Protein AF-0000000075748331 (afdb_homodimer)

Organism: Penicillium rubens (strain ATCC 28089 / DSM 1075 / NRRL 1951 / Wisconsin 54-1255) (NCBI:txid500485)

Secondary structure (DSSP, 8-state):
-EEE---GGGGGGGTT-EEEEES-SSHHHHHHHHHHHHTT-EEEEEES-HHHHHHHHHHH-SSEEEEE--TTSHHHHHHHHHHHHHHHS---EEEE--------TT---B-TTSPBPPPP-HHHIIIIIHHHHHHHHHHHHHTT-TTS-EEEEEE--GGGTS--TT-HHHHHHHHHHHHHHHHHHHHHGGGTEEEEEEEE-SB-STTS-HHHHHHHTTS--B-HHHHHHHHHHHHHSTT--S-EEEEETTEEEE-HHHHHHTHHHHH-HHHHHHHHHHHHHHH-/-EEE---GGGGGGGTT-EEEEES-SSHHHHHHHHHHHHTT-EEEEEES-HHHHHHHHHHH-SSEEEEE--TTSHHHHHHHHHHHHHHHS---EEEE--------TT---B-TTSPBPPPP-HHHIIIIIHHHHHHHHHHHHHTT-TTS-EEEEEE--GGGTS--TT-HHHHHHHHHHHHHHHHHHHHHGGGTEEEEEEEE-SB-STTS-HHHHHHHTTS--B-HHHHHHHHHHHHHSTT--S-EEEEETTEEEE-HHHHHHTHHHHH-HHHHHHHHHHHHHHH-

InterPro domains:
  IPR002347 Short-chain dehydrogenase/reductase SDR [PF00106] (18-209)
  IPR002347 Short-chain dehydrogenase/reductase SDR [PR00081] (18-35)
  IPR002347 Short-chain dehydrogenase/reductase SDR [PR00081] (89-100)
  IPR002347 Short-chain dehydrogenase/reductase SDR [PR00081] (170-189)
  IPR002347 Short-chain dehydrogenase/reductase SDR [PR00081] (191-208)
  IPR020904 Short-chain dehydrogenase/reductase, conserved site [PS00061] (157-185)
  IPR036291 NAD(P)-binding domain superfamily [SSF51735] (12-253)

Solvent-accessible surface area (backbone atoms only — not comparable to full-atom values): 28236 Å² total; per-residue (Å²): 101,53,71,57,81,84,61,73,78,43,44,60,68,34,45,73,34,26,38,34,29,30,31,24,47,47,56,40,28,29,36,32,49,52,56,40,44,75,32,45,22,32,39,30,36,24,19,71,52,53,70,47,37,51,52,49,52,67,68,64,62,71,66,62,45,77,44,76,22,50,51,62,34,62,67,38,44,48,48,50,53,52,52,37,35,72,73,68,44,69,66,38,30,37,37,44,48,41,68,60,74,69,63,50,65,86,58,88,48,56,46,99,84,67,44,78,54,80,63,76,57,60,18,38,35,32,33,26,49,14,45,52,48,48,51,43,46,48,54,57,57,47,62,76,42,59,86,49,72,27,39,39,31,37,51,40,29,36,35,43,82,40,72,43,70,81,30,31,52,34,11,12,14,20,13,12,41,52,21,33,40,54,24,39,30,79,58,36,48,79,57,37,26,31,29,32,34,34,18,47,39,60,50,68,38,93,84,52,55,70,69,56,54,62,54,51,59,87,54,68,50,18,48,29,55,38,51,17,50,58,62,46,42,45,72,60,40,68,81,56,58,51,42,33,31,37,27,51,45,50,40,35,31,34,41,44,65,41,45,60,71,44,32,42,67,32,60,24,57,65,55,39,51,51,49,54,52,49,50,51,44,72,73,99,100,54,69,56,82,85,60,73,78,44,45,62,68,33,45,75,36,24,37,35,30,30,30,25,46,47,52,40,30,28,36,34,51,52,56,40,43,75,32,46,22,31,38,30,34,24,20,70,50,53,69,48,36,50,52,49,53,65,69,66,63,70,66,62,45,77,43,76,22,50,52,60,35,62,68,36,45,47,48,50,53,51,52,36,34,71,72,67,44,70,67,36,30,37,37,44,47,43,66,60,74,70,64,48,64,86,58,88,50,58,46,100,84,68,44,78,55,78,62,76,56,60,18,36,37,33,32,26,48,14,45,51,48,49,49,44,48,47,53,58,57,47,62,75,43,59,87,49,72,29,40,39,31,38,52,39,28,38,37,44,81,39,73,44,70,81,32,31,54,33,13,13,13,20,13,13,40,52,21,33,39,55,23,38,31,80,58,37,48,78,57,36,26,29,30,34,34,36,17,46,39,60,50,68,39,94,86,53,54,69,70,56,53,63,55,51,60,86,56,67,50,18,48,30,55,36,49,17,50,58,63,47,42,44,73,60,40,68,82,54,55,51,42,34,30,37,26,52,45,50,39,34,32,34,41,42,64,42,43,59,71,46,32,41,66,30,60,24,57,67,56,38,51,50,49,53,51,50,49,52,44,71,72,98

pLDDT: mean 95.67, std 4.57, range [58.28, 98.94]

Structure (mmCIF, N/CA/C/O backbone):
data_AF-0000000075748331-model_v1
#
loop_
_entity.id
_entity.type
_entity.pdbx_description
1 polymer 'Pc21g22450 protein'
#
loop_
_atom_site.group_PDB
_atom_site.id
_atom_site.type_symbol
_atom_site.label_atom_id
_atom_site.label_alt_id
_atom_site.label_comp_id
_atom_site.label_asym_id
_atom_site.label_entity_id
_atom_site.label_seq_id
_atom_site.pdbx_PDB_ins_code
_atom_site.Cartn_x
_atom_site.Cartn_y
_atom_site.Cartn_z
_atom_site.occupancy
_atom_site.B_iso_or_equiv
_atom_site.auth_seq_id
_atom_site.auth_comp_id
_atom_site.auth_asym_id
_atom_site.auth_atom_id
_atom_site.pdbx_PDB_model_num
ATOM 1 N N . MET A 1 1 ? -2.916 18.531 -16.047 1 59.69 1 MET A N 1
ATOM 2 C CA . MET A 1 1 ? -2.203 18.609 -14.766 1 59.69 1 MET A CA 1
ATOM 3 C C . MET A 1 1 ? -2.701 19.797 -13.945 1 59.69 1 MET A C 1
ATOM 5 O O . MET A 1 1 ? -3.021 20.844 -14.5 1 59.69 1 MET A O 1
ATOM 9 N N . SER A 1 2 ? -3.234 19.375 -12.68 1 80.62 2 SER A N 1
ATOM 10 C CA . SER A 1 2 ? -3.715 20.484 -11.875 1 80.62 2 SER A CA 1
ATOM 11 C C . SER A 1 2 ? -2.67 20.922 -10.844 1 80.62 2 SER A C 1
ATOM 13 O O . SER A 1 2 ? -2.381 20.188 -9.898 1 80.62 2 SER A O 1
ATOM 15 N N . ALA A 1 3 ? -1.824 21.906 -11.203 1 89.5 3 ALA A N 1
ATOM 16 C CA . ALA A 1 3 ? -0.851 22.516 -10.305 1 89.5 3 ALA A CA 1
ATOM 17 C C . ALA A 1 3 ? -1.54 23.406 -9.281 1 89.5 3 ALA A C 1
ATOM 19 O O . ALA A 1 3 ? -2.537 24.062 -9.594 1 89.5 3 ALA A O 1
ATOM 20 N N . TYR A 1 4 ? -1.044 23.266 -8.086 1 92.5 4 TYR A N 1
ATOM 21 C CA . TYR A 1 4 ? -1.53 24.125 -7.02 1 92.5 4 TYR A CA 1
ATOM 22 C C . TYR A 1 4 ? -0.492 25.188 -6.66 1 92.5 4 TYR A C 1
ATOM 24 O O . TYR A 1 4 ? 0.708 24.906 -6.633 1 92.5 4 TYR A O 1
ATOM 32 N N . SER A 1 5 ? -0.969 26.375 -6.395 1 90 5 SER A N 1
ATOM 33 C CA . SER A 1 5 ? -0.094 27.453 -5.938 1 90 5 SER A CA 1
ATOM 34 C C . SER A 1 5 ? -0.188 27.625 -4.426 1 90 5 SER A C 1
ATOM 36 O O . SER A 1 5 ? -1.261 27.469 -3.842 1 90 5 SER A O 1
ATOM 38 N N . PHE A 1 6 ? 0.911 27.859 -3.885 1 91.5 6 PHE A N 1
ATOM 39 C CA . PHE A 1 6 ? 0.962 28.156 -2.459 1 91.5 6 PHE A CA 1
ATOM 40 C C . PHE A 1 6 ? 0.964 29.672 -2.227 1 91.5 6 PHE A C 1
ATOM 42 O O . PHE A 1 6 ? 1.976 30.328 -2.455 1 91.5 6 PHE A O 1
ATOM 49 N N . ASP A 1 7 ? -0.177 30.188 -1.879 1 90.25 7 ASP A N 1
ATOM 50 C CA . ASP A 1 7 ? -0.327 31.609 -1.613 1 90.25 7 ASP A CA 1
ATOM 51 C C . ASP A 1 7 ? 0.073 31.953 -0.178 1 90.25 7 ASP A C 1
ATOM 53 O O . ASP A 1 7 ? -0.691 31.703 0.758 1 90.25 7 ASP A O 1
ATOM 57 N N . LYS A 1 8 ? 1.118 32.656 -0.007 1 90.31 8 LYS A N 1
ATOM 58 C CA . LYS A 1 8 ? 1.675 32.969 1.308 1 90.31 8 LYS A CA 1
ATOM 59 C C . LYS A 1 8 ? 0.731 33.844 2.109 1 90.31 8 LYS A C 1
ATOM 61 O O . LYS A 1 8 ? 0.759 33.844 3.342 1 90.31 8 LYS A O 1
ATOM 66 N N . GLU A 1 9 ? -0.103 34.5 1.433 1 91.31 9 GLU A N 1
ATOM 67 C CA . GLU A 1 9 ? -1.05 35.375 2.121 1 91.31 9 GLU A CA 1
ATOM 68 C C . GLU A 1 9 ? -2.074 34.562 2.91 1 91.31 9 GLU A C 1
ATOM 70 O O . GLU A 1 9 ? -2.594 35.031 3.926 1 91.31 9 GLU A O 1
ATOM 75 N N . GLN A 1 10 ? -2.252 33.375 2.484 1 92.94 10 GLN A N 1
ATOM 76 C CA . GLN A 1 10 ? -3.248 32.531 3.125 1 92.94 10 GLN A CA 1
ATOM 77 C C . GLN A 1 10 ? -2.707 31.922 4.414 1 92.94 10 GLN A C 1
ATOM 79 O O . GLN A 1 10 ? -3.463 31.359 5.207 1 92.94 10 GLN A O 1
ATOM 84 N N . LEU A 1 11 ? -1.448 32.094 4.664 1 94.94 11 LEU A N 1
ATOM 85 C CA . LEU A 1 11 ? -0.828 31.531 5.863 1 94.94 11 LEU A CA 1
ATOM 86 C C . LEU A 1 11 ? -1.388 32.188 7.117 1 94.94 11 LEU A C 1
ATOM 88 O O . LEU A 1 11 ? -1.313 31.625 8.211 1 94.94 11 LEU A O 1
ATOM 92 N N . ARG A 1 12 ? -1.954 33.375 6.938 1 93.12 12 ARG A N 1
ATOM 93 C CA . ARG A 1 12 ? -2.568 34.094 8.062 1 93.12 12 ARG A CA 1
ATOM 94 C C . ARG A 1 12 ? -3.73 33.281 8.641 1 93.12 12 ARG A C 1
ATOM 96 O O . ARG A 1 12 ? -4.074 33.438 9.812 1 93.12 12 ARG A O 1
ATOM 103 N N . ASN A 1 13 ? -4.293 32.406 7.801 1 92.56 13 ASN A N 1
ATOM 104 C CA . ASN A 1 13 ? -5.43 31.578 8.211 1 92.56 13 ASN A CA 1
ATOM 105 C C . ASN A 1 13 ? -5.012 30.5 9.211 1 92.56 13 ASN A C 1
ATOM 107 O O . ASN A 1 13 ? -5.859 29.875 9.844 1 92.56 13 ASN A O 1
ATOM 111 N N . LEU A 1 14 ? -3.74 30.375 9.484 1 96.38 14 LEU A N 1
ATOM 112 C CA . LEU A 1 14 ? -3.236 29.375 10.414 1 96.38 14 LEU A CA 1
ATOM 113 C C . LEU A 1 14 ? -3.293 29.891 11.852 1 96.38 14 LEU A C 1
ATOM 115 O O . LEU A 1 14 ? -3.143 29.125 12.797 1 96.38 14 LEU A O 1
ATOM 119 N N . ARG A 1 15 ? -3.537 31.203 11.953 1 96.25 15 ARG A N 1
ATOM 120 C CA . ARG A 1 15 ? -3.525 31.812 13.281 1 96.25 15 ARG A CA 1
ATOM 121 C C . ARG A 1 15 ? -4.574 31.156 14.18 1 96.25 15 ARG A C 1
ATOM 123 O O . ARG A 1 15 ? -5.75 31.078 13.82 1 96.25 15 ARG A O 1
ATOM 130 N N . GLY A 1 16 ? -4.094 30.641 15.266 1 96.81 16 GLY A N 1
ATOM 131 C CA . GLY A 1 16 ? -4.98 30.078 16.266 1 96.81 16 GLY A CA 1
ATOM 132 C C . GLY A 1 16 ? -5.379 28.641 15.977 1 96.81 16 GLY A C 1
ATOM 133 O O . GLY A 1 16 ? -6.023 28 16.797 1 96.81 16 GLY A O 1
ATOM 134 N N . ARG A 1 17 ? -5.008 28.188 14.836 1 97.69 17 ARG A N 1
ATOM 135 C CA . ARG A 1 17 ? -5.309 26.797 14.508 1 97.69 17 ARG A CA 1
ATOM 136 C C . ARG A 1 17 ? -4.305 25.844 15.164 1 97.69 17 ARG A C 1
ATOM 138 O O . ARG A 1 17 ? -3.133 26.188 15.328 1 97.69 17 ARG A O 1
ATOM 145 N N . THR A 1 18 ? -4.789 24.703 15.57 1 98.69 18 THR A N 1
ATOM 146 C CA . THR A 1 18 ? -3.914 23.688 16.141 1 98.69 18 THR A CA 1
ATOM 147 C C . THR A 1 18 ? -3.584 22.609 15.125 1 98.69 18 THR A C 1
ATOM 149 O O . THR A 1 18 ? -4.488 22 14.531 1 98.69 18 THR A O 1
ATOM 152 N N . ILE A 1 19 ? -2.27 22.391 14.906 1 98.81 19 ILE A N 1
ATOM 153 C CA . ILE A 1 19 ? -1.778 21.422 13.93 1 98.81 19 ILE A CA 1
ATOM 154 C C . ILE A 1 19 ? -0.935 20.359 14.633 1 98.81 19 ILE A C 1
ATOM 156 O O . ILE A 1 19 ? 0.01 20.688 15.352 1 98.81 19 ILE A O 1
ATOM 160 N N . LEU A 1 20 ? -1.331 19.125 14.516 1 98.94 20 LEU A N 1
ATOM 161 C CA . LEU A 1 20 ? -0.531 18.016 15 1 98.94 20 LEU A CA 1
ATOM 162 C C . LEU A 1 20 ? 0.362 17.469 13.891 1 98.94 20 LEU A C 1
ATOM 164 O O . LEU A 1 20 ? -0.114 17.172 12.789 1 98.94 20 LEU A O 1
ATOM 168 N N . ILE A 1 21 ? 1.669 17.375 14.117 1 98.94 21 ILE A N 1
ATOM 169 C CA . ILE A 1 21 ? 2.639 16.922 13.125 1 98.94 21 ILE A CA 1
ATOM 170 C C . ILE A 1 21 ? 3.441 15.75 13.688 1 98.94 21 ILE A C 1
ATOM 172 O O . ILE A 1 21 ? 4.09 15.875 14.727 1 98.94 21 ILE A O 1
ATOM 176 N N . THR A 1 22 ? 3.391 14.633 13.062 1 98.81 22 THR A N 1
ATOM 177 C CA . THR A 1 22 ? 4.305 13.539 13.383 1 98.81 22 THR A CA 1
ATOM 178 C C . THR A 1 22 ? 5.551 13.602 12.5 1 98.81 22 THR A C 1
ATOM 180 O O . THR A 1 22 ? 5.496 14.094 11.375 1 98.81 22 THR A O 1
ATOM 183 N N . GLY A 1 23 ? 6.648 13.039 13.031 1 97.81 23 GLY A N 1
ATOM 184 C CA . GLY A 1 23 ? 7.898 13.25 12.312 1 97.81 23 GLY A CA 1
ATOM 185 C C . GLY A 1 23 ? 8.289 14.711 12.211 1 97.81 23 GLY A C 1
ATOM 186 O O . GLY A 1 23 ? 8.602 15.195 11.125 1 97.81 23 GLY A O 1
ATOM 187 N N . ALA A 1 24 ? 8.227 15.375 13.305 1 98.12 24 ALA A N 1
ATOM 188 C CA . ALA A 1 24 ? 8.258 16.844 13.281 1 98.12 24 ALA A CA 1
ATOM 189 C C . ALA A 1 24 ? 9.672 17.359 13.531 1 98.12 24 ALA A C 1
ATOM 191 O O . ALA A 1 24 ? 9.953 18.531 13.312 1 98.12 24 ALA A O 1
ATOM 192 N N . ALA A 1 25 ? 10.609 16.516 13.906 1 96.25 25 ALA A N 1
ATOM 193 C CA . ALA A 1 25 ? 11.852 17.016 14.492 1 96.25 25 ALA A CA 1
ATOM 194 C C . ALA A 1 25 ? 12.898 17.281 13.406 1 96.25 25 ALA A C 1
ATOM 196 O O . ALA A 1 25 ? 13.938 17.891 13.672 1 96.25 25 ALA A O 1
ATOM 197 N N . SER A 1 26 ? 12.656 16.844 12.211 1 94.12 26 SER A N 1
ATOM 198 C CA . SER A 1 26 ? 13.641 17.047 11.148 1 94.12 26 SER A CA 1
ATOM 199 C C . SER A 1 26 ? 12.961 17.172 9.789 1 94.12 26 SER A C 1
ATOM 201 O O . SER A 1 26 ? 11.75 16.969 9.672 1 94.12 26 SER A O 1
ATOM 203 N N . GLY A 1 27 ? 13.719 17.656 8.859 1 96.19 27 GLY A N 1
ATOM 204 C CA . GLY A 1 27 ? 13.32 17.594 7.461 1 96.19 27 GLY A CA 1
ATOM 205 C C . GLY A 1 27 ? 12.016 18.328 7.184 1 96.19 27 GLY A C 1
ATOM 206 O O . GLY A 1 27 ? 11.852 19.484 7.559 1 96.19 27 GLY A O 1
ATOM 207 N N . ILE A 1 28 ? 11.141 17.641 6.516 1 97.62 28 ILE A N 1
ATOM 208 C CA . ILE A 1 28 ? 9.891 18.188 6.016 1 97.62 28 ILE A CA 1
ATOM 209 C C . ILE A 1 28 ? 8.992 18.578 7.188 1 97.62 28 ILE A C 1
ATOM 211 O O . ILE A 1 28 ? 8.422 19.672 7.199 1 97.62 28 ILE A O 1
ATOM 215 N N . GLY A 1 29 ? 8.93 17.703 8.203 1 98.19 29 GLY A N 1
ATOM 216 C CA . GLY A 1 29 ? 8.102 17.984 9.367 1 98.19 29 GLY A CA 1
ATOM 217 C C . GLY A 1 29 ? 8.562 19.203 10.141 1 98.19 29 GLY A C 1
ATOM 218 O O . GLY A 1 29 ? 7.742 20.016 10.562 1 98.19 29 GLY A O 1
ATOM 219 N N . ARG A 1 30 ? 9.828 19.312 10.289 1 98.19 30 ARG A N 1
ATOM 220 C CA . ARG A 1 30 ? 10.398 20.469 10.977 1 98.19 30 ARG A CA 1
ATOM 221 C C . ARG A 1 30 ? 10.086 21.766 10.227 1 98.19 30 ARG A C 1
ATOM 223 O O . ARG A 1 30 ? 9.688 22.766 10.836 1 98.19 30 ARG A O 1
ATOM 230 N N . ALA A 1 31 ? 10.25 21.703 8.922 1 98.25 31 ALA A N 1
ATOM 231 C CA . ALA A 1 31 ? 9.961 22.875 8.086 1 98.25 31 ALA A CA 1
ATOM 232 C C . ALA A 1 31 ? 8.484 23.266 8.195 1 98.25 31 ALA A C 1
ATOM 234 O O . ALA A 1 31 ? 8.164 24.453 8.305 1 98.25 31 ALA A O 1
ATOM 235 N N . ALA A 1 32 ? 7.586 22.312 8.188 1 98.5 32 ALA A N 1
ATOM 236 C CA . ALA A 1 32 ? 6.156 22.578 8.312 1 98.5 32 ALA A CA 1
ATOM 237 C C . ALA A 1 32 ? 5.836 23.219 9.664 1 98.5 32 ALA A C 1
ATOM 239 O O . ALA A 1 32 ? 5.055 24.156 9.742 1 98.5 32 ALA A O 1
ATOM 240 N N . ALA A 1 33 ? 6.457 22.672 10.672 1 98.62 33 ALA A N 1
ATOM 241 C CA . ALA A 1 33 ? 6.258 23.203 12.016 1 98.62 33 ALA A CA 1
ATOM 242 C C . ALA A 1 33 ? 6.688 24.656 12.102 1 98.62 33 ALA A C 1
ATOM 244 O O . ALA A 1 33 ? 5.953 25.5 12.625 1 98.62 33 ALA A O 1
ATOM 245 N N . GLN A 1 34 ? 7.82 24.938 11.562 1 98.44 34 GLN A N 1
ATOM 246 C CA . GLN A 1 34 ? 8.375 26.297 11.609 1 98.44 34 GLN A CA 1
ATOM 247 C C . GLN A 1 34 ? 7.484 27.266 10.852 1 98.44 34 GLN A C 1
ATOM 249 O O . GLN A 1 34 ? 7.184 28.359 11.352 1 98.44 34 GLN A O 1
ATOM 254 N N . ILE A 1 35 ? 7.031 26.859 9.688 1 98 35 ILE A N 1
ATOM 255 C CA . ILE A 1 35 ? 6.184 27.719 8.875 1 98 35 ILE A CA 1
ATOM 256 C C . ILE A 1 35 ? 4.852 27.953 9.578 1 98 35 ILE A C 1
ATOM 258 O O . ILE A 1 35 ? 4.395 29.094 9.695 1 98 35 ILE A O 1
ATOM 262 N N . ALA A 1 36 ? 4.25 26.953 10.102 1 98.12 36 ALA A N 1
ATOM 263 C CA . ALA A 1 36 ? 2.939 27.062 10.734 1 98.12 36 ALA A CA 1
ATOM 264 C C . ALA A 1 36 ? 3.008 27.922 12 1 98.12 36 ALA A C 1
ATOM 266 O O . ALA A 1 36 ? 2.172 28.797 12.195 1 98.12 36 ALA A O 1
ATOM 267 N N . HIS A 1 37 ? 4 27.656 12.805 1 98 37 HIS A N 1
ATOM 268 C CA . HIS A 1 37 ? 4.156 28.406 14.039 1 98 37 HIS A CA 1
ATOM 269 C C . HIS A 1 37 ? 4.426 29.875 13.75 1 98 37 HIS A C 1
ATOM 271 O O . HIS A 1 37 ? 3.9 30.75 14.445 1 98 37 HIS A O 1
ATOM 277 N N . GLY A 1 38 ? 5.223 30.109 12.789 1 97.06 38 GLY A N 1
ATOM 278 C CA . GLY A 1 38 ? 5.551 31.469 12.398 1 97.06 38 GLY A CA 1
ATOM 279 C C . GLY A 1 38 ? 4.336 32.281 11.992 1 97.06 38 GLY A C 1
ATOM 280 O O . GLY A 1 38 ? 4.387 33.5 11.969 1 97.06 38 GLY A O 1
ATOM 281 N N . HIS A 1 39 ? 3.279 31.594 11.75 1 97.19 39 HIS A N 1
ATOM 282 C CA . HIS A 1 39 ? 2.061 32.281 11.328 1 97.19 39 HIS A CA 1
ATOM 283 C C . HIS A 1 39 ? 0.938 32.062 12.344 1 97.19 39 HIS A C 1
ATOM 285 O O . HIS A 1 39 ? -0.241 32.156 11.992 1 97.19 39 HIS A O 1
ATOM 291 N N . GLY A 1 40 ? 1.271 31.688 13.57 1 97.25 40 GLY A N 1
ATOM 292 C CA . GLY A 1 40 ? 0.373 31.797 14.711 1 97.25 40 GLY A CA 1
ATOM 293 C C . GLY A 1 40 ? -0.326 30.5 15.062 1 97.25 40 GLY A C 1
ATOM 294 O O . GLY A 1 40 ? -1.248 30.484 15.883 1 97.25 40 GLY A O 1
ATOM 295 N N . ALA A 1 41 ? 0.12 29.422 14.508 1 98.12 41 ALA A N 1
ATOM 296 C CA . ALA A 1 41 ? -0.514 28.141 14.812 1 98.12 41 ALA A CA 1
ATOM 297 C C . ALA A 1 41 ? -0.02 27.578 16.141 1 98.12 41 ALA A C 1
ATOM 299 O O . ALA A 1 41 ? 1.119 27.828 16.547 1 98.12 41 ALA A O 1
ATOM 300 N N . ASN A 1 42 ? -0.927 26.875 16.844 1 98.56 42 ASN A N 1
ATOM 301 C CA . ASN A 1 42 ? -0.516 25.969 17.906 1 98.56 42 ASN A CA 1
ATOM 302 C C . ASN A 1 42 ? -0.016 24.625 17.344 1 98.56 42 ASN A C 1
ATOM 304 O O . ASN A 1 42 ? -0.575 24.109 16.375 1 98.56 42 ASN A O 1
ATOM 308 N N . LEU A 1 43 ? 1.07 24.125 18 1 98.81 43 LEU A N 1
ATOM 309 C CA . LEU A 1 43 ? 1.652 22.906 17.422 1 98.81 43 LEU A CA 1
ATOM 310 C C . LEU A 1 43 ? 1.666 21.781 18.438 1 98.81 43 LEU A C 1
ATOM 312 O O . LEU A 1 43 ? 1.983 22 19.609 1 98.81 43 LEU A O 1
ATOM 316 N N . VAL A 1 44 ? 1.234 20.609 18.047 1 98.88 44 VAL A N 1
ATOM 317 C CA . VAL A 1 44 ? 1.46 19.344 18.719 1 98.88 44 VAL A CA 1
ATOM 318 C C . VAL A 1 44 ? 2.438 18.5 17.922 1 98.88 44 VAL A C 1
ATOM 320 O O . VAL A 1 44 ? 2.094 18 16.844 1 98.88 44 VAL A O 1
ATOM 323 N N . LEU A 1 45 ? 3.668 18.328 18.469 1 98.81 45 LEU A N 1
ATOM 324 C CA . LEU A 1 45 ? 4.75 17.719 17.703 1 98.81 45 LEU A CA 1
ATOM 325 C C . LEU A 1 45 ? 5.094 16.328 18.266 1 98.81 45 LEU A C 1
ATOM 327 O O . LEU A 1 45 ? 5.27 16.172 19.469 1 98.81 45 LEU A O 1
ATOM 331 N N . GLY A 1 46 ? 5.129 15.352 17.438 1 98.81 46 GLY A N 1
ATOM 332 C CA . GLY A 1 46 ? 5.578 14.016 17.766 1 98.81 46 GLY A CA 1
ATOM 333 C C . GLY A 1 46 ? 6.773 13.562 16.953 1 98.81 46 GLY A C 1
ATOM 334 O O . GLY A 1 46 ? 6.809 13.758 15.742 1 98.81 46 GLY A O 1
ATOM 335 N N . ASP A 1 47 ? 7.73 12.969 17.594 1 98.56 47 ASP A N 1
ATOM 336 C CA . ASP A 1 47 ? 8.906 12.406 16.938 1 98.56 47 ASP A CA 1
ATOM 337 C C . ASP A 1 47 ? 9.656 11.461 17.875 1 98.56 47 ASP A C 1
ATOM 339 O O . ASP A 1 47 ? 9.484 11.508 19.094 1 98.56 47 ASP A O 1
ATOM 343 N N . LEU A 1 48 ? 10.461 10.641 17.25 1 97.62 48 LEU A N 1
ATOM 344 C CA . LEU A 1 48 ? 11.305 9.742 18.047 1 97.62 48 LEU A CA 1
ATOM 345 C C . LEU A 1 48 ? 12.508 10.484 18.609 1 97.62 48 LEU A C 1
ATOM 347 O O . LEU A 1 48 ? 13.016 10.125 19.672 1 97.62 48 LEU A O 1
ATOM 351 N N . ASP A 1 49 ? 12.945 11.461 17.906 1 97.5 49 ASP A N 1
ATOM 352 C CA . ASP A 1 49 ? 14.172 12.172 18.266 1 97.5 49 ASP A CA 1
ATOM 353 C C . ASP A 1 49 ? 13.891 13.25 19.297 1 97.5 49 ASP A C 1
ATOM 355 O O . ASP A 1 49 ? 13.562 14.383 18.953 1 97.5 49 ASP A O 1
ATOM 359 N N . VAL A 1 50 ? 14.172 12.93 20.516 1 98.19 50 VAL A N 1
ATOM 360 C CA . VAL A 1 50 ? 13.852 13.812 21.641 1 98.19 50 VAL A CA 1
ATOM 361 C C . VAL A 1 50 ? 14.75 15.047 21.609 1 98.19 50 VAL A C 1
ATOM 363 O O . VAL A 1 50 ? 14.281 16.172 21.812 1 98.19 50 VAL A O 1
ATOM 366 N N . ASP A 1 51 ? 16 14.844 21.312 1 98.19 51 ASP A N 1
ATOM 367 C CA . ASP A 1 51 ? 16.938 15.961 21.312 1 98.19 51 ASP A CA 1
ATOM 368 C C . ASP A 1 51 ? 16.562 17 20.25 1 98.19 51 ASP A C 1
ATOM 370 O O . ASP A 1 51 ? 16.453 18.188 20.562 1 98.19 51 ASP A O 1
ATOM 374 N N . GLU A 1 52 ? 16.297 16.594 19.047 1 97.62 52 GLU A N 1
ATOM 375 C CA . GLU A 1 52 ? 15.93 17.5 17.969 1 97.62 52 GLU A CA 1
ATOM 376 C C . GLU A 1 52 ? 14.539 18.094 18.203 1 97.62 52 GLU A C 1
ATOM 378 O O . GLU A 1 52 ? 14.281 19.25 17.844 1 97.62 52 GLU A O 1
ATOM 383 N N . GLY A 1 53 ? 13.664 17.297 18.781 1 97.94 53 GLY A N 1
ATOM 384 C CA . GLY A 1 53 ? 12.352 17.797 19.141 1 97.94 53 GLY A CA 1
ATOM 385 C C . GLY A 1 53 ? 12.414 18.938 20.156 1 97.94 53 GLY A C 1
ATOM 386 O O . GLY A 1 53 ? 11.773 19.969 19.969 1 97.94 53 GLY A O 1
ATOM 387 N N . ASN A 1 54 ? 13.211 18.75 21.172 1 97.44 54 ASN A N 1
ATOM 388 C CA . ASN A 1 54 ? 13.367 19.781 22.188 1 97.44 54 ASN A CA 1
ATOM 389 C C . ASN A 1 54 ? 14.023 21.031 21.625 1 97.44 54 ASN A C 1
ATOM 391 O O . ASN A 1 54 ? 13.656 22.156 22 1 97.44 54 ASN A O 1
ATOM 395 N N . LYS A 1 55 ? 14.977 20.844 20.812 1 97.81 55 LYS A N 1
ATOM 396 C CA . LYS A 1 55 ? 15.602 21.984 20.141 1 97.81 55 LYS A CA 1
ATOM 397 C C . LYS A 1 55 ? 14.57 22.797 19.359 1 97.81 55 LYS A C 1
ATOM 399 O O . LYS A 1 55 ? 14.594 24.031 19.391 1 97.81 55 LYS A O 1
ATOM 404 N N . LEU A 1 56 ? 13.703 22.062 18.672 1 97.88 56 LEU A N 1
ATOM 405 C CA . LEU A 1 56 ? 12.664 22.734 17.891 1 97.88 56 LEU A CA 1
ATOM 406 C C . LEU A 1 56 ? 11.719 23.516 18.797 1 97.88 56 LEU A C 1
ATOM 408 O O . LEU A 1 56 ? 11.359 24.656 18.484 1 97.88 56 LEU A O 1
ATOM 412 N N . VAL A 1 57 ? 11.312 22.953 19.906 1 97.38 57 VAL A N 1
ATOM 413 C CA . VAL A 1 57 ? 10.43 23.625 20.844 1 97.38 57 VAL A CA 1
ATOM 414 C C . VAL A 1 57 ? 11.086 24.891 21.375 1 97.38 57 VAL A C 1
ATOM 416 O O . VAL A 1 57 ? 10.438 25.938 21.469 1 97.38 57 VAL A O 1
ATOM 419 N N . ASN A 1 58 ? 12.344 24.812 21.656 1 96.88 58 ASN A N 1
ATOM 420 C CA . ASN A 1 58 ? 13.086 25.953 22.172 1 96.88 58 ASN A CA 1
ATOM 421 C C . ASN A 1 58 ? 13.203 27.062 21.125 1 96.88 58 ASN A C 1
ATOM 423 O O . ASN A 1 58 ? 13.188 28.25 21.469 1 96.88 58 ASN A O 1
ATOM 427 N N . GLU A 1 59 ? 13.289 26.625 19.906 1 96.94 59 GLU A N 1
ATOM 428 C CA . GLU A 1 59 ? 13.391 27.578 18.797 1 96.94 59 GLU A CA 1
ATOM 429 C C . GLU A 1 59 ? 12.078 28.312 18.578 1 96.94 59 GLU A C 1
ATOM 431 O O . GLU A 1 59 ? 12.078 29.5 18.25 1 96.94 59 GLU A O 1
ATOM 436 N N . LEU A 1 60 ? 10.898 27.719 18.531 1 95.81 60 LEU A N 1
ATOM 437 C CA . LEU A 1 60 ? 9.594 28.25 18.156 1 95.81 60 LEU A CA 1
ATOM 438 C C . LEU A 1 60 ? 8.992 29.094 19.266 1 95.81 60 LEU A C 1
ATOM 440 O O . LEU A 1 60 ? 8.156 29.969 19.016 1 95.81 60 LEU A O 1
ATOM 444 N N . GLN A 1 61 ? 9.5 29.172 20.453 1 87 61 GLN A N 1
ATOM 445 C CA . GLN A 1 61 ? 9 29.875 21.625 1 87 61 GLN A CA 1
ATOM 446 C C . GLN A 1 61 ? 7.496 30.125 21.5 1 87 61 GLN A C 1
ATOM 448 O O . GLN A 1 61 ? 7.043 30.844 20.609 1 87 61 GLN A O 1
ATOM 453 N N . GLY A 1 62 ? 6.523 29.547 22 1 91.19 62 GLY A N 1
ATOM 454 C CA . GLY A 1 62 ? 5.082 29.703 21.906 1 91.19 62 GLY A CA 1
ATOM 455 C C . GLY A 1 62 ? 4.32 28.422 22.234 1 91.19 62 GLY A C 1
ATOM 456 O O . GLY A 1 62 ? 4.789 27.609 23.016 1 91.19 62 GLY A O 1
ATOM 457 N N . PRO A 1 63 ? 3.062 28.422 21.734 1 96.69 63 PRO A N 1
ATOM 458 C CA . PRO A 1 63 ? 2.191 27.281 22.031 1 96.69 63 PRO A CA 1
ATOM 459 C C . PRO A 1 63 ? 2.566 26.016 21.25 1 96.69 63 PRO A C 1
ATOM 461 O O . PRO A 1 63 ? 1.935 25.719 20.234 1 96.69 63 PRO A O 1
ATOM 464 N N . VAL A 1 64 ? 3.633 25.406 21.75 1 98.25 64 VAL A N 1
ATOM 465 C CA . VAL A 1 64 ? 4.152 24.188 21.141 1 98.25 64 VAL A CA 1
ATOM 466 C C . VAL A 1 64 ? 4.27 23.078 22.188 1 98.25 64 VAL A C 1
ATOM 468 O O . VAL A 1 64 ? 4.82 23.297 23.266 1 98.25 64 VAL A O 1
ATOM 471 N N . LEU A 1 65 ? 3.711 21.953 21.906 1 98.12 65 LEU A N 1
ATOM 472 C CA . LEU A 1 65 ? 3.832 20.75 22.719 1 98.12 65 LEU A CA 1
ATOM 473 C C . LEU A 1 65 ? 4.602 19.672 21.969 1 98.12 65 LEU A C 1
ATOM 475 O O . LEU A 1 65 ? 4.293 19.375 20.797 1 98.12 65 LEU A O 1
ATOM 479 N N . PHE A 1 66 ? 5.668 19.172 22.594 1 98.5 66 PHE A N 1
ATOM 480 C CA . PHE A 1 66 ? 6.406 18.062 22 1 98.5 66 PHE A CA 1
ATOM 481 C C . PHE A 1 66 ? 6.277 16.812 22.859 1 98.5 66 PHE A C 1
ATOM 483 O O . PHE A 1 66 ? 6.312 16.891 24.094 1 98.5 66 PHE A O 1
ATOM 490 N N . ARG A 1 67 ? 6.082 15.695 22.234 1 98.5 67 ARG A N 1
ATOM 491 C CA . ARG A 1 67 ? 6.09 14.398 22.891 1 98.5 67 ARG A CA 1
ATOM 492 C C . ARG A 1 67 ? 6.879 13.375 22.078 1 98.5 67 ARG A C 1
ATOM 494 O O . ARG A 1 67 ? 6.73 13.297 20.859 1 98.5 67 ARG A O 1
ATOM 501 N N . LYS A 1 68 ? 7.781 12.648 22.812 1 98.69 68 LYS A N 1
ATOM 502 C CA . LYS A 1 68 ? 8.383 11.492 22.156 1 98.69 68 LYS A CA 1
ATOM 503 C C . LYS A 1 68 ? 7.316 10.523 21.656 1 98.69 68 LYS A C 1
ATOM 505 O O . LYS A 1 68 ? 6.492 10.047 22.438 1 98.69 68 LYS A O 1
ATOM 510 N N . THR A 1 69 ? 7.367 10.266 20.406 1 98.69 69 THR A N 1
ATOM 511 C CA . THR A 1 69 ? 6.324 9.438 19.812 1 98.69 69 THR A CA 1
ATOM 512 C C . THR A 1 69 ? 6.918 8.453 18.812 1 98.69 69 THR A C 1
ATOM 514 O O . THR A 1 69 ? 7.523 8.867 17.812 1 98.69 69 THR A O 1
ATOM 517 N N . ASP A 1 70 ? 6.816 7.207 19.094 1 98.69 70 ASP A N 1
ATOM 518 C CA . ASP A 1 70 ? 7.023 6.16 18.094 1 98.69 70 ASP A CA 1
ATOM 519 C C . ASP A 1 70 ? 5.723 5.844 17.359 1 98.69 70 ASP A C 1
ATOM 521 O O . ASP A 1 70 ? 4.84 5.18 17.906 1 98.69 70 ASP A O 1
ATOM 525 N N . ILE A 1 71 ? 5.656 6.277 16.125 1 98.31 71 ILE A N 1
ATOM 526 C CA . ILE A 1 71 ? 4.391 6.242 15.406 1 98.31 71 ILE A CA 1
ATOM 527 C C . ILE A 1 71 ? 3.988 4.797 15.133 1 98.31 71 ILE A C 1
ATOM 529 O O . ILE A 1 71 ? 2.846 4.52 14.758 1 98.31 71 ILE A O 1
ATOM 533 N N . SER A 1 72 ? 4.957 3.842 15.258 1 98.06 72 SER A N 1
ATOM 534 C CA . SER A 1 72 ? 4.637 2.432 15.062 1 98.06 72 SER A CA 1
ATOM 535 C C . SER A 1 72 ? 3.971 1.843 16.297 1 98.06 72 SER A C 1
ATOM 537 O O . SER A 1 72 ? 3.58 0.673 16.312 1 98.06 72 SER A O 1
ATOM 539 N N . LYS A 1 73 ? 3.859 2.6 17.359 1 98.62 73 LYS A N 1
ATOM 540 C CA . LYS A 1 73 ? 3.236 2.152 18.609 1 98.62 73 LYS A CA 1
ATOM 541 C C . LYS A 1 73 ? 1.914 2.877 18.844 1 98.62 73 LYS A C 1
ATOM 543 O O . LYS A 1 73 ? 1.896 4.09 19.078 1 98.62 73 LYS A O 1
ATOM 548 N N . TRP A 1 74 ? 0.875 2.143 18.953 1 98.44 74 TRP A N 1
ATOM 549 C CA . TRP A 1 74 ? -0.481 2.67 19.062 1 98.44 74 TRP A CA 1
ATOM 550 C C . TRP A 1 74 ? -0.599 3.637 20.234 1 98.44 74 TRP A C 1
ATOM 552 O O . TRP A 1 74 ? -1.072 4.766 20.062 1 98.44 74 TRP A O 1
ATOM 562 N N . ASN A 1 75 ? -0.113 3.197 21.328 1 98.56 75 ASN A N 1
ATOM 563 C CA . ASN A 1 75 ? -0.296 3.992 22.547 1 98.56 75 ASN A CA 1
ATOM 564 C C . ASN A 1 75 ? 0.461 5.316 22.453 1 98.56 75 ASN A C 1
ATOM 566 O O . ASN A 1 75 ? 0.009 6.328 23 1 98.56 75 ASN A O 1
ATOM 570 N N . ASP A 1 76 ? 1.621 5.324 21.812 1 98.81 76 ASP A N 1
ATOM 571 C CA . ASP A 1 76 ? 2.354 6.57 21.625 1 98.81 76 ASP A CA 1
ATOM 572 C C . ASP A 1 76 ? 1.557 7.555 20.766 1 98.81 76 ASP A C 1
ATOM 574 O O . ASP A 1 76 ? 1.477 8.742 21.078 1 98.81 76 ASP A O 1
ATOM 578 N N . VAL A 1 77 ? 0.958 7.043 19.734 1 98.81 77 VAL A N 1
ATOM 579 C CA . VAL A 1 77 ? 0.195 7.879 18.812 1 98.81 77 VAL A CA 1
ATOM 580 C C . VAL A 1 77 ? -1.031 8.445 19.516 1 98.81 77 VAL A C 1
ATOM 582 O O . VAL A 1 77 ? -1.275 9.656 19.484 1 98.81 77 VAL A O 1
ATOM 585 N N . LEU A 1 78 ? -1.755 7.559 20.141 1 98.75 78 LEU A N 1
ATOM 586 C CA . LEU A 1 78 ? -2.975 7.992 20.812 1 98.75 78 LEU A CA 1
ATOM 587 C C . LEU A 1 78 ? -2.66 9.016 21.891 1 98.75 78 LEU A C 1
ATOM 589 O O . LEU A 1 78 ? -3.377 10.008 22.047 1 98.75 78 LEU A O 1
ATOM 593 N N . SER A 1 79 ? -1.607 8.797 22.625 1 98.75 79 SER A N 1
ATOM 594 C CA . SER A 1 79 ? -1.223 9.695 23.703 1 98.75 79 SER A CA 1
ATOM 595 C C . SER A 1 79 ? -0.849 11.078 23.172 1 98.75 79 SER A C 1
ATOM 597 O O . SER A 1 79 ? -1.089 12.086 23.828 1 98.75 79 SER A O 1
ATOM 599 N N . LEU A 1 80 ? -0.268 11.117 21.984 1 98.88 80 LEU A N 1
ATOM 600 C CA . LEU A 1 80 ? 0.054 12.398 21.359 1 98.88 80 LEU A CA 1
ATOM 601 C C . LEU A 1 80 ? -1.208 13.219 21.125 1 98.88 80 LEU A C 1
ATOM 603 O O . LEU A 1 80 ? -1.236 14.414 21.406 1 98.88 80 LEU A O 1
ATOM 607 N N . PHE A 1 81 ? -2.246 12.586 20.594 1 98.88 81 PHE A N 1
ATOM 608 C CA . PHE A 1 81 ? -3.523 13.25 20.359 1 98.88 81 PHE A CA 1
ATOM 609 C C . PHE A 1 81 ? -4.145 13.711 21.688 1 98.88 81 PHE A C 1
ATOM 611 O O . PHE A 1 81 ? -4.621 14.844 21.781 1 98.88 81 PHE A O 1
ATOM 618 N N . GLU A 1 82 ? -4.121 12.812 22.641 1 98.75 82 GLU A N 1
ATOM 619 C CA . GLU A 1 82 ? -4.688 13.133 23.953 1 98.75 82 GLU A CA 1
ATOM 620 C C . GLU A 1 82 ? -4.008 14.352 24.562 1 98.75 82 GLU A C 1
ATOM 622 O O . GLU A 1 82 ? -4.68 15.234 25.094 1 98.75 82 GLU A O 1
ATOM 627 N N . ALA A 1 83 ? -2.717 14.391 24.484 1 98.75 83 ALA A N 1
ATOM 628 C CA . ALA A 1 83 ? -1.959 15.516 25.031 1 98.75 83 ALA A CA 1
ATOM 629 C C . ALA A 1 83 ? -2.299 16.812 24.297 1 98.75 83 ALA A C 1
ATOM 631 O O . ALA A 1 83 ? -2.416 17.875 24.922 1 98.75 83 ALA A O 1
ATOM 632 N N . GLY A 1 84 ? -2.422 16.75 22.984 1 98.75 84 GLY A N 1
ATOM 633 C CA . GLY A 1 84 ? -2.779 17.922 22.188 1 98.75 84 GLY A CA 1
ATOM 634 C C . GLY A 1 84 ? -4.141 18.484 22.547 1 98.75 84 GLY A C 1
ATOM 635 O O . GLY A 1 84 ? -4.289 19.703 22.719 1 98.75 84 GLY A O 1
ATOM 636 N N . VAL A 1 85 ? -5.098 17.594 22.656 1 98.56 85 VAL A N 1
ATOM 637 C CA . VAL A 1 85 ? -6.461 18 22.984 1 98.56 85 VAL A CA 1
ATOM 638 C C . VAL A 1 85 ? -6.5 18.609 24.391 1 98.56 85 VAL A C 1
ATOM 640 O O . VAL A 1 85 ? -7.176 19.625 24.609 1 98.56 85 VAL A O 1
ATOM 643 N N . LYS A 1 86 ? -5.805 17.953 25.266 1 98.44 86 LYS A N 1
ATOM 644 C CA . LYS A 1 86 ? -5.75 18.469 26.641 1 98.44 86 LYS A CA 1
ATOM 645 C C . LYS A 1 86 ? -5.145 19.875 26.672 1 98.44 86 LYS A C 1
ATOM 647 O O . LYS A 1 86 ? -5.637 20.75 27.375 1 98.44 86 LYS A O 1
ATOM 652 N N . GLU A 1 87 ? -4.145 20.109 25.906 1 98.31 87 GLU A N 1
ATOM 653 C CA . GLU A 1 87 ? -3.383 21.344 25.938 1 98.31 87 GLU A CA 1
ATOM 654 C C . GLU A 1 87 ? -4.094 22.453 25.172 1 98.31 87 GLU A C 1
ATOM 656 O O . GLU A 1 87 ? -4.145 23.594 25.625 1 98.31 87 GLU A O 1
ATOM 661 N N . PHE A 1 88 ? -4.617 22.141 23.984 1 98.31 88 PHE A N 1
ATOM 662 C CA . PHE A 1 88 ? -5.027 23.219 23.078 1 98.31 88 PHE A CA 1
ATOM 663 C C . PHE A 1 88 ? -6.504 23.078 22.719 1 98.31 88 PHE A C 1
ATOM 665 O O . PHE A 1 88 ? -7.07 23.969 22.062 1 98.31 88 PHE A O 1
ATOM 672 N N . GLY A 1 89 ? -7.16 21.984 23.172 1 97.75 89 GLY A N 1
ATOM 673 C CA . GLY A 1 89 ? -8.531 21.734 22.781 1 97.75 89 GLY A CA 1
ATOM 674 C C . GLY A 1 89 ? -8.656 21.125 21.391 1 97.75 89 GLY A C 1
ATOM 675 O O . GLY A 1 89 ? -8.031 20.109 21.094 1 97.75 89 GLY A O 1
ATOM 676 N N . ILE A 1 90 ? -9.219 21.875 20.438 1 98 90 ILE A N 1
ATOM 677 C CA . ILE A 1 90 ? -9.523 21.375 19.109 1 98 90 ILE A CA 1
ATOM 678 C C . ILE A 1 90 ? -8.242 21.266 18.297 1 98 90 ILE A C 1
ATOM 680 O O . ILE A 1 90 ? -7.418 22.172 18.281 1 98 90 ILE A O 1
ATOM 684 N N . ILE A 1 91 ? -8.062 20.062 17.672 1 98.56 91 ILE A N 1
ATOM 685 C CA . ILE A 1 91 ? -7.047 19.875 16.641 1 98.56 91 ILE A CA 1
ATOM 686 C C . ILE A 1 91 ? -7.668 20.062 15.266 1 98.56 91 ILE A C 1
ATOM 688 O O . ILE A 1 91 ? -8.602 19.359 14.891 1 98.56 91 ILE A O 1
ATOM 692 N N . HIS A 1 92 ? -7.094 21 14.523 1 98.38 92 HIS A N 1
ATOM 693 C CA . HIS A 1 92 ? -7.707 21.359 13.25 1 98.38 92 HIS A CA 1
ATOM 694 C C . HIS A 1 92 ? -7.125 20.547 12.109 1 98.38 92 HIS A C 1
ATOM 696 O O . HIS A 1 92 ? -7.805 20.297 11.109 1 98.38 92 HIS A O 1
ATOM 702 N N . SER A 1 93 ? -5.859 20.156 12.258 1 98.56 93 SER A N 1
ATOM 703 C CA . SER A 1 93 ? -5.199 19.422 11.18 1 98.56 93 SER A CA 1
ATOM 704 C C . SER A 1 93 ? -4.156 18.453 11.727 1 98.56 93 SER A C 1
ATOM 706 O O . SER A 1 93 ? -3.535 18.719 12.758 1 98.56 93 SER A O 1
ATOM 708 N N . VAL A 1 94 ? -4.07 17.375 11.055 1 98.88 94 VAL A N 1
ATOM 709 C CA . VAL A 1 94 ? -3.061 16.359 11.367 1 98.88 94 VAL A CA 1
ATOM 710 C C . VAL A 1 94 ? -2.182 16.125 10.141 1 98.88 94 VAL A C 1
ATOM 712 O O . VAL A 1 94 ? -2.684 15.789 9.062 1 98.88 94 VAL A O 1
ATOM 715 N N . LEU A 1 95 ? -0.903 16.391 10.297 1 98.88 95 LEU A N 1
ATOM 716 C CA . LEU A 1 95 ? 0.098 16.062 9.281 1 98.88 95 LEU A CA 1
ATOM 717 C C . LEU A 1 95 ? 0.871 14.805 9.664 1 98.88 95 LEU A C 1
ATOM 719 O O . LEU A 1 95 ? 1.799 14.859 10.469 1 98.88 95 LEU A O 1
ATOM 723 N N . ALA A 1 96 ? 0.487 13.68 9.109 1 98.75 96 ALA A N 1
ATOM 724 C CA . ALA A 1 96 ? 1.176 12.406 9.312 1 98.75 96 ALA A CA 1
ATOM 725 C C . ALA A 1 96 ? 2.412 12.305 8.43 1 98.75 96 ALA A C 1
ATOM 727 O O . ALA A 1 96 ? 2.346 11.766 7.32 1 98.75 96 ALA A O 1
ATOM 728 N N . ASN A 1 97 ? 3.533 12.727 8.961 1 97.69 97 ASN A N 1
ATOM 729 C CA . ASN A 1 97 ? 4.719 12.922 8.141 1 97.69 97 ASN A CA 1
ATOM 730 C C . ASN A 1 97 ? 5.848 11.977 8.539 1 97.69 97 ASN A C 1
ATOM 732 O O . ASN A 1 97 ? 6.82 11.812 7.801 1 97.69 97 ASN A O 1
ATOM 736 N N . ALA A 1 98 ? 5.715 11.328 9.68 1 93.25 98 ALA A N 1
ATOM 737 C CA . ALA A 1 98 ? 6.758 10.414 10.141 1 93.25 98 ALA A CA 1
ATOM 738 C C . ALA A 1 98 ? 7.016 9.312 9.109 1 93.25 98 ALA A C 1
ATOM 740 O O . ALA A 1 98 ? 6.078 8.773 8.523 1 93.25 98 ALA A O 1
ATOM 741 N N . GLY A 1 99 ? 8.281 9.047 8.891 1 91.19 99 GLY A N 1
ATOM 742 C CA . GLY A 1 99 ? 8.648 8.008 7.934 1 91.19 99 GLY A CA 1
ATOM 743 C C . GLY A 1 99 ? 10.102 7.59 8.031 1 91.19 99 GLY A C 1
ATOM 744 O O . GLY A 1 99 ? 10.883 8.211 8.758 1 91.19 99 GLY A O 1
ATOM 745 N N . MET A 1 100 ? 10.375 6.477 7.387 1 89.31 100 MET A N 1
ATOM 746 C CA . MET A 1 100 ? 11.742 5.977 7.285 1 89.31 100 MET A CA 1
ATOM 747 C C . MET A 1 100 ? 11.945 5.211 5.98 1 89.31 100 MET A C 1
ATOM 749 O O . MET A 1 100 ? 10.977 4.742 5.379 1 89.31 100 MET A O 1
ATOM 753 N N . ASN A 1 101 ? 13.219 5.105 5.559 1 87.81 101 ASN A N 1
ATOM 754 C CA . ASN A 1 101 ? 13.484 4.445 4.285 1 87.81 101 ASN A CA 1
ATOM 755 C C . ASN A 1 101 ? 14.477 3.299 4.445 1 87.81 101 ASN A C 1
ATOM 757 O O . ASN A 1 101 ? 15.094 2.865 3.469 1 87.81 101 ASN A O 1
ATOM 761 N N . LYS A 1 102 ? 14.617 2.709 5.586 1 85.12 102 LYS A N 1
ATOM 762 C CA . LYS A 1 102 ? 15.508 1.562 5.754 1 85.12 102 LYS A CA 1
ATOM 763 C C . LYS A 1 102 ? 14.938 0.322 5.074 1 85.12 102 LYS A C 1
ATOM 765 O O . LYS A 1 102 ? 13.742 0.04 5.184 1 85.12 102 LYS A O 1
ATOM 770 N N . GLU A 1 103 ? 15.82 -0.364 4.309 1 87.44 103 GLU A N 1
ATOM 771 C CA . GLU A 1 103 ? 15.391 -1.493 3.49 1 87.44 103 GLU A CA 1
ATOM 772 C C . GLU A 1 103 ? 16.297 -2.701 3.697 1 87.44 103 GLU A C 1
ATOM 774 O O . GLU A 1 103 ? 17.516 -2.555 3.834 1 87.44 103 GLU A O 1
ATOM 779 N N . ASP A 1 104 ? 15.695 -3.922 3.725 1 86.5 104 ASP A N 1
ATOM 780 C CA . ASP A 1 104 ? 16.516 -5.133 3.766 1 86.5 104 ASP A CA 1
ATOM 781 C C . ASP A 1 104 ? 15.734 -6.332 3.225 1 86.5 104 ASP A C 1
ATOM 783 O O . ASP A 1 104 ? 16.062 -7.48 3.527 1 86.5 104 ASP A O 1
ATOM 787 N N . LEU A 1 105 ? 14.766 -6.117 2.375 1 94.12 105 LEU A N 1
ATOM 788 C CA . LEU A 1 105 ? 13.852 -7.184 1.986 1 94.12 105 LEU A CA 1
ATOM 789 C C . LEU A 1 105 ? 14.602 -8.336 1.326 1 94.12 105 LEU A C 1
ATOM 791 O O . LEU A 1 105 ? 14.375 -9.5 1.653 1 94.12 105 LEU A O 1
ATOM 795 N N . LEU A 1 106 ? 15.523 -8.023 0.443 1 94.06 106 LEU A N 1
ATOM 796 C CA . LEU A 1 106 ? 16.156 -9.062 -0.362 1 94.06 106 LEU A CA 1
ATOM 797 C C . LEU A 1 106 ? 17.469 -9.523 0.271 1 94.06 106 LEU A C 1
ATOM 799 O O . LEU A 1 106 ? 18.203 -10.312 -0.321 1 94.06 106 LEU A O 1
ATOM 803 N N . ALA A 1 107 ? 17.734 -8.992 1.531 1 92.62 107 ALA A N 1
ATOM 804 C CA . ALA A 1 107 ? 18.922 -9.438 2.232 1 92.62 107 ALA A CA 1
ATOM 805 C C . ALA A 1 107 ? 18.828 -10.914 2.617 1 92.62 107 ALA A C 1
ATOM 807 O O . ALA A 1 107 ? 17.766 -11.375 3.041 1 92.62 107 ALA A O 1
ATOM 808 N N . GLU A 1 108 ? 19.859 -11.617 2.361 1 92.75 108 GLU A N 1
ATOM 809 C CA . GLU A 1 108 ? 19.922 -13.023 2.734 1 92.75 108 GLU A CA 1
ATOM 810 C C . GLU A 1 108 ? 20.578 -13.211 4.102 1 92.75 108 GLU A C 1
ATOM 812 O O . GLU A 1 108 ? 21.734 -13.617 4.191 1 92.75 108 GLU A O 1
ATOM 817 N N . ASP A 1 109 ? 19.766 -12.953 5.086 1 93.75 109 ASP A N 1
ATOM 818 C CA . ASP A 1 109 ? 20.25 -13.141 6.457 1 93.75 109 ASP A CA 1
ATOM 819 C C . ASP A 1 109 ? 19.781 -14.484 7.02 1 93.75 109 ASP A C 1
ATOM 821 O O . ASP A 1 109 ? 18.594 -14.805 6.984 1 93.75 109 ASP A O 1
ATOM 825 N N . LEU A 1 110 ? 20.703 -15.234 7.477 1 95.94 110 LEU A N 1
ATOM 826 C CA . LEU A 1 110 ? 20.438 -16.562 8.016 1 95.94 110 LEU A CA 1
ATOM 827 C C . LEU A 1 110 ? 20.703 -16.609 9.516 1 95.94 110 LEU A C 1
ATOM 829 O O . LEU A 1 110 ? 21.562 -15.891 10.023 1 95.94 110 LEU A O 1
ATOM 833 N N . ASP A 1 111 ? 19.891 -17.438 10.164 1 96 111 ASP A N 1
ATOM 834 C CA . ASP A 1 111 ? 20.156 -17.625 11.586 1 96 111 ASP A CA 1
ATOM 835 C C . ASP A 1 111 ? 21.297 -18.609 11.812 1 96 111 ASP A C 1
ATOM 837 O O . ASP A 1 111 ? 21.953 -19.047 10.852 1 96 111 ASP A O 1
ATOM 841 N N . GLY A 1 112 ? 21.625 -18.891 13.039 1 95.25 112 GLY A N 1
ATOM 842 C CA . GLY A 1 112 ? 22.734 -19.75 13.391 1 95.25 112 GLY A CA 1
ATOM 843 C C . GLY A 1 112 ? 22.625 -21.141 12.797 1 95.25 112 GLY A C 1
ATOM 844 O O . GLY A 1 112 ? 23.641 -21.828 12.617 1 95.25 112 GLY A O 1
ATOM 845 N N . ASN A 1 113 ? 21.438 -21.562 12.383 1 95.31 113 ASN A N 1
ATOM 846 C CA . ASN A 1 113 ? 21.203 -22.906 11.836 1 95.31 113 ASN A CA 1
ATOM 847 C C . ASN A 1 113 ? 21.078 -22.875 10.32 1 95.31 113 ASN A C 1
ATOM 849 O O . ASN A 1 113 ? 20.703 -23.875 9.703 1 95.31 113 ASN A O 1
ATOM 853 N N . GLY A 1 114 ? 21.234 -21.703 9.734 1 94.88 114 GLY A N 1
ATOM 854 C CA . GLY A 1 114 ? 21.188 -21.594 8.289 1 94.88 114 GLY A CA 1
ATOM 855 C C . GLY A 1 114 ? 19.781 -21.391 7.75 1 94.88 114 GLY A C 1
ATOM 856 O O . GLY A 1 114 ? 19.531 -21.594 6.562 1 94.88 114 GLY A O 1
ATOM 857 N N . ARG A 1 115 ? 18.953 -21.078 8.578 1 96.94 115 ARG A N 1
ATOM 858 C CA . ARG A 1 115 ? 17.562 -20.844 8.18 1 96.94 115 ARG A CA 1
ATOM 859 C C . ARG A 1 115 ? 17.328 -19.359 7.926 1 96.94 115 ARG A C 1
ATOM 861 O O . ARG A 1 115 ? 17.828 -18.5 8.664 1 96.94 115 ARG A O 1
ATOM 868 N N . LEU A 1 116 ? 16.625 -19.062 6.91 1 97.75 116 LEU A N 1
ATOM 869 C CA . LEU A 1 116 ? 16.391 -17.688 6.488 1 97.75 116 LEU A CA 1
ATOM 870 C C . LEU A 1 116 ? 15.672 -16.891 7.578 1 97.75 116 LEU A C 1
ATOM 872 O O . LEU A 1 116 ? 14.711 -17.391 8.18 1 97.75 116 LEU A O 1
ATOM 876 N N . LEU A 1 117 ? 16.141 -15.727 7.91 1 97.88 117 LEU A N 1
ATOM 877 C CA . LEU A 1 117 ? 15.5 -14.844 8.875 1 97.88 117 LEU A CA 1
ATOM 878 C C . LEU A 1 117 ? 14.414 -14 8.211 1 97.88 117 LEU A C 1
ATOM 880 O O . LEU A 1 117 ? 14.484 -13.734 7.008 1 97.88 117 LEU A O 1
ATOM 884 N N . PRO A 1 118 ? 13.398 -13.602 8.961 1 97.38 118 PRO A N 1
ATOM 885 C CA . PRO A 1 118 ? 12.359 -12.742 8.391 1 97.38 118 PRO A CA 1
ATOM 886 C C . PRO A 1 118 ? 12.883 -11.359 8.008 1 97.38 118 PRO A C 1
ATOM 888 O O . PRO A 1 118 ? 13.922 -10.93 8.516 1 97.38 118 PRO A O 1
ATOM 891 N N . PRO A 1 119 ? 12.188 -10.719 7.059 1 96.69 119 PRO A N 1
ATOM 892 C CA . PRO A 1 119 ? 12.555 -9.328 6.785 1 96.69 119 PRO A CA 1
ATOM 893 C C . PRO A 1 119 ? 12.2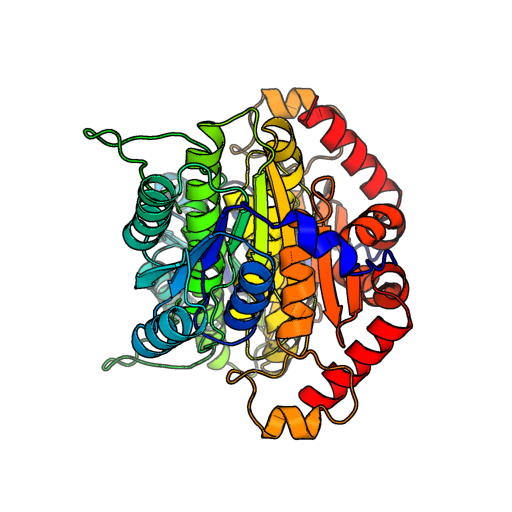27 -8.391 7.949 1 96.69 119 PRO A C 1
ATOM 895 O O . PRO A 1 119 ? 11.344 -8.688 8.758 1 96.69 119 PRO A O 1
ATOM 898 N N . ASN A 1 120 ? 13.031 -7.344 8 1 96.31 120 ASN A N 1
ATOM 899 C CA . ASN A 1 120 ? 12.672 -6.266 8.914 1 96.31 120 ASN A CA 1
ATOM 900 C C . ASN A 1 120 ? 11.469 -5.477 8.398 1 96.31 120 ASN A C 1
ATOM 902 O O . ASN A 1 120 ? 11.531 -4.867 7.328 1 96.31 120 ASN A O 1
ATOM 906 N N . LEU A 1 121 ? 10.367 -5.449 9.164 1 97.06 121 LEU A N 1
ATOM 907 C CA . LEU A 1 121 ? 9.125 -4.82 8.719 1 97.06 121 LEU A CA 1
ATOM 908 C C . LEU A 1 121 ? 9.047 -3.377 9.203 1 97.06 121 LEU A C 1
ATOM 910 O O . LEU A 1 121 ? 7.965 -2.781 9.203 1 97.06 121 LEU A O 1
ATOM 914 N N . GLY A 1 122 ? 10.172 -2.832 9.648 1 96.44 122 GLY A N 1
ATOM 915 C CA . GLY A 1 122 ? 10.203 -1.476 10.164 1 96.44 122 GLY A CA 1
ATOM 916 C C . GLY A 1 122 ? 9.586 -0.461 9.227 1 96.44 122 GLY A C 1
ATOM 917 O O . GLY A 1 122 ? 8.812 0.404 9.648 1 96.44 122 GLY A O 1
ATOM 918 N N . SER A 1 123 ? 9.867 -0.581 7.938 1 96.25 123 SER A N 1
ATOM 919 C CA . SER A 1 123 ? 9.328 0.35 6.949 1 96.25 123 SER A CA 1
ATOM 920 C C . SER A 1 123 ? 7.809 0.277 6.887 1 96.25 123 SER A C 1
ATOM 922 O O . SER A 1 123 ? 7.137 1.305 6.777 1 96.25 123 SER A O 1
ATOM 924 N N . ILE A 1 124 ? 7.242 -0.913 6.922 1 98 124 ILE A N 1
ATOM 925 C CA . ILE A 1 124 ? 5.793 -1.083 6.906 1 98 124 ILE A CA 1
ATOM 926 C C . ILE A 1 124 ? 5.195 -0.543 8.203 1 98 124 ILE A C 1
ATOM 928 O O . ILE A 1 124 ? 4.195 0.179 8.18 1 98 124 ILE A O 1
ATOM 932 N N . SER A 1 125 ? 5.84 -0.864 9.305 1 98.12 125 SER A N 1
ATOM 933 C CA . SER A 1 125 ? 5.348 -0.468 10.617 1 98.12 125 SER A CA 1
ATOM 934 C C . SER A 1 125 ? 5.301 1.05 10.758 1 98.12 125 SER A C 1
ATOM 936 O O . SER A 1 125 ? 4.312 1.604 11.242 1 98.12 125 SER A O 1
ATOM 938 N N . VAL A 1 126 ? 6.293 1.689 10.297 1 97.88 126 VAL A N 1
ATOM 939 C CA . VAL A 1 126 ? 6.406 3.131 10.5 1 97.88 126 VAL A CA 1
ATOM 940 C C . VAL A 1 126 ? 5.645 3.871 9.406 1 97.88 126 VAL A C 1
ATOM 942 O O . VAL A 1 126 ? 4.785 4.707 9.695 1 97.88 126 VAL A O 1
ATOM 945 N N . ASN A 1 127 ? 5.859 3.512 8.172 1 98.25 127 ASN A N 1
ATOM 946 C CA . ASN A 1 127 ? 5.359 4.309 7.055 1 98.25 127 ASN A CA 1
ATOM 947 C C . ASN A 1 127 ? 3.885 4.023 6.781 1 98.25 127 ASN A C 1
ATOM 949 O O . ASN A 1 127 ? 3.164 4.883 6.273 1 98.25 127 ASN A O 1
ATOM 953 N N . LEU A 1 128 ? 3.412 2.859 7.105 1 98.69 128 LEU A N 1
ATOM 954 C CA . LEU A 1 128 ? 2.025 2.533 6.789 1 98.69 128 LEU A CA 1
ATOM 955 C C . LEU A 1 128 ? 1.198 2.389 8.062 1 98.69 128 LEU A C 1
ATOM 957 O O . LEU A 1 128 ? 0.204 3.094 8.242 1 98.69 128 LEU A O 1
ATOM 961 N N . VAL A 1 129 ? 1.621 1.493 8.961 1 98.69 129 VAL A N 1
ATOM 962 C CA . VAL A 1 129 ? 0.851 1.268 10.18 1 98.69 129 VAL A CA 1
ATOM 963 C C . VAL A 1 129 ? 0.796 2.553 11 1 98.69 129 VAL A C 1
ATOM 965 O O . VAL A 1 129 ? -0.242 2.885 11.578 1 98.69 129 VAL A O 1
ATOM 968 N N . GLY A 1 130 ? 1.934 3.268 11.039 1 98.75 130 GLY A N 1
ATOM 969 C CA . GLY A 1 130 ? 1.936 4.559 11.703 1 98.75 130 GLY A CA 1
ATOM 970 C C . GLY A 1 130 ? 0.9 5.52 11.156 1 98.75 130 GLY A C 1
ATOM 971 O O . GLY A 1 130 ? 0.226 6.219 11.914 1 98.75 130 GLY A O 1
ATOM 972 N N . ALA A 1 131 ? 0.769 5.574 9.844 1 98.69 131 ALA A N 1
ATOM 973 C CA . ALA A 1 131 ? -0.246 6.406 9.203 1 98.69 131 ALA A CA 1
ATOM 974 C C . ALA A 1 131 ? -1.651 5.938 9.57 1 98.69 131 ALA A C 1
ATOM 976 O O . ALA A 1 131 ? -2.539 6.754 9.828 1 98.69 131 ALA A O 1
ATOM 977 N N . VAL A 1 132 ? -1.863 4.645 9.609 1 98.69 132 VAL A N 1
ATOM 978 C CA . VAL A 1 132 ? -3.15 4.055 9.961 1 98.69 132 VAL A CA 1
ATOM 979 C C . VAL A 1 132 ? -3.533 4.457 11.383 1 98.69 132 VAL A C 1
ATOM 981 O O . VAL A 1 132 ? -4.66 4.895 11.625 1 98.69 132 VAL A O 1
ATOM 984 N N . TYR A 1 133 ? -2.582 4.316 12.297 1 98.75 133 TYR A N 1
ATOM 985 C CA . TYR A 1 133 ? -2.818 4.707 13.688 1 98.75 133 TYR A CA 1
ATOM 986 C C . TYR A 1 133 ? -3.172 6.188 13.781 1 98.75 133 TYR A C 1
ATOM 988 O O . TYR A 1 133 ? -4.078 6.566 14.531 1 98.75 133 TYR A O 1
ATOM 996 N N . THR A 1 134 ? -2.449 6.965 13.016 1 98.81 134 THR A N 1
ATOM 997 C CA . THR A 1 134 ? -2.662 8.406 13.039 1 98.81 134 THR A CA 1
ATOM 998 C C . THR A 1 134 ? -4.055 8.758 12.523 1 98.81 134 THR A C 1
ATOM 1000 O O . THR A 1 134 ? -4.762 9.562 13.125 1 98.81 134 THR A O 1
ATOM 1003 N N . VAL A 1 135 ? -4.465 8.125 11.453 1 98.69 135 VAL A N 1
ATOM 1004 C CA . VAL A 1 135 ? -5.773 8.383 10.859 1 98.69 135 VAL A CA 1
ATOM 1005 C C . VAL A 1 135 ? -6.871 7.969 11.836 1 98.69 135 VAL A C 1
ATOM 1007 O O . VAL A 1 135 ? -7.832 8.711 12.055 1 98.69 135 VAL A O 1
ATOM 1010 N N . LYS A 1 136 ? -6.738 6.777 12.422 1 98.56 136 LYS A N 1
ATOM 1011 C CA . LYS A 1 136 ? -7.742 6.305 13.367 1 98.56 136 LYS A CA 1
ATOM 1012 C C . LYS A 1 136 ? -7.895 7.273 14.539 1 98.56 136 LYS A C 1
ATOM 1014 O O . LYS A 1 136 ? -9.016 7.629 14.914 1 98.56 136 LYS A O 1
ATOM 1019 N N . SER A 1 137 ? -6.812 7.664 15.078 1 98.69 137 SER A N 1
ATOM 1020 C CA . SER A 1 137 ? -6.836 8.602 16.203 1 98.69 137 SER A CA 1
ATOM 1021 C C . SER A 1 137 ? -7.461 9.93 15.789 1 98.69 137 SER A C 1
ATOM 1023 O O . SER A 1 137 ? -8.305 10.477 16.5 1 98.69 137 SER A O 1
ATOM 1025 N N . ALA A 1 138 ? -7.027 10.445 14.633 1 98.81 138 ALA A N 1
ATOM 1026 C CA . ALA A 1 138 ? -7.543 11.719 14.148 1 98.81 138 ALA A CA 1
ATOM 1027 C C . ALA A 1 138 ? -9.062 11.68 14 1 98.81 138 ALA A C 1
ATOM 1029 O O . ALA A 1 138 ? -9.766 12.57 14.477 1 98.81 138 ALA A O 1
ATOM 1030 N N . VAL A 1 139 ? -9.531 10.633 13.359 1 98.44 139 VAL A N 1
ATOM 1031 C CA . VAL A 1 139 ? -10.969 10.523 13.094 1 98.44 139 VAL A CA 1
ATOM 1032 C C . VAL A 1 139 ? -11.727 10.453 14.414 1 98.44 139 VAL A C 1
ATOM 1034 O O . VAL A 1 139 ? -12.781 11.078 14.57 1 98.44 139 VAL A O 1
ATOM 1037 N N . HIS A 1 140 ? -11.195 9.719 15.391 1 98.12 140 HIS A N 1
ATOM 1038 C CA . HIS A 1 140 ? -11.812 9.602 16.703 1 98.12 140 HIS A CA 1
ATOM 1039 C C . HIS A 1 140 ? -11.961 10.969 17.375 1 98.12 140 HIS A C 1
ATOM 1041 O O . HIS A 1 140 ? -13.055 11.336 17.797 1 98.12 140 HIS A O 1
ATOM 1047 N N . PHE A 1 141 ? -10.969 11.719 17.375 1 98.38 141 PHE A N 1
ATOM 1048 C CA . PHE A 1 141 ? -11.008 12.992 18.078 1 98.38 141 PHE A CA 1
ATOM 1049 C C . PHE A 1 141 ? -11.805 14.023 17.281 1 98.38 141 PHE A C 1
ATOM 1051 O O . PHE A 1 141 ? -12.562 14.805 17.859 1 98.38 141 PHE A O 1
ATOM 1058 N N . PHE A 1 142 ? -11.633 14.023 15.922 1 98.44 142 PHE A N 1
ATOM 1059 C CA . PHE A 1 142 ? -12.375 14.953 15.07 1 98.44 142 PHE A CA 1
ATOM 1060 C C . PHE A 1 142 ? -13.875 14.758 15.242 1 98.44 142 PHE A C 1
ATOM 1062 O O . PHE A 1 142 ? -14.648 15.711 15.133 1 98.44 142 PHE A O 1
ATOM 1069 N N . SER A 1 143 ? -14.266 13.547 15.539 1 96.88 143 SER A N 1
ATOM 1070 C CA . SER A 1 143 ? -15.688 13.234 15.695 1 96.88 143 SER A CA 1
ATOM 1071 C C . SER A 1 143 ? -16.281 13.953 16.906 1 96.88 143 SER A C 1
ATOM 1073 O O . SER A 1 143 ? -17.5 14.078 17.016 1 96.88 143 SER A O 1
ATOM 1075 N N . LYS A 1 144 ? -15.453 14.422 17.781 1 96.25 144 LYS A N 1
ATOM 1076 C CA . LYS A 1 144 ? -15.906 15.117 18.969 1 96.25 144 LYS A CA 1
ATOM 1077 C C . LYS A 1 144 ? -16.281 16.562 18.656 1 96.25 144 LYS A C 1
ATOM 1079 O O . LYS A 1 144 ? -16.938 17.234 19.469 1 96.25 144 LYS A O 1
ATOM 1084 N N . TRP A 1 145 ? -15.867 17.047 17.562 1 96.25 145 TRP A N 1
ATOM 1085 C CA . TRP A 1 145 ? -16.219 18.391 17.094 1 96.25 145 TRP A CA 1
ATOM 1086 C C . TRP A 1 145 ? -16.703 18.359 15.648 1 96.25 145 TRP A C 1
ATOM 1088 O O . TRP A 1 145 ? -16.062 18.953 14.773 1 96.25 145 TRP A O 1
ATOM 1098 N N . PRO A 1 146 ? -17.891 17.828 15.367 1 95.38 146 PRO A N 1
ATOM 1099 C CA . PRO A 1 146 ? -18.391 17.547 14.023 1 95.38 146 PRO A CA 1
ATOM 1100 C C . PRO A 1 146 ? -18.641 18.812 13.211 1 95.38 146 PRO A C 1
ATOM 1102 O O . PRO A 1 146 ? -18.734 18.766 11.984 1 95.38 146 PRO A O 1
ATOM 1105 N N . GLU A 1 147 ? -18.719 19.938 13.914 1 96.44 147 GLU A N 1
ATOM 1106 C CA . GLU A 1 147 ? -18.984 21.188 13.219 1 96.44 147 GLU A CA 1
ATOM 1107 C C . GLU A 1 147 ? -17.703 21.844 12.719 1 96.44 147 GLU A C 1
ATOM 1109 O O . GLU A 1 147 ? -17.75 22.766 11.906 1 96.44 147 GLU A O 1
ATOM 1114 N N . THR A 1 148 ? -16.625 21.391 13.227 1 96.69 148 THR A N 1
ATOM 1115 C CA . THR A 1 148 ? -15.32 21.922 12.836 1 96.69 148 THR A CA 1
ATOM 1116 C C . THR A 1 148 ? -14.766 21.156 11.625 1 96.69 148 THR A C 1
ATOM 1118 O O . THR A 1 148 ? -14.758 19.922 11.617 1 96.69 148 THR A O 1
ATOM 1121 N N . LYS A 1 149 ? -14.359 21.938 10.562 1 97.12 149 LYS A N 1
ATOM 1122 C CA . LYS A 1 149 ? -13.68 21.297 9.438 1 97.12 149 LYS A CA 1
ATOM 1123 C C . LYS A 1 149 ? -12.25 20.906 9.805 1 97.12 149 LYS A C 1
ATOM 1125 O O . LYS A 1 149 ? -11.469 21.766 10.242 1 97.12 149 LYS A O 1
ATOM 1130 N N . CYS A 1 150 ? -11.984 19.641 9.719 1 98.19 150 CYS A N 1
ATOM 1131 C CA . CYS A 1 150 ? -10.664 19.141 10.078 1 98.19 150 CYS A CA 1
ATOM 1132 C C . CYS A 1 150 ? -9.977 18.5 8.883 1 98.19 150 CYS A C 1
ATOM 1134 O O . CYS A 1 150 ? -10.633 18.141 7.902 1 98.19 150 CYS A O 1
ATOM 1136 N N . GLN A 1 151 ? -8.633 18.453 8.93 1 98.19 151 GLN A N 1
ATOM 1137 C CA . GLN A 1 151 ? -7.867 17.984 7.785 1 98.19 151 GLN A CA 1
ATOM 1138 C C . GLN A 1 151 ? -6.848 16.922 8.195 1 98.19 151 GLN A C 1
ATOM 1140 O O . GLN A 1 151 ? -6.223 17.047 9.25 1 98.19 151 GLN A O 1
ATOM 1145 N N . ILE A 1 152 ? -6.734 15.914 7.402 1 98.81 152 ILE A N 1
ATOM 1146 C CA . ILE A 1 152 ? -5.656 14.938 7.508 1 98.81 152 ILE A CA 1
ATOM 1147 C C . ILE A 1 152 ? -4.797 14.977 6.25 1 98.81 152 ILE A C 1
ATOM 1149 O O . ILE A 1 152 ? -5.316 14.938 5.133 1 98.81 152 ILE A O 1
ATOM 1153 N N . VAL A 1 153 ? -3.516 15.164 6.414 1 98.88 153 VAL A N 1
ATOM 1154 C CA . VAL A 1 153 ? -2.576 15.07 5.301 1 98.88 153 VAL A CA 1
ATOM 1155 C C . VAL A 1 153 ? -1.545 13.977 5.59 1 98.88 153 VAL A C 1
ATOM 1157 O O . VAL A 1 153 ? -0.842 14.031 6.602 1 98.88 153 VAL A O 1
ATOM 1160 N N . LEU A 1 154 ? -1.509 12.984 4.746 1 98.81 154 LEU A N 1
ATOM 1161 C CA . LEU A 1 154 ? -0.55 11.898 4.871 1 98.81 154 LEU A CA 1
ATOM 1162 C C . LEU A 1 154 ? 0.647 12.117 3.953 1 98.81 154 LEU A C 1
ATOM 1164 O O . LEU A 1 154 ? 0.507 12.688 2.871 1 98.81 154 LEU A O 1
ATOM 1168 N N . THR A 1 155 ? 1.769 11.656 4.402 1 98.38 155 THR A N 1
ATOM 1169 C CA . THR A 1 155 ? 2.953 11.742 3.555 1 98.38 155 THR A CA 1
ATOM 1170 C C . THR A 1 155 ? 3.254 10.398 2.908 1 98.38 155 THR A C 1
ATOM 1172 O O . THR A 1 155 ? 3.691 9.461 3.582 1 98.38 155 THR A O 1
ATOM 1175 N N . ALA A 1 156 ? 2.965 10.375 1.691 1 97.69 156 ALA A N 1
ATOM 1176 C CA . ALA A 1 156 ? 3.406 9.258 0.862 1 97.69 156 ALA A CA 1
ATOM 1177 C C . ALA A 1 156 ? 4.805 9.508 0.302 1 97.69 156 ALA A C 1
ATOM 1179 O O . ALA A 1 156 ? 5.723 9.867 1.045 1 97.69 156 ALA A O 1
ATOM 1180 N N . SER A 1 157 ? 5.012 9.203 -0.985 1 95.12 157 SER A N 1
ATOM 1181 C CA . SER A 1 157 ? 6.297 9.375 -1.656 1 95.12 157 SER A CA 1
ATOM 1182 C C . SER A 1 157 ? 6.152 9.258 -3.17 1 95.12 157 SER A C 1
ATOM 1184 O O . SER A 1 157 ? 5.141 8.758 -3.662 1 95.12 157 SER A O 1
ATOM 1186 N N . ALA A 1 158 ? 7.133 9.883 -3.861 1 94.25 158 ALA A N 1
ATOM 1187 C CA . ALA A 1 158 ? 7.242 9.562 -5.281 1 94.25 158 ALA A CA 1
ATOM 1188 C C . ALA A 1 158 ? 7.281 8.055 -5.5 1 94.25 158 ALA A C 1
ATOM 1190 O O . ALA A 1 158 ? 6.82 7.559 -6.531 1 94.25 158 ALA A O 1
ATOM 1191 N N . ALA A 1 159 ? 7.691 7.332 -4.539 1 92.94 159 ALA A N 1
ATOM 1192 C CA . ALA A 1 159 ? 7.797 5.875 -4.598 1 92.94 159 ALA A CA 1
ATOM 1193 C C . ALA A 1 159 ? 6.418 5.227 -4.637 1 92.94 159 ALA A C 1
ATOM 1195 O O . ALA A 1 159 ? 6.293 4.035 -4.926 1 92.94 159 ALA A O 1
ATOM 1196 N N . SER A 1 160 ? 5.375 5.953 -4.375 1 95.81 160 SER A N 1
ATOM 1197 C CA . SER A 1 160 ? 4.012 5.449 -4.508 1 95.81 160 SER A CA 1
ATOM 1198 C C . SER A 1 160 ? 3.609 5.332 -5.977 1 95.81 160 SER A C 1
ATOM 1200 O O . SER A 1 160 ? 2.623 4.672 -6.301 1 95.81 160 SER A O 1
ATOM 1202 N N . TYR A 1 161 ? 4.375 6.043 -6.84 1 93.44 161 TYR A N 1
ATOM 1203 C CA . TYR A 1 161 ? 4.016 6.113 -8.25 1 93.44 161 TYR A CA 1
ATOM 1204 C C . TYR A 1 161 ? 5.137 5.57 -9.125 1 93.44 161 TYR A C 1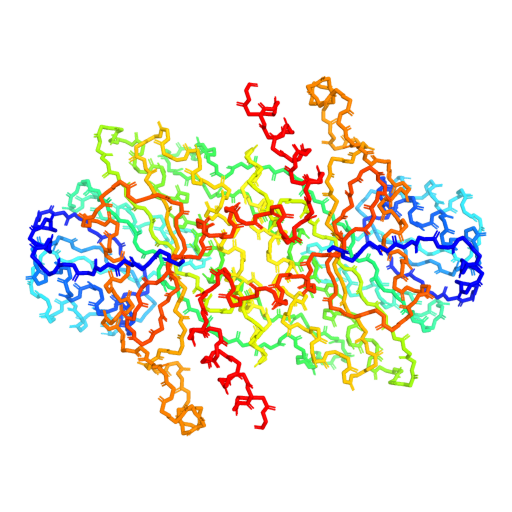
ATOM 1206 O O . TYR A 1 161 ? 4.898 5.152 -10.266 1 93.44 161 TYR A O 1
ATOM 1214 N N . LEU A 1 162 ? 6.359 5.637 -8.555 1 91.56 162 LEU A N 1
ATOM 1215 C CA . LEU A 1 162 ? 7.551 5.316 -9.328 1 91.56 162 LEU A CA 1
ATOM 1216 C C . LEU A 1 162 ? 8.281 4.121 -8.727 1 91.56 162 LEU A C 1
ATOM 1218 O O . LEU A 1 162 ? 8.281 3.932 -7.508 1 91.56 162 LEU A O 1
ATOM 1222 N N . GLU A 1 163 ? 8.93 3.402 -9.609 1 89.62 163 GLU A N 1
ATOM 1223 C CA . GLU A 1 163 ? 9.844 2.363 -9.133 1 89.62 163 GLU A CA 1
ATOM 1224 C C . GLU A 1 163 ? 11.094 2.969 -8.5 1 89.62 163 GLU A C 1
ATOM 1226 O O . GLU A 1 163 ? 11.805 3.74 -9.148 1 89.62 163 GLU A O 1
ATOM 1231 N N . THR A 1 164 ? 11.344 2.605 -7.227 1 88.38 164 THR A N 1
ATOM 1232 C CA . THR A 1 164 ? 12.461 3.207 -6.508 1 88.38 164 THR A CA 1
ATOM 1233 C C . THR A 1 164 ? 13.297 2.137 -5.82 1 88.38 164 THR A C 1
ATOM 1235 O O . THR A 1 164 ? 13.492 2.176 -4.602 1 88.38 164 THR A O 1
ATOM 1238 N N . PRO A 1 165 ? 13.82 1.229 -6.59 1 89 165 PRO A N 1
ATOM 1239 C CA . PRO A 1 165 ? 14.734 0.28 -5.949 1 89 165 PRO A CA 1
ATOM 1240 C C . PRO A 1 165 ? 15.953 0.959 -5.328 1 89 165 PRO A C 1
ATOM 1242 O O . PRO A 1 165 ? 16.438 1.969 -5.852 1 89 165 PRO A O 1
ATOM 1245 N N . PRO A 1 166 ? 16.438 0.438 -4.148 1 90.5 166 PRO A N 1
ATOM 1246 C CA . PRO A 1 166 ? 16.078 -0.835 -3.521 1 90.5 166 PRO A CA 1
ATOM 1247 C C . PRO A 1 166 ? 15.047 -0.671 -2.41 1 90.5 166 PRO A C 1
ATOM 1249 O O . PRO A 1 166 ? 15.031 -1.455 -1.458 1 90.5 166 PRO A O 1
ATOM 1252 N N . LEU A 1 167 ? 14.234 0.385 -2.494 1 91.12 167 LEU A N 1
ATOM 1253 C CA . LEU A 1 167 ? 13.258 0.669 -1.45 1 91.12 167 LEU A CA 1
ATOM 1254 C C . LEU A 1 167 ? 11.953 -0.078 -1.71 1 91.12 167 LEU A C 1
ATOM 1256 O O . LEU A 1 167 ? 10.938 0.535 -2.049 1 91.12 167 LEU A O 1
ATOM 1260 N N . TYR A 1 168 ? 11.969 -1.362 -1.432 1 96 168 TYR A N 1
ATOM 1261 C CA . TYR A 1 168 ? 10.844 -2.219 -1.795 1 96 168 TYR A CA 1
ATOM 1262 C C . TYR A 1 168 ? 9.719 -2.102 -0.776 1 96 168 TYR A C 1
ATOM 1264 O O . TYR A 1 168 ? 8.578 -1.816 -1.138 1 96 168 TYR A O 1
ATOM 1272 N N . LEU A 1 169 ? 10.102 -2.324 0.502 1 97.31 169 LEU A N 1
ATOM 1273 C CA . LEU A 1 169 ? 9.094 -2.225 1.552 1 97.31 169 LEU A CA 1
ATOM 1274 C C . LEU A 1 169 ? 8.633 -0.784 1.726 1 97.31 169 LEU A C 1
ATOM 1276 O O . LEU A 1 169 ? 7.457 -0.536 2.021 1 97.31 169 LEU A O 1
ATOM 1280 N N . TYR A 1 170 ? 9.539 0.138 1.52 1 95.69 170 TYR A N 1
ATOM 1281 C CA . TYR A 1 170 ? 9.188 1.553 1.531 1 95.69 170 TYR A CA 1
ATOM 1282 C C . TYR A 1 170 ? 8.156 1.866 0.454 1 95.69 170 TYR A C 1
ATOM 1284 O O . TYR A 1 170 ? 7.137 2.504 0.729 1 95.69 170 TYR A O 1
ATOM 1292 N N . SER A 1 171 ? 8.391 1.394 -0.767 1 96.62 171 SER A N 1
ATOM 1293 C CA . SER A 1 171 ? 7.457 1.586 -1.876 1 96.62 171 SER A CA 1
ATOM 1294 C C . SER A 1 171 ? 6.102 0.956 -1.575 1 96.62 171 SER A C 1
ATOM 1296 O O . SER A 1 171 ? 5.059 1.567 -1.819 1 96.62 171 SER A O 1
ATOM 1298 N N . ALA A 1 172 ? 6.148 -0.226 -1.032 1 98.19 172 ALA A N 1
ATOM 1299 C CA . ALA A 1 172 ? 4.906 -0.902 -0.669 1 98.19 172 ALA A CA 1
ATOM 1300 C C . ALA A 1 172 ? 4.121 -0.093 0.36 1 98.19 172 ALA A C 1
ATOM 1302 O O . ALA A 1 172 ? 2.922 0.137 0.195 1 98.19 172 ALA A O 1
ATOM 1303 N N . ALA A 1 173 ? 4.801 0.353 1.362 1 98.25 173 ALA A N 1
ATOM 1304 C CA . ALA A 1 173 ? 4.168 1.097 2.447 1 98.25 173 ALA A CA 1
ATOM 1305 C C . ALA A 1 173 ? 3.578 2.41 1.94 1 98.25 173 ALA A C 1
ATOM 1307 O O . ALA A 1 173 ? 2.416 2.721 2.209 1 98.25 173 ALA A O 1
ATOM 1308 N N . LYS A 1 174 ? 4.375 3.145 1.207 1 98.44 174 LYS A N 1
ATOM 1309 C CA . LYS A 1 174 ? 3.949 4.469 0.763 1 98.44 174 LYS A CA 1
ATOM 1310 C C . LYS A 1 174 ? 2.861 4.367 -0.302 1 98.44 174 LYS A C 1
ATOM 1312 O O . LYS A 1 174 ? 1.974 5.223 -0.374 1 98.44 174 LYS A O 1
ATOM 1317 N N . THR A 1 175 ? 2.92 3.34 -1.117 1 98.5 175 THR A N 1
ATOM 1318 C CA . THR A 1 175 ? 1.797 3.072 -2.008 1 98.5 175 THR A CA 1
ATOM 1319 C C . THR A 1 175 ? 0.546 2.715 -1.21 1 98.5 175 THR A C 1
ATOM 1321 O O . THR A 1 175 ? -0.563 3.107 -1.576 1 98.5 175 THR A O 1
ATOM 1324 N N . GLY A 1 176 ? 0.748 1.951 -0.161 1 98.62 176 GLY A N 1
ATOM 1325 C CA . GLY A 1 176 ? -0.358 1.654 0.736 1 98.62 176 GLY A CA 1
ATOM 1326 C C . GLY A 1 176 ? -0.988 2.896 1.338 1 98.62 176 GLY A C 1
ATOM 1327 O O . GLY A 1 176 ? -2.209 2.965 1.493 1 98.62 176 GLY A O 1
ATOM 1328 N N . VAL A 1 177 ? -0.204 3.869 1.657 1 98.75 177 VAL A N 1
ATOM 1329 C CA . VAL A 1 177 ? -0.69 5.137 2.189 1 98.75 177 VAL A CA 1
ATOM 1330 C C . VAL A 1 177 ? -1.588 5.82 1.159 1 98.75 177 VAL A C 1
ATOM 1332 O O . VAL A 1 177 ? -2.633 6.375 1.508 1 98.75 177 VAL A O 1
ATOM 1335 N N . LEU A 1 178 ? -1.162 5.797 -0.093 1 98.5 178 LEU A N 1
ATOM 1336 C CA . LEU A 1 178 ? -1.992 6.312 -1.175 1 98.5 178 LEU A CA 1
ATOM 1337 C C . LEU A 1 178 ? -3.33 5.586 -1.23 1 98.5 178 LEU A C 1
ATOM 1339 O O . LEU A 1 178 ? -4.379 6.219 -1.377 1 98.5 178 LEU A O 1
ATOM 1343 N N . GLY A 1 179 ? -3.271 4.27 -1.107 1 98.25 179 GLY A N 1
ATOM 1344 C CA . GLY A 1 179 ? -4.488 3.477 -1.088 1 98.25 179 GLY A CA 1
ATOM 1345 C C . GLY A 1 179 ? -5.395 3.803 0.085 1 98.25 179 GLY A C 1
ATOM 1346 O O . GLY A 1 179 ? -6.621 3.797 -0.049 1 98.25 179 GLY A O 1
ATOM 1347 N N . LEU A 1 180 ? -4.816 4.043 1.214 1 98.44 180 LEU A N 1
ATOM 1348 C CA . LEU A 1 180 ? -5.566 4.422 2.404 1 98.44 180 LEU A CA 1
ATOM 1349 C C . LEU A 1 180 ? -6.328 5.723 2.174 1 98.44 180 LEU A C 1
ATOM 1351 O O . LEU A 1 180 ? -7.527 5.805 2.447 1 98.44 180 LEU A O 1
ATOM 1355 N N . MET A 1 181 ? -5.66 6.715 1.635 1 98.5 181 MET A N 1
ATOM 1356 C CA . MET A 1 181 ? -6.289 7.996 1.327 1 98.5 181 MET A CA 1
ATOM 1357 C C . MET A 1 181 ? -7.434 7.816 0.334 1 98.5 181 MET A C 1
ATOM 1359 O O . MET A 1 181 ? -8.539 8.32 0.555 1 98.5 181 MET A O 1
ATOM 1363 N N . ARG A 1 182 ? -7.18 7.098 -0.742 1 97.38 182 ARG A N 1
ATOM 1364 C CA . ARG A 1 182 ? -8.203 6.863 -1.756 1 97.38 182 ARG A CA 1
ATOM 1365 C C . ARG A 1 182 ? -9.438 6.203 -1.148 1 97.38 182 ARG A C 1
ATOM 1367 O O . ARG A 1 182 ? -10.57 6.574 -1.471 1 97.38 182 ARG A O 1
ATOM 1374 N N . GLY A 1 183 ? -9.211 5.293 -0.269 1 95.81 183 GLY A N 1
ATOM 1375 C CA . GLY A 1 183 ? -10.312 4.582 0.353 1 95.81 183 GLY A CA 1
ATOM 1376 C C . GLY A 1 183 ? -11.133 5.449 1.289 1 95.81 183 GLY A C 1
ATOM 1377 O O . GLY A 1 183 ? -12.328 5.203 1.485 1 95.81 183 GLY A O 1
ATOM 1378 N N . LEU A 1 184 ? -10.539 6.477 1.806 1 97.44 184 LEU A N 1
ATOM 1379 C CA . LEU A 1 184 ? -11.172 7.219 2.893 1 97.44 184 LEU A CA 1
ATOM 1380 C C . LEU A 1 184 ? -11.773 8.523 2.383 1 97.44 184 LEU A C 1
ATOM 1382 O O . LEU A 1 184 ? -12.641 9.109 3.039 1 97.44 184 LEU A O 1
ATOM 1386 N N . ARG A 1 185 ? -11.328 9.016 1.247 1 96.88 185 ARG A N 1
ATOM 1387 C CA . ARG A 1 185 ? -11.586 10.398 0.851 1 96.88 185 ARG A CA 1
ATOM 1388 C C . ARG A 1 185 ? -13.078 10.641 0.667 1 96.88 185 ARG A C 1
ATOM 1390 O O . ARG A 1 185 ? -13.586 11.711 1.014 1 96.88 185 ARG A O 1
ATOM 1397 N N . SER A 1 186 ? -13.844 9.633 0.199 1 94.62 186 SER A N 1
ATOM 1398 C CA . SER A 1 186 ? -15.266 9.836 -0.052 1 94.62 186 SER A CA 1
ATOM 1399 C C . SER A 1 186 ? -16.078 9.656 1.224 1 94.62 186 SER A C 1
ATOM 1401 O O . SER A 1 186 ? -17.25 10.031 1.272 1 94.62 186 SER A O 1
ATOM 1403 N N . GLN A 1 187 ? -15.484 9.047 2.256 1 94.69 187 GLN A N 1
ATOM 1404 C CA . GLN A 1 187 ? -16.188 8.766 3.504 1 94.69 187 GLN A CA 1
ATOM 1405 C C . GLN A 1 187 ? -15.977 9.891 4.52 1 94.69 187 GLN A C 1
ATOM 1407 O O . GLN A 1 187 ? -16.922 10.336 5.164 1 94.69 187 GLN A O 1
ATOM 1412 N N . LEU A 1 188 ? -14.812 10.367 4.586 1 97.31 188 LEU A N 1
ATOM 1413 C CA . LEU A 1 188 ? -14.469 11.32 5.637 1 97.31 188 LEU A CA 1
ATOM 1414 C C . LEU A 1 188 ? -15.07 12.688 5.352 1 97.31 188 LEU A C 1
ATOM 1416 O O . LEU A 1 188 ? -15.406 13.43 6.277 1 97.31 188 LEU A O 1
ATOM 1420 N N . VAL A 1 189 ? -15.211 12.938 4.086 1 96.25 189 VAL A N 1
ATOM 1421 C CA . VAL A 1 189 ? -15.758 14.242 3.73 1 96.25 189 VAL A CA 1
ATOM 1422 C C . VAL A 1 189 ? -17.188 14.367 4.266 1 96.25 189 VAL A C 1
ATOM 1424 O O . VAL A 1 189 ? -17.641 15.477 4.559 1 96.25 189 VAL A O 1
ATOM 1427 N N . ARG A 1 190 ? -17.875 13.297 4.516 1 94.56 190 ARG A N 1
ATOM 1428 C CA . ARG A 1 190 ? -19.219 13.281 5.082 1 94.56 190 ARG A CA 1
ATOM 1429 C C . ARG A 1 190 ? -19.203 13.641 6.566 1 94.56 190 ARG A C 1
ATOM 1431 O O . ARG A 1 190 ? -20.234 13.953 7.152 1 94.56 190 ARG A O 1
ATOM 1438 N N . GLN A 1 191 ? -18.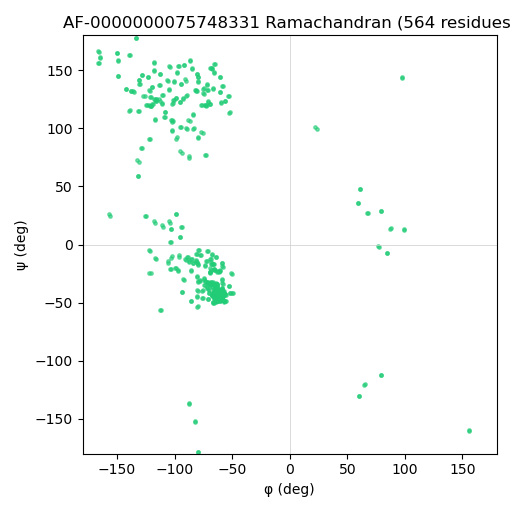047 13.625 7.156 1 96.62 191 GLN A N 1
ATOM 1439 C CA . GLN A 1 191 ? -17.859 13.945 8.57 1 96.62 191 GLN A CA 1
ATOM 1440 C C . GLN A 1 191 ? -17.109 15.266 8.742 1 96.62 191 GLN A C 1
ATOM 1442 O O . GLN A 1 191 ? -16.484 15.492 9.781 1 96.62 191 GLN A O 1
ATOM 1447 N N . ASN A 1 192 ? -17.047 16.062 7.68 1 97.62 192 ASN A N 1
ATOM 1448 C CA . ASN A 1 192 ? -16.359 17.359 7.68 1 97.62 192 ASN A CA 1
ATOM 1449 C C . ASN A 1 192 ? -14.852 17.203 7.844 1 97.62 192 ASN A C 1
ATOM 1451 O O . ASN A 1 192 ? -14.195 18.062 8.438 1 97.62 192 ASN A O 1
ATOM 1455 N N . ILE A 1 193 ? -14.375 16.094 7.426 1 98.38 193 ILE A N 1
ATOM 1456 C CA . ILE A 1 193 ? -12.945 15.805 7.434 1 98.38 193 ILE A CA 1
ATOM 1457 C C . ILE A 1 193 ? -12.445 15.625 6.004 1 98.38 193 ILE A C 1
ATOM 1459 O O . ILE A 1 193 ? -13.031 14.875 5.223 1 98.38 193 ILE A O 1
ATOM 1463 N N . THR A 1 194 ? -11.453 16.406 5.602 1 98.56 194 THR A N 1
ATOM 1464 C CA . THR A 1 194 ? -10.797 16.125 4.328 1 98.56 194 THR A CA 1
ATOM 1465 C C . THR A 1 194 ? -9.523 15.312 4.543 1 98.56 194 THR A C 1
ATOM 1467 O O . THR A 1 194 ? -8.945 15.32 5.629 1 98.56 194 THR A O 1
ATOM 1470 N N . ILE A 1 195 ? -9.109 14.547 3.559 1 98.75 195 ILE A N 1
ATOM 1471 C CA . ILE A 1 195 ? -7.883 13.766 3.615 1 98.75 195 ILE A CA 1
ATOM 1472 C C . ILE A 1 195 ? -7.148 13.859 2.281 1 98.75 195 ILE A C 1
ATOM 1474 O O . ILE A 1 195 ? -7.762 13.766 1.216 1 98.75 195 ILE A O 1
ATOM 1478 N N . ASN A 1 196 ? -5.867 14.133 2.324 1 98.75 196 ASN A N 1
ATOM 1479 C CA . ASN A 1 196 ? -4.988 14.258 1.168 1 98.75 196 ASN A CA 1
ATOM 1480 C C . ASN A 1 196 ? -3.635 13.602 1.422 1 98.75 196 ASN A C 1
ATOM 1482 O O . ASN A 1 196 ? -3.311 13.25 2.561 1 98.75 196 ASN A O 1
ATOM 1486 N N . VAL A 1 197 ? -2.936 13.367 0.325 1 98.62 197 VAL A N 1
ATOM 1487 C CA . VAL A 1 197 ? -1.581 12.844 0.469 1 98.62 197 VAL A CA 1
ATOM 1488 C C . VAL A 1 197 ? -0.591 13.781 -0.223 1 98.62 197 VAL A C 1
ATOM 1490 O O . VAL A 1 197 ? -0.941 14.461 -1.192 1 98.62 197 VAL A O 1
ATOM 1493 N N . VAL A 1 198 ? 0.588 13.914 0.385 1 98.62 198 VAL A N 1
ATOM 1494 C CA . VAL A 1 198 ? 1.734 14.539 -0.267 1 98.62 198 VAL A CA 1
ATOM 1495 C C . VAL A 1 198 ? 2.734 13.469 -0.692 1 98.62 198 VAL A C 1
ATOM 1497 O O . VAL A 1 198 ? 3.018 12.539 0.067 1 98.62 198 VAL A O 1
ATOM 1500 N N . ALA A 1 199 ? 3.189 13.555 -1.872 1 98.31 199 ALA A N 1
ATOM 1501 C CA . ALA A 1 199 ? 4.168 12.625 -2.43 1 98.31 199 ALA A CA 1
ATOM 1502 C C . ALA A 1 199 ? 5.426 13.359 -2.887 1 98.31 199 ALA A C 1
ATOM 1504 O O . ALA A 1 199 ? 5.562 13.688 -4.066 1 98.31 199 ALA A O 1
ATOM 1505 N N . PRO A 1 200 ? 6.375 13.469 -1.989 1 97.88 200 PRO A N 1
ATOM 1506 C CA . PRO A 1 200 ? 7.602 14.18 -2.357 1 97.88 200 PRO A CA 1
ATOM 1507 C C . PRO A 1 200 ? 8.508 13.367 -3.277 1 97.88 200 PRO A C 1
ATOM 1509 O O . PRO A 1 200 ? 8.664 12.156 -3.078 1 97.88 200 PRO A O 1
ATOM 1512 N N . TRP A 1 201 ? 8.969 14.039 -4.281 1 96.88 201 TRP A N 1
ATOM 1513 C CA . TRP A 1 201 ? 10.078 13.477 -5.039 1 96.88 201 TRP A CA 1
ATOM 1514 C C . TRP A 1 20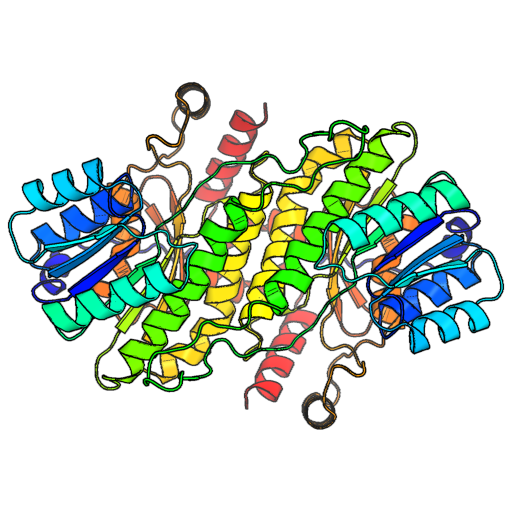1 ? 11.406 13.766 -4.352 1 96.88 201 TRP A C 1
ATOM 1516 O O . TR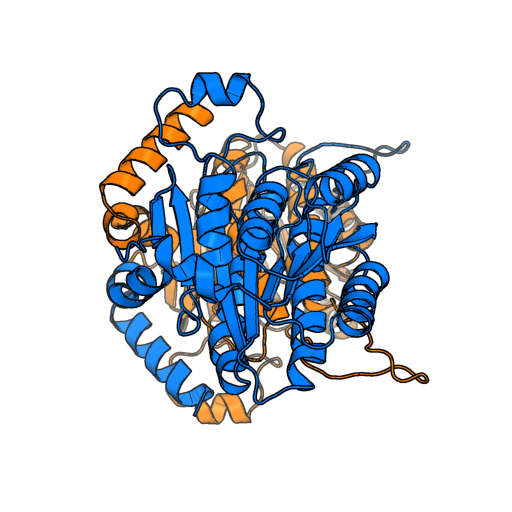P A 1 201 ? 11.477 13.805 -3.119 1 96.88 201 TRP A O 1
ATOM 1526 N N . MET A 1 202 ? 12.5 13.867 -5.086 1 95.38 202 MET A N 1
ATOM 1527 C CA . MET A 1 202 ? 13.805 14.102 -4.473 1 95.38 202 MET A CA 1
ATOM 1528 C C . MET A 1 202 ? 13.766 15.32 -3.553 1 95.38 202 MET A C 1
ATOM 1530 O O . MET A 1 202 ? 13.484 16.438 -4 1 95.38 202 MET A O 1
ATOM 1534 N N . THR A 1 203 ? 13.93 15.062 -2.289 1 95.12 203 THR A N 1
ATOM 1535 C CA . THR A 1 203 ? 13.953 16.109 -1.276 1 95.12 203 THR A CA 1
ATOM 1536 C C . THR A 1 203 ? 15.281 16.094 -0.513 1 95.12 203 THR A C 1
ATOM 1538 O O . THR A 1 203 ? 15.68 15.055 0.016 1 95.12 203 THR A O 1
ATOM 1541 N N . ILE A 1 204 ? 15.875 17.156 -0.471 1 94.19 204 ILE A N 1
ATOM 1542 C CA . ILE A 1 204 ? 17.188 17.266 0.168 1 94.19 204 ILE A CA 1
ATOM 1543 C C . ILE A 1 204 ? 17.016 17.281 1.686 1 94.19 204 ILE A C 1
ATOM 1545 O O . ILE A 1 204 ? 16.672 18.297 2.273 1 94.19 204 ILE A O 1
ATOM 1549 N N . THR A 1 205 ? 17.188 16.125 2.234 1 90.06 205 THR A N 1
ATOM 1550 C CA . THR A 1 205 ? 17.188 15.914 3.678 1 90.06 205 THR A CA 1
ATOM 1551 C C . THR A 1 205 ? 18.359 15.039 4.105 1 90.06 205 THR A C 1
ATOM 1553 O O . THR A 1 205 ? 19.156 14.617 3.27 1 90.06 205 THR A O 1
ATOM 1556 N N . ASN A 1 206 ? 18.484 14.82 5.367 1 81.62 206 ASN A N 1
ATOM 1557 C CA . ASN A 1 206 ? 19.531 13.945 5.879 1 81.62 206 ASN A CA 1
ATOM 1558 C C . ASN A 1 206 ? 19.344 12.508 5.402 1 81.62 206 ASN A C 1
ATOM 1560 O O . ASN A 1 206 ? 20.266 11.695 5.496 1 81.62 206 ASN A O 1
ATOM 1564 N N . MET A 1 207 ? 18.219 12.281 4.848 1 78.94 207 MET A N 1
ATOM 1565 C CA . MET A 1 207 ? 17.906 10.93 4.41 1 78.94 207 MET A CA 1
ATOM 1566 C C . MET A 1 207 ? 18.562 10.617 3.068 1 78.94 207 MET A C 1
ATOM 1568 O O . MET A 1 207 ? 18.656 9.461 2.66 1 78.94 207 MET A O 1
ATOM 1572 N N . VAL A 1 208 ? 19.047 11.586 2.307 1 85.12 208 VAL A N 1
ATOM 1573 C CA . VAL A 1 208 ? 19.594 11.391 0.963 1 85.12 208 VAL A CA 1
ATOM 1574 C C . VAL A 1 208 ? 21.109 11.398 1.008 1 85.12 208 VAL A C 1
ATOM 1576 O O . VAL A 1 208 ? 21.734 12.398 1.37 1 85.12 208 VAL A O 1
ATOM 1579 N N . PRO A 1 209 ? 21.734 10.375 0.578 1 86.44 209 PRO A N 1
ATOM 1580 C CA . PRO A 1 209 ? 23.188 10.367 0.524 1 86.44 209 PRO A CA 1
ATOM 1581 C C . PRO A 1 209 ? 23.75 11.375 -0.476 1 86.44 209 PRO A C 1
ATOM 1583 O O . PRO A 1 209 ? 23.172 11.578 -1.543 1 86.44 209 PRO A O 1
ATOM 1586 N N . PRO A 1 210 ? 24.938 11.898 -0.125 1 89.56 210 PRO A N 1
ATOM 1587 C CA . PRO A 1 210 ? 25.562 12.875 -1.025 1 89.56 210 PRO A CA 1
ATOM 1588 C C . PRO A 1 210 ? 25.797 12.312 -2.426 1 89.56 210 PRO A C 1
ATOM 1590 O O . PRO A 1 210 ? 25.719 13.047 -3.412 1 89.56 210 PRO A O 1
ATOM 1593 N N . SER A 1 211 ? 26.094 11.07 -2.514 1 89.62 211 SER A N 1
ATOM 1594 C CA . SER A 1 211 ? 26.359 10.445 -3.807 1 89.62 211 SER A CA 1
ATOM 1595 C C . SER A 1 211 ? 25.125 10.492 -4.699 1 89.62 211 SER A C 1
ATOM 1597 O O . SER A 1 211 ? 25.234 10.688 -5.91 1 89.62 211 SER A O 1
ATOM 1599 N N . VAL A 1 212 ? 24 10.359 -4.113 1 88.94 212 VAL A N 1
ATOM 1600 C CA . VAL A 1 212 ? 22.734 10.398 -4.855 1 88.94 212 VAL A CA 1
ATOM 1601 C C . VAL A 1 212 ? 22.484 11.82 -5.348 1 88.94 212 VAL A C 1
ATOM 1603 O O . VAL A 1 212 ? 22.016 12.023 -6.477 1 88.94 212 VAL A O 1
ATOM 1606 N N . LEU A 1 213 ? 22.812 12.758 -4.496 1 90.12 213 LEU A N 1
ATOM 1607 C CA . LEU A 1 213 ? 22.625 14.156 -4.871 1 90.12 213 LEU A CA 1
ATOM 1608 C C . LEU A 1 213 ? 23.5 14.523 -6.055 1 90.12 213 LEU A C 1
ATOM 1610 O O . LEU A 1 213 ? 23.094 15.305 -6.922 1 90.12 213 LEU A O 1
ATOM 1614 N N . LYS A 1 214 ? 24.75 13.945 -6.059 1 91.5 214 LYS A N 1
ATOM 1615 C CA . LYS A 1 214 ? 25.672 14.203 -7.168 1 91.5 214 LYS A CA 1
ATOM 1616 C C . LYS A 1 214 ? 25.125 13.641 -8.477 1 91.5 214 LYS A C 1
ATOM 1618 O O . LYS A 1 214 ? 25.172 14.305 -9.516 1 91.5 214 LYS A O 1
ATOM 1623 N N . LEU A 1 215 ? 24.484 12.453 -8.391 1 92.31 215 LEU A N 1
ATOM 1624 C CA . LEU A 1 215 ? 23.906 11.812 -9.562 1 92.31 215 LEU A CA 1
ATOM 1625 C C . LEU A 1 215 ? 22.672 12.555 -10.039 1 92.31 215 LEU A C 1
ATOM 1627 O O . LEU A 1 215 ? 22.375 12.602 -11.234 1 92.31 215 LEU A O 1
ATOM 1631 N N . TRP A 1 216 ? 22.016 13.109 -9.094 1 93.69 216 TRP A N 1
ATOM 1632 C CA . TRP A 1 216 ? 20.766 13.812 -9.367 1 93.69 216 TRP A CA 1
ATOM 1633 C C . TRP A 1 216 ? 21.031 15.055 -10.219 1 93.69 216 TRP A C 1
ATOM 1635 O O . TRP A 1 216 ? 20.234 15.375 -11.117 1 93.69 216 TRP A O 1
ATOM 1645 N N . GLY A 1 217 ? 22.109 15.758 -9.938 1 93.69 217 GLY A N 1
ATOM 1646 C CA . GLY A 1 217 ? 22.547 16.891 -10.734 1 93.69 217 GLY A CA 1
ATOM 1647 C C . GLY A 1 217 ? 21.578 18.047 -10.703 1 93.69 217 GLY A C 1
ATOM 1648 O O . GLY A 1 217 ? 21.203 18.516 -9.625 1 93.69 217 GLY A O 1
ATOM 1649 N N . ASN A 1 218 ? 21.078 18.422 -11.898 1 93.5 218 ASN A N 1
ATOM 1650 C CA . ASN A 1 218 ? 20.297 19.641 -12.008 1 93.5 218 ASN A CA 1
ATOM 1651 C C . ASN A 1 218 ? 18.797 19.344 -12.109 1 93.5 218 ASN A C 1
ATOM 1653 O O . ASN A 1 218 ? 18 20.219 -12.438 1 93.5 218 ASN A O 1
ATOM 1657 N N . LEU A 1 219 ? 18.453 18.109 -11.812 1 95.69 219 LEU A N 1
ATOM 1658 C CA . LEU A 1 219 ? 17.031 17.781 -11.805 1 95.69 219 LEU A CA 1
ATOM 1659 C C . LEU A 1 219 ? 16.312 18.469 -10.648 1 95.69 219 LEU A C 1
ATOM 1661 O O . LEU A 1 219 ? 16.938 18.812 -9.648 1 95.69 219 LEU A O 1
ATOM 1665 N N . PRO A 1 220 ? 15.055 18.719 -10.875 1 95.94 220 PRO A N 1
ATOM 1666 C CA . PRO A 1 220 ? 14.312 19.375 -9.789 1 95.94 220 PRO A CA 1
ATOM 1667 C C . PRO A 1 220 ? 14.438 18.641 -8.461 1 95.94 220 PRO A C 1
ATOM 1669 O O . PRO A 1 220 ? 14.227 17.422 -8.398 1 95.94 220 PRO A O 1
ATOM 1672 N N . ALA A 1 221 ? 14.805 19.312 -7.434 1 96.75 221 ALA A N 1
ATOM 1673 C CA . ALA A 1 221 ? 14.859 18.797 -6.062 1 96.75 221 ALA A CA 1
ATOM 1674 C C . ALA A 1 221 ? 14.102 19.719 -5.109 1 96.75 221 ALA A C 1
ATOM 1676 O O . ALA A 1 221 ? 14.07 20.938 -5.309 1 96.75 221 ALA A O 1
ATOM 1677 N N . ASN A 1 222 ? 13.492 19.141 -4.125 1 97.94 222 ASN A N 1
ATOM 1678 C CA . ASN A 1 222 ? 12.805 19.906 -3.102 1 97.94 222 ASN A CA 1
ATOM 1679 C C . ASN A 1 222 ? 13.727 20.25 -1.934 1 97.94 222 ASN A C 1
ATOM 1681 O O . ASN A 1 222 ? 14.594 19.438 -1.573 1 97.94 222 ASN A O 1
ATOM 1685 N N . GLN A 1 223 ? 13.531 21.422 -1.482 1 97.56 223 GLN A N 1
ATOM 1686 C CA . GLN A 1 223 ? 13.906 21.656 -0.092 1 97.56 223 GLN A CA 1
ATOM 1687 C C . GLN A 1 223 ? 12.766 21.281 0.854 1 97.56 223 GLN A C 1
ATOM 1689 O O . GLN A 1 223 ? 11.602 21.234 0.448 1 97.56 223 GLN A O 1
ATOM 1694 N N . PRO A 1 224 ? 13.062 21.031 2.074 1 97.88 224 PRO A N 1
ATOM 1695 C CA . PRO A 1 224 ? 12.008 20.656 3.02 1 97.88 224 PRO A CA 1
ATOM 1696 C C . PRO A 1 224 ? 10.852 21.656 3.037 1 97.88 224 PRO A C 1
ATOM 1698 O O . PRO A 1 224 ? 9.688 21.234 3.082 1 97.88 224 PRO A O 1
ATOM 1701 N N . TRP A 1 225 ? 11.148 22.922 2.869 1 97.38 225 TRP A N 1
ATOM 1702 C CA . TRP A 1 225 ? 10.102 23.922 2.938 1 97.38 225 TRP A CA 1
ATOM 1703 C C . TRP A 1 225 ? 9.148 23.797 1.755 1 97.38 225 TRP A C 1
ATOM 1705 O O . TRP A 1 225 ? 7.953 24.094 1.875 1 97.38 225 TRP A O 1
ATOM 1715 N N . GLY A 1 226 ? 9.672 23.375 0.621 1 97.56 226 GLY A N 1
ATOM 1716 C CA . GLY A 1 226 ? 8.82 23.172 -0.537 1 97.56 226 GLY A CA 1
ATOM 1717 C C . GLY A 1 226 ? 7.77 22.094 -0.321 1 97.56 226 GLY A C 1
ATOM 1718 O O . GLY A 1 226 ? 6.609 22.266 -0.71 1 97.56 226 GLY A O 1
ATOM 1719 N N . VAL A 1 227 ? 8.133 21.031 0.323 1 98.38 227 VAL A N 1
ATOM 1720 C CA . VAL A 1 227 ? 7.211 19.938 0.636 1 98.38 227 VAL A CA 1
ATOM 1721 C C . VAL A 1 227 ? 6.281 20.359 1.771 1 98.38 227 VAL A C 1
ATOM 1723 O O . VAL A 1 227 ? 5.094 20.031 1.769 1 98.38 227 VAL A O 1
ATOM 1726 N N . ALA A 1 228 ? 6.816 21.141 2.684 1 98.44 228 ALA A N 1
ATOM 1727 C CA . ALA A 1 228 ? 6.016 21.672 3.789 1 98.44 228 ALA A CA 1
ATOM 1728 C C . ALA A 1 228 ? 4.844 22.5 3.275 1 98.44 228 ALA A C 1
ATOM 1730 O O . ALA A 1 228 ? 3.744 22.438 3.832 1 98.44 228 ALA A O 1
ATOM 1731 N N . HIS A 1 229 ? 5.094 23.25 2.211 1 98.12 229 HIS A N 1
ATOM 1732 C CA . HIS A 1 229 ? 4.02 24.016 1.601 1 98.12 229 HIS A CA 1
ATOM 1733 C C . HIS A 1 229 ? 2.863 23.109 1.18 1 98.12 229 HIS A C 1
ATOM 1735 O O . HIS A 1 229 ? 1.696 23.453 1.406 1 98.12 229 HIS A O 1
ATOM 1741 N N . ALA A 1 230 ? 3.195 21.984 0.612 1 98.12 230 ALA A N 1
ATOM 1742 C CA . ALA A 1 230 ? 2.164 21.047 0.179 1 98.12 230 ALA A CA 1
ATOM 1743 C C . ALA A 1 230 ? 1.424 20.453 1.376 1 98.12 230 ALA A C 1
ATOM 1745 O O . ALA A 1 230 ? 0.21 20.234 1.32 1 98.12 230 ALA A O 1
ATOM 1746 N N . LEU A 1 231 ? 2.123 20.203 2.453 1 98.44 231 LEU A N 1
ATOM 1747 C CA . LEU A 1 231 ? 1.516 19.672 3.666 1 98.44 231 LEU A CA 1
ATOM 1748 C C . LEU A 1 231 ? 0.5 20.656 4.246 1 98.44 231 LEU A C 1
ATOM 1750 O O . LEU A 1 231 ? -0.54 20.234 4.766 1 98.44 231 LEU A O 1
ATOM 1754 N N . LEU A 1 232 ? 0.757 21.922 4.137 1 98.19 232 LEU A N 1
ATOM 1755 C CA . LEU A 1 232 ? -0.052 22.938 4.785 1 98.19 232 LEU A CA 1
ATOM 1756 C C . LEU A 1 232 ? -1.179 23.406 3.867 1 98.19 232 LEU A C 1
ATOM 1758 O O . LEU A 1 232 ? -2.123 24.062 4.316 1 98.19 232 LEU A O 1
ATOM 1762 N N . LEU A 1 233 ? -1.108 23.047 2.6 1 97.06 233 LEU A N 1
ATOM 1763 C CA . LEU A 1 233 ? -1.999 23.578 1.574 1 97.06 233 LEU A CA 1
ATOM 1764 C C . LEU A 1 233 ? -3.457 23.297 1.93 1 97.06 233 LEU A C 1
ATOM 1766 O O . LEU A 1 233 ? -4.301 24.203 1.834 1 97.06 233 LEU A O 1
ATOM 1770 N N . PRO A 1 234 ? -3.809 22.109 2.447 1 94.56 234 PRO A N 1
ATOM 1771 C CA . PRO A 1 234 ? -5.223 21.875 2.742 1 94.56 234 PRO A CA 1
ATOM 1772 C C . PRO A 1 234 ? -5.738 22.703 3.91 1 94.56 234 PRO A C 1
ATOM 1774 O O . PRO A 1 234 ? -6.949 22.875 4.066 1 94.56 234 PRO A O 1
ATOM 1777 N N . LEU A 1 235 ? -4.863 23.203 4.785 1 93 235 LEU A N 1
ATOM 1778 C CA . LEU A 1 235 ? -5.266 24.109 5.859 1 93 235 LEU A CA 1
ATOM 1779 C C . LEU A 1 235 ? -5.582 25.5 5.316 1 93 235 LEU A C 1
ATOM 1781 O O . LEU A 1 235 ? -6.418 26.219 5.879 1 93 235 LEU A O 1
ATOM 1785 N N . LEU A 1 236 ? -4.875 25.797 4.277 1 94.81 236 LEU A N 1
ATOM 1786 C CA . LEU A 1 236 ? -5.09 27.094 3.646 1 94.81 236 LEU A CA 1
ATOM 1787 C C . LEU A 1 236 ? -6.324 27.062 2.75 1 94.81 236 LEU A C 1
ATOM 1789 O O . LEU A 1 236 ? -7.012 28.078 2.596 1 94.81 236 LEU A O 1
ATOM 1793 N N . GLN A 1 237 ? -6.598 25.953 2.188 1 94.38 237 GLN A N 1
ATOM 1794 C CA . GLN A 1 237 ? -7.727 25.688 1.304 1 94.38 237 GLN A CA 1
ATOM 1795 C C . GLN A 1 237 ? -8.5 24.453 1.75 1 94.38 237 GLN A C 1
ATOM 1797 O O . GLN A 1 237 ? -8.375 23.391 1.147 1 94.38 237 GLN A O 1
ATOM 1802 N N . PRO A 1 238 ? -9.398 24.656 2.725 1 93.56 238 PRO A N 1
ATOM 1803 C CA . PRO A 1 238 ? -10 23.516 3.43 1 93.56 238 PRO A CA 1
ATOM 1804 C C . PRO A 1 238 ? -10.922 22.688 2.537 1 93.56 238 PRO A C 1
ATOM 1806 O O . PRO A 1 238 ? -11.352 21.594 2.928 1 93.56 238 PRO A O 1
ATOM 1809 N N . GLU A 1 239 ? -11.211 23.172 1.314 1 94.56 239 GLU A N 1
ATOM 1810 C CA . GLU A 1 239 ? -12.094 22.438 0.413 1 94.56 239 GLU A CA 1
ATOM 1811 C C . GLU A 1 239 ? -11.352 21.328 -0.311 1 94.56 239 GLU A C 1
ATOM 1813 O O . GLU A 1 239 ? -11.977 20.438 -0.91 1 94.56 239 GLU A O 1
ATOM 1818 N N . ILE A 1 240 ? -10.031 21.359 -0.25 1 96.69 240 ILE A N 1
ATOM 1819 C CA . ILE A 1 240 ? -9.227 20.359 -0.961 1 96.69 240 ILE A CA 1
ATOM 1820 C C . ILE A 1 240 ? -9.398 19 -0.3 1 96.69 240 ILE A C 1
ATOM 1822 O O . ILE A 1 240 ? -9.156 18.844 0.902 1 96.69 240 ILE A O 1
ATOM 1826 N N . ASN A 1 241 ? -9.867 18.031 -1.035 1 98.12 241 ASN A N 1
ATOM 1827 C CA . ASN A 1 241 ? -10.078 16.688 -0.532 1 98.12 241 ASN A CA 1
ATOM 1828 C C . ASN A 1 241 ? -9.719 15.633 -1.58 1 98.12 241 ASN A C 1
ATOM 1830 O O . ASN A 1 241 ? -10.086 15.766 -2.75 1 98.12 241 ASN A O 1
ATOM 1834 N N . GLY A 1 242 ? -8.984 14.633 -1.121 1 97.88 242 GLY A N 1
ATOM 1835 C CA . GLY A 1 242 ? -8.781 13.461 -1.95 1 97.88 242 GLY A CA 1
ATOM 1836 C C . GLY A 1 242 ? -7.715 13.664 -3.014 1 97.88 242 GLY A C 1
ATOM 1837 O O . GLY A 1 242 ? -7.797 13.086 -4.098 1 97.88 242 GLY A O 1
ATOM 1838 N N . LYS A 1 243 ? -6.754 14.516 -2.746 1 98 243 LYS A N 1
ATOM 1839 C CA . LYS A 1 243 ? -5.711 14.82 -3.723 1 98 243 LYS A CA 1
ATOM 1840 C C . LYS A 1 243 ? -4.395 14.141 -3.35 1 98 243 LYS A C 1
ATOM 1842 O O . LYS A 1 243 ? -4.191 13.766 -2.191 1 98 243 LYS A O 1
ATOM 1847 N N . ALA A 1 244 ? -3.658 13.906 -4.301 1 98.19 244 ALA A N 1
ATOM 1848 C CA . ALA A 1 244 ? -2.268 13.492 -4.133 1 98.19 244 ALA A CA 1
ATOM 1849 C C . ALA A 1 244 ? -1.312 14.516 -4.734 1 98.19 244 ALA A C 1
ATOM 1851 O O . ALA A 1 244 ? -1.171 14.602 -5.957 1 98.19 244 ALA A O 1
ATOM 1852 N N . PHE A 1 245 ? -0.627 15.234 -3.883 1 98.25 245 PHE A N 1
ATOM 1853 C CA . PHE A 1 245 ? 0.276 16.297 -4.301 1 98.25 245 PHE A CA 1
ATOM 1854 C C . PHE A 1 245 ? 1.681 15.758 -4.535 1 98.25 245 PHE A C 1
ATOM 1856 O O . PHE A 1 245 ? 2.438 15.547 -3.588 1 98.25 245 PHE A O 1
ATOM 1863 N N . PHE A 1 246 ? 1.97 15.555 -5.754 1 98.19 246 PHE A N 1
ATOM 1864 C CA . PHE A 1 246 ? 3.348 15.25 -6.121 1 98.19 246 PHE A CA 1
ATOM 1865 C C . PHE A 1 246 ? 4.203 16.516 -6.113 1 98.19 246 PHE A C 1
ATOM 1867 O O . PHE A 1 246 ? 3.904 17.484 -6.82 1 98.19 246 PHE A O 1
ATOM 1874 N N . VAL A 1 247 ? 5.258 16.516 -5.266 1 98.19 247 VAL A N 1
ATOM 1875 C CA . VAL A 1 247 ? 6.07 17.719 -5.117 1 98.19 247 VAL A CA 1
ATOM 1876 C C . VAL A 1 247 ? 7.43 17.516 -5.781 1 98.19 247 VAL A C 1
ATOM 1878 O O . VAL A 1 247 ? 8.227 16.688 -5.332 1 98.19 247 VAL A O 1
ATOM 1881 N N . ALA A 1 248 ? 7.672 18.234 -6.801 1 97.62 248 ALA A N 1
ATOM 1882 C CA . ALA A 1 248 ? 8.914 18.188 -7.562 1 97.62 248 ALA A CA 1
ATOM 1883 C C . ALA A 1 248 ? 9.477 19.594 -7.793 1 97.62 248 ALA A C 1
ATOM 1885 O O . ALA A 1 248 ? 8.859 20.406 -8.484 1 97.62 248 ALA A O 1
ATOM 1886 N N . GLY A 1 249 ? 10.633 19.875 -7.23 1 97 249 GLY A N 1
ATOM 1887 C CA . GLY A 1 249 ? 11.188 21.219 -7.344 1 97 249 GLY A CA 1
ATOM 1888 C C . GLY A 1 249 ? 10.281 22.297 -6.77 1 97 249 GLY A C 1
ATOM 1889 O O . GLY A 1 249 ? 10.086 23.344 -7.383 1 97 249 GLY A O 1
ATOM 1890 N N . HIS A 1 250 ? 9.648 21.969 -5.777 1 96.69 250 HIS A N 1
ATOM 1891 C CA . HIS A 1 250 ? 8.766 22.844 -5.02 1 96.69 250 HIS A CA 1
ATOM 1892 C C . HIS A 1 250 ? 7.438 23.047 -5.742 1 96.69 250 HIS A C 1
ATOM 1894 O O . HIS A 1 250 ? 6.562 23.766 -5.258 1 96.69 250 HIS A O 1
ATOM 1900 N N . ARG A 1 251 ? 7.312 22.453 -6.895 1 96.94 251 ARG A N 1
ATOM 1901 C CA . ARG A 1 251 ? 6.031 22.516 -7.586 1 96.94 251 ARG A CA 1
ATOM 1902 C C . ARG A 1 251 ? 5.066 21.469 -7.051 1 96.94 251 ARG A C 1
ATOM 1904 O O . ARG A 1 251 ? 5.449 20.312 -6.844 1 96.94 251 ARG A O 1
ATOM 1911 N N . ILE A 1 252 ? 3.826 21.859 -6.766 1 97.5 252 ILE A N 1
ATOM 1912 C CA . ILE A 1 252 ? 2.801 21 -6.199 1 97.5 252 ILE A CA 1
ATOM 1913 C C . ILE A 1 252 ? 1.816 20.578 -7.293 1 97.5 252 ILE A C 1
ATOM 1915 O O . ILE A 1 252 ? 1.001 21.391 -7.738 1 97.5 252 ILE A O 1
ATOM 1919 N N . ILE A 1 253 ? 1.897 19.344 -7.688 1 96.94 253 ILE A N 1
ATOM 1920 C CA . ILE A 1 253 ? 1.088 18.859 -8.797 1 96.94 253 ILE A CA 1
ATOM 1921 C C . ILE A 1 253 ? 0.151 17.766 -8.305 1 96.94 253 ILE A C 1
ATOM 1923 O O . ILE A 1 253 ? 0.601 16.75 -7.742 1 96.94 253 ILE A O 1
ATOM 1927 N N . ASP A 1 254 ? -1.149 17.922 -8.539 1 97.31 254 ASP A N 1
ATOM 1928 C CA . ASP A 1 254 ? -2.094 16.875 -8.188 1 97.31 254 ASP A CA 1
ATOM 1929 C C . ASP A 1 254 ? -2.127 15.789 -9.266 1 97.31 254 ASP A C 1
ATOM 1931 O O . ASP A 1 254 ? -2.248 16.078 -10.453 1 97.31 254 ASP A O 1
ATOM 1935 N N . LEU A 1 255 ? -2.051 14.578 -8.836 1 97.06 255 LEU A N 1
ATOM 1936 C CA . LEU A 1 255 ? -2.018 13.492 -9.805 1 97.06 255 LEU A CA 1
ATOM 1937 C C . LEU A 1 255 ? -3.352 12.75 -9.836 1 97.06 255 LEU A C 1
ATOM 1939 O O . LEU A 1 255 ? -3.625 12 -10.773 1 97.06 255 LEU A O 1
ATOM 1943 N N . GLU A 1 256 ? -4.254 12.922 -8.883 1 96.12 256 GLU A N 1
ATOM 1944 C CA . GLU A 1 256 ? -5.465 12.125 -8.734 1 96.12 256 GLU A CA 1
ATOM 1945 C C . GLU A 1 256 ? -6.52 12.531 -9.758 1 96.12 256 GLU A C 1
ATOM 1947 O O . GLU A 1 256 ? -7.113 11.672 -10.422 1 96.12 256 GLU A O 1
ATOM 1952 N N . ASP A 1 257 ? -6.711 13.805 -9.891 1 95 257 ASP A N 1
ATOM 1953 C CA . ASP A 1 257 ? -7.789 14.281 -10.758 1 95 257 ASP A CA 1
ATOM 1954 C C . ASP A 1 257 ? -7.562 13.859 -12.203 1 95 257 ASP A C 1
ATOM 1956 O O . ASP A 1 257 ? -8.477 13.375 -12.867 1 95 257 ASP A O 1
ATOM 1960 N N . LYS A 1 258 ? -6.348 14.094 -12.711 1 94.44 258 LYS A N 1
ATOM 1961 C CA . LYS A 1 258 ? -6.066 13.75 -14.102 1 94.44 258 LYS A CA 1
ATOM 1962 C C . LYS A 1 258 ? -6.137 12.242 -14.328 1 94.44 258 LYS A C 1
ATOM 1964 O O . LYS A 1 258 ? -6.617 11.789 -15.367 1 94.44 258 LYS A O 1
ATOM 1969 N N . LEU A 1 259 ? -5.66 11.492 -13.398 1 95.06 259 LEU A N 1
ATOM 1970 C CA . LEU A 1 259 ? -5.73 10.039 -13.508 1 95.06 259 LEU A CA 1
ATOM 1971 C C . LEU A 1 259 ? -7.18 9.57 -13.602 1 95.06 259 LEU A C 1
ATOM 1973 O O . LEU A 1 259 ? -7.496 8.664 -14.367 1 95.06 259 LEU A O 1
ATOM 1977 N N . MET A 1 260 ? -7.988 10.172 -12.812 1 94.12 260 MET A N 1
ATOM 1978 C CA . MET A 1 260 ? -9.406 9.836 -12.844 1 94.12 260 MET A CA 1
ATOM 1979 C C . MET A 1 260 ? -10.047 10.273 -14.156 1 94.12 260 MET A C 1
ATOM 1981 O O . MET A 1 260 ? -10.82 9.531 -14.75 1 94.12 260 MET A O 1
ATOM 1985 N N . GLU A 1 261 ? -9.711 11.438 -14.57 1 94.75 261 GLU A N 1
ATOM 1986 C CA . GLU A 1 261 ? -10.281 12.023 -15.781 1 94.75 261 GLU A CA 1
ATOM 1987 C C . GLU A 1 261 ? -9.984 11.164 -17 1 94.75 261 GLU A C 1
ATOM 1989 O O . GLU A 1 261 ? -10.852 10.969 -17.859 1 94.75 261 GLU A O 1
A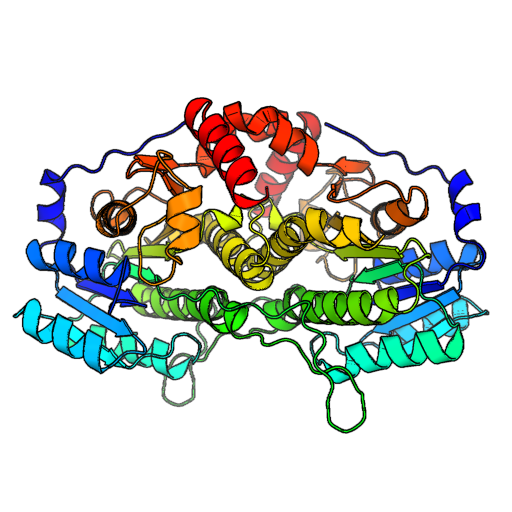TOM 1994 N N . ILE A 1 262 ? -8.789 10.625 -17.031 1 95.62 262 ILE A N 1
ATOM 1995 C CA . ILE A 1 262 ? -8.398 9.93 -18.266 1 95.62 262 ILE A CA 1
ATOM 1996 C C . ILE A 1 262 ? -8.461 8.422 -18.047 1 95.62 262 ILE A C 1
ATOM 1998 O O . ILE A 1 262 ? -7.77 7.66 -18.734 1 95.62 262 ILE A O 1
ATOM 2002 N N . GLN A 1 263 ? -9.203 7.988 -17.031 1 95.25 263 GLN A N 1
ATOM 2003 C CA . GLN A 1 263 ? -9.375 6.578 -16.703 1 95.25 263 GLN A CA 1
ATOM 2004 C C . GLN A 1 263 ? -9.773 5.773 -17.938 1 95.25 263 GLN A C 1
ATOM 2006 O O . GLN A 1 263 ? -9.25 4.68 -18.172 1 95.25 263 GLN A O 1
ATOM 2011 N N . PRO A 1 264 ? -10.703 6.266 -18.859 1 95.81 264 PRO A N 1
ATOM 2012 C CA . PRO A 1 264 ? -11.047 5.5 -20.062 1 95.81 264 PRO A CA 1
ATOM 2013 C C . PRO A 1 264 ? -9.852 5.242 -20.969 1 95.81 264 PRO A C 1
ATOM 2015 O O . PRO A 1 264 ? -9.828 4.254 -21.703 1 95.81 264 PRO A O 1
ATOM 2018 N N . LEU A 1 265 ? -8.836 6.09 -20.828 1 94.69 265 LEU A N 1
ATOM 2019 C CA . LEU A 1 265 ? -7.672 5.953 -21.688 1 94.69 265 LEU A CA 1
ATOM 2020 C C . LEU A 1 265 ? -6.746 4.848 -21.188 1 94.69 265 LEU A C 1
ATOM 2022 O O . LEU A 1 265 ? -6.203 4.078 -21.969 1 94.69 265 LEU A O 1
ATOM 2026 N N . TRP A 1 266 ? -6.602 4.785 -19.875 1 93.69 266 TRP A N 1
ATOM 2027 C CA . TRP A 1 266 ? -5.605 3.824 -19.406 1 93.69 266 TRP A CA 1
ATOM 2028 C C . TRP A 1 266 ? -6.266 2.508 -19 1 93.69 266 TRP A C 1
ATOM 2030 O O . TRP A 1 266 ? -5.613 1.462 -18.984 1 93.69 266 TRP A O 1
ATOM 2040 N N . MET A 1 267 ? -7.539 2.531 -18.688 1 94.44 267 MET A N 1
ATOM 2041 C CA . MET A 1 267 ? -8.227 1.301 -18.312 1 94.44 267 MET A CA 1
ATOM 2042 C C . MET A 1 267 ? -9.016 0.731 -19.484 1 94.44 267 MET A C 1
ATOM 2044 O O . MET A 1 267 ? -9.328 -0.459 -19.5 1 94.44 267 MET A O 1
ATOM 2048 N N . GLY A 1 268 ? -9.328 1.528 -20.484 1 94.38 268 GLY A N 1
ATOM 2049 C CA . GLY A 1 268 ? -10.25 1.17 -21.547 1 94.38 268 GLY A CA 1
ATOM 2050 C C . GLY A 1 268 ? -11.656 1.705 -21.328 1 94.38 268 GLY A C 1
ATOM 2051 O O . GLY A 1 268 ? -12.141 1.741 -20.203 1 94.38 268 GLY A O 1
ATOM 2052 N N . GLU A 1 269 ? -12.312 2.105 -22.406 1 95.5 269 GLU A N 1
ATOM 2053 C CA . GLU A 1 269 ? -13.609 2.771 -22.344 1 95.5 269 GLU A CA 1
ATOM 2054 C C . GLU A 1 269 ? -14.664 1.875 -21.703 1 95.5 269 GLU A C 1
ATOM 2056 O O . GLU A 1 269 ? -15.383 2.305 -20.797 1 95.5 269 GLU A O 1
ATOM 2061 N N . GLN A 1 270 ? -14.711 0.702 -22.141 1 95.12 270 GLN A N 1
ATOM 2062 C CA . GLN A 1 270 ? -15.758 -0.192 -21.641 1 95.12 270 GLN A CA 1
ATOM 2063 C C . GLN A 1 270 ? -15.555 -0.513 -20.172 1 95.12 270 GLN A C 1
ATOM 2065 O O . GLN A 1 270 ? -16.5 -0.429 -19.375 1 95.12 270 GLN A O 1
ATOM 2070 N N . LEU A 1 271 ? -14.359 -0.911 -19.797 1 95.19 271 LEU A N 1
ATOM 2071 C CA . LEU A 1 271 ? -14.086 -1.225 -18.406 1 95.19 271 LEU A CA 1
ATOM 2072 C C . LEU A 1 271 ? -14.336 -0.013 -17.516 1 95.19 271 LEU A C 1
ATOM 2074 O O . LEU A 1 271 ? -14.93 -0.139 -16.438 1 95.19 271 LEU A O 1
ATOM 2078 N N . SER A 1 272 ? -13.883 1.126 -17.984 1 95.94 272 SER A N 1
ATOM 2079 C CA . SER A 1 272 ? -14.109 2.355 -17.234 1 95.94 272 SER A CA 1
ATOM 2080 C C . SER A 1 272 ? -15.602 2.596 -17 1 95.94 272 SER A C 1
ATOM 2082 O O . SER A 1 272 ? -16.016 2.975 -15.906 1 95.94 272 SER A O 1
ATOM 2084 N N . SER A 1 273 ? -16.375 2.355 -18.047 1 96.31 273 SER A N 1
ATOM 2085 C CA . SER A 1 273 ? -17.828 2.531 -17.938 1 96.31 273 SER A CA 1
ATOM 2086 C C . SER A 1 273 ? -18.438 1.526 -16.969 1 96.31 273 SER A C 1
ATOM 2088 O O . SER A 1 273 ? -19.297 1.881 -16.172 1 96.31 273 SER A O 1
ATOM 2090 N N . ASP A 1 274 ? -18 0.315 -17.062 1 96.25 274 ASP A N 1
ATOM 2091 C CA . ASP A 1 274 ? -18.484 -0.723 -16.156 1 96.25 274 ASP A CA 1
ATOM 2092 C C . ASP A 1 274 ? -18.156 -0.388 -14.703 1 96.25 274 ASP A C 1
ATOM 2094 O O . ASP A 1 274 ? -19 -0.581 -13.812 1 96.25 274 ASP A O 1
ATOM 2098 N N . ILE A 1 275 ? -16.984 0.084 -14.484 1 95 275 ILE A N 1
ATOM 2099 C CA . ILE A 1 275 ? -16.531 0.432 -13.141 1 95 275 ILE A CA 1
ATOM 2100 C C . ILE A 1 275 ? -17.375 1.573 -12.586 1 95 275 ILE A C 1
ATOM 2102 O O . ILE A 1 275 ? -17.812 1.525 -11.43 1 95 275 ILE A O 1
ATOM 2106 N N . ALA A 1 276 ? -17.594 2.58 -13.398 1 94.88 276 ALA A N 1
ATOM 2107 C CA . ALA A 1 276 ? -18.422 3.697 -12.969 1 94.88 276 ALA A CA 1
ATOM 2108 C C . ALA A 1 276 ? -19.812 3.217 -12.555 1 94.88 276 ALA A C 1
ATOM 2110 O O . ALA A 1 276 ? -20.344 3.652 -11.531 1 94.88 276 ALA A O 1
ATOM 2111 N N . GLU A 1 277 ? -20.344 2.322 -13.344 1 95.5 277 GLU A N 1
ATOM 2112 C CA . GLU A 1 277 ? -21.672 1.776 -13.039 1 95.5 277 GLU A CA 1
ATOM 2113 C C . GLU A 1 277 ? -21.641 0.93 -11.766 1 95.5 277 GLU A C 1
ATOM 2115 O O . GLU A 1 277 ? -22.562 0.994 -10.945 1 95.5 277 GLU A O 1
ATOM 2120 N N . GLY A 1 278 ? -20.594 0.139 -11.633 1 93.12 278 GLY A N 1
ATOM 2121 C CA . GLY A 1 278 ? -20.453 -0.641 -10.414 1 93.12 278 GLY A CA 1
ATOM 2122 C C . GLY A 1 278 ? -20.375 0.214 -9.164 1 93.12 278 GLY A C 1
ATOM 2123 O O . GLY A 1 278 ? -21.031 -0.085 -8.164 1 93.12 278 GLY A O 1
ATOM 2124 N N . GLN A 1 279 ? -19.594 1.252 -9.234 1 90.56 279 GLN A N 1
ATOM 2125 C CA . GLN A 1 279 ? -19.453 2.172 -8.109 1 90.56 279 GLN A CA 1
ATOM 2126 C C . GLN A 1 279 ? -20.797 2.828 -7.781 1 90.56 279 GLN A C 1
ATOM 2128 O O . GLN A 1 279 ? -21.141 2.982 -6.609 1 90.56 279 GLN A O 1
ATOM 2133 N N . ARG A 1 280 ? -21.484 3.227 -8.797 1 91.31 280 ARG A N 1
ATOM 2134 C CA . ARG A 1 280 ? -22.797 3.836 -8.602 1 91.31 280 ARG A CA 1
ATOM 2135 C C . ARG A 1 280 ? -23.734 2.885 -7.871 1 91.31 280 ARG A C 1
ATOM 2137 O O . ARG A 1 280 ? -24.406 3.281 -6.926 1 91.31 280 ARG A O 1
ATOM 2144 N N . ARG A 1 281 ? -23.688 1.636 -8.227 1 90.88 281 ARG A N 1
ATOM 2145 C CA . ARG A 1 281 ? -24.594 0.643 -7.668 1 90.88 281 ARG A CA 1
ATOM 2146 C C . ARG A 1 281 ? -24.234 0.329 -6.219 1 90.88 281 ARG A C 1
ATOM 2148 O O . ARG A 1 281 ? -25.125 0.066 -5.402 1 90.88 281 ARG A O 1
ATOM 2155 N N . LEU A 1 282 ? -22.984 0.322 -5.98 1 86.12 282 LEU A N 1
ATOM 2156 C CA . LEU A 1 282 ? -22.531 -0.132 -4.668 1 86.12 282 LEU A CA 1
ATOM 2157 C C . LEU A 1 282 ? -22.547 1.015 -3.664 1 86.12 282 LEU A C 1
ATOM 2159 O O . LEU A 1 282 ? -22.484 0.785 -2.453 1 86.12 282 LEU A O 1
ATOM 2163 N N . THR A 1 283 ? -22.5 2.166 -4.078 1 77.31 283 THR A N 1
ATOM 2164 C CA . THR A 1 283 ? -22.438 3.295 -3.156 1 77.31 283 THR A CA 1
ATOM 2165 C C . THR A 1 283 ? -23.797 3.977 -3.035 1 77.31 283 THR A C 1
ATOM 2167 O O . THR A 1 283 ? -23.984 4.863 -2.197 1 77.31 283 THR A O 1
ATOM 2170 N N . THR A 1 284 ? -24.719 3.643 -3.852 1 65 284 THR A N 1
ATOM 2171 C CA . THR A 1 284 ? -26.078 4.156 -3.75 1 65 284 THR A CA 1
ATOM 2172 C C . THR A 1 284 ? -26.938 3.242 -2.881 1 65 284 THR A C 1
ATOM 2174 O O . THR A 1 284 ? -26.828 2.018 -2.963 1 65 284 THR A O 1
ATOM 2177 N N . MET B 1 1 ? -5.145 -0.418 -24.297 1 58.28 1 MET B N 1
ATOM 2178 C CA . MET B 1 1 ? -5.41 -1.514 -23.375 1 58.28 1 MET B CA 1
ATOM 2179 C C . MET B 1 1 ? -4.828 -2.822 -23.891 1 58.28 1 MET B C 1
ATOM 2181 O O . MET B 1 1 ? -4.84 -3.074 -25.109 1 58.28 1 MET B O 1
ATOM 2185 N N . SER B 1 2 ? -3.867 -3.375 -22.984 1 80.56 2 SER B N 1
ATOM 2186 C CA . SER B 1 2 ? -3.287 -4.633 -23.453 1 80.56 2 SER B CA 1
ATOM 2187 C C . SER B 1 2 ? -3.979 -5.828 -22.797 1 80.56 2 SER B C 1
ATOM 2189 O O . SER B 1 2 ? -3.848 -6.055 -21.594 1 80.56 2 SER B O 1
ATOM 2191 N N . ALA B 1 3 ? -5.066 -6.363 -23.469 1 89.62 3 ALA B N 1
ATOM 2192 C CA . ALA B 1 3 ? -5.758 -7.582 -23.062 1 89.62 3 ALA B CA 1
ATOM 2193 C C . ALA B 1 3 ? -4.906 -8.82 -23.328 1 89.62 3 ALA B C 1
ATOM 2195 O O . ALA B 1 3 ? -4.184 -8.867 -24.328 1 89.62 3 ALA B O 1
ATOM 2196 N N . TYR B 1 4 ? -4.949 -9.656 -22.344 1 92.5 4 TYR B N 1
ATOM 2197 C CA . TYR B 1 4 ? -4.273 -10.938 -22.516 1 92.5 4 TYR B CA 1
ATOM 2198 C C . TYR B 1 4 ? -5.277 -12.062 -22.719 1 92.5 4 TYR B C 1
ATOM 2200 O O . TYR B 1 4 ? -6.344 -12.078 -22.094 1 92.5 4 TYR B O 1
ATOM 2208 N N . SER B 1 5 ? -4.922 -12.977 -23.594 1 89.81 5 SER B N 1
ATOM 2209 C CA . SER B 1 5 ? -5.75 -14.156 -23.812 1 89.81 5 SER B CA 1
ATOM 2210 C C . SER B 1 5 ? -5.184 -15.375 -23.078 1 89.81 5 SER B C 1
ATOM 2212 O O . SER B 1 5 ? -3.967 -15.539 -22.984 1 89.81 5 SER B O 1
ATOM 2214 N N . PHE B 1 6 ? -6.078 -16.078 -22.547 1 91.25 6 PHE B N 1
ATOM 2215 C CA . PHE B 1 6 ? -5.695 -17.328 -21.906 1 91.25 6 PHE B CA 1
ATOM 2216 C C . PHE B 1 6 ? -5.859 -18.5 -22.875 1 91.25 6 PHE B C 1
ATOM 2218 O O . PHE B 1 6 ? -6.98 -18.922 -23.172 1 91.25 6 PHE B O 1
ATOM 2225 N N . ASP B 1 7 ? -4.758 -18.938 -23.438 1 90.12 7 ASP B N 1
ATOM 2226 C CA . ASP B 1 7 ? -4.754 -20.047 -24.359 1 90.12 7 ASP B CA 1
ATOM 2227 C C . ASP B 1 7 ? -4.695 -21.391 -23.625 1 90.12 7 ASP B C 1
ATOM 2229 O O . ASP B 1 7 ? -3.633 -21.797 -23.156 1 90.12 7 ASP B O 1
ATOM 2233 N N . LYS B 1 8 ? -5.727 -22.141 -23.672 1 90.25 8 LYS B N 1
ATOM 2234 C CA . LYS B 1 8 ? -5.852 -23.391 -22.938 1 90.25 8 LYS B CA 1
ATOM 2235 C C . LYS B 1 8 ? -4.844 -24.438 -23.422 1 90.25 8 LYS B C 1
ATOM 2237 O O . LYS B 1 8 ? -4.449 -25.328 -22.688 1 90.25 8 LYS B O 1
ATOM 2242 N N . GLU B 1 9 ? -4.387 -24.25 -24.609 1 91.12 9 GLU B N 1
ATOM 2243 C CA . GLU B 1 9 ? -3.412 -25.188 -25.156 1 91.12 9 GLU B CA 1
ATOM 2244 C C . GLU B 1 9 ? -2.07 -25.078 -24.438 1 91.12 9 GLU B C 1
ATOM 2246 O O . GLU B 1 9 ? -1.318 -26.047 -24.344 1 91.12 9 GLU B O 1
ATOM 2251 N N . GLN B 1 10 ? -1.872 -23.938 -23.859 1 92.75 10 GLN B N 1
ATOM 2252 C CA . GLN B 1 10 ? -0.599 -23.688 -23.203 1 92.75 10 GLN B CA 1
ATOM 2253 C C . GLN B 1 10 ? -0.574 -24.312 -21.812 1 92.75 10 GLN B C 1
ATOM 2255 O O . GLN B 1 10 ? 0.484 -24.406 -21.188 1 92.75 10 GLN B O 1
ATOM 2260 N N . LEU B 1 11 ? -1.675 -24.797 -21.359 1 94.88 11 LEU B N 1
ATOM 2261 C CA . LEU B 1 11 ? -1.76 -25.406 -20.031 1 94.88 11 LEU B CA 1
ATOM 2262 C C . LEU B 1 11 ? -0.918 -26.672 -19.969 1 94.88 11 LEU B C 1
ATOM 2264 O O . LEU B 1 11 ? -0.532 -27.109 -18.875 1 94.88 11 LEU B O 1
ATOM 2268 N N . ARG B 1 12 ? -0.633 -27.25 -21.125 1 93 12 ARG B N 1
ATOM 2269 C CA . ARG B 1 12 ? 0.208 -28.438 -21.188 1 93 12 ARG B CA 1
ATOM 2270 C C . ARG B 1 12 ? 1.605 -28.141 -20.656 1 93 12 ARG B C 1
ATOM 2272 O O . ARG B 1 12 ? 2.297 -29.047 -20.188 1 93 12 ARG B O 1
ATOM 2279 N N . ASN B 1 13 ? 1.982 -26.859 -20.688 1 92.5 13 ASN B N 1
ATOM 2280 C CA . ASN B 1 13 ? 3.301 -26.438 -20.234 1 92.5 13 ASN B CA 1
ATOM 2281 C C . ASN B 1 13 ? 3.416 -26.516 -18.719 1 92.5 13 ASN B C 1
ATOM 2283 O O . ASN B 1 13 ? 4.516 -26.438 -18.172 1 92.5 13 ASN B O 1
ATOM 2287 N N . LEU B 1 14 ? 2.34 -26.828 -18.031 1 96.31 14 LEU B N 1
ATOM 2288 C CA . LEU B 1 14 ? 2.34 -26.922 -16.578 1 96.31 14 LEU B CA 1
ATOM 2289 C C . LEU B 1 14 ? 2.799 -28.312 -16.125 1 96.31 14 LEU B C 1
ATOM 2291 O O . LEU B 1 14 ? 3.096 -28.5 -14.945 1 96.31 14 LEU B O 1
ATOM 2295 N N . ARG B 1 15 ? 2.855 -29.219 -17.094 1 96.25 15 ARG B N 1
ATOM 2296 C CA . ARG B 1 15 ? 3.203 -30.594 -16.75 1 96.25 15 ARG B CA 1
ATOM 2297 C C . ARG B 1 15 ? 4.582 -30.656 -16.094 1 96.25 15 ARG B C 1
ATOM 2299 O O . ARG B 1 15 ? 5.562 -30.156 -16.656 1 96.25 15 ARG B O 1
ATOM 2306 N N . GLY B 1 16 ? 4.586 -31.172 -14.914 1 96.75 16 GLY B N 1
ATOM 2307 C CA . GLY B 1 16 ? 5.836 -31.391 -14.203 1 96.75 16 GLY B CA 1
ATOM 2308 C C . GLY B 1 16 ? 6.324 -30.156 -13.461 1 96.75 16 GLY B C 1
ATOM 2309 O O . GLY B 1 16 ? 7.305 -30.234 -12.711 1 96.75 16 GLY B O 1
ATOM 2310 N N . ARG B 1 17 ? 5.664 -29.094 -13.688 1 97.69 17 ARG B N 1
ATOM 2311 C CA . ARG B 1 17 ? 6.043 -27.875 -12.969 1 97.69 17 ARG B CA 1
ATOM 2312 C C . ARG B 1 17 ? 5.48 -27.875 -11.547 1 97.69 17 ARG B C 1
ATOM 2314 O O . ARG B 1 17 ? 4.395 -28.406 -11.312 1 97.69 17 ARG B O 1
ATOM 2321 N N . THR B 1 18 ? 6.254 -27.328 -10.633 1 98.62 18 THR B N 1
ATOM 2322 C CA . THR B 1 18 ? 5.797 -27.219 -9.25 1 98.62 18 THR B CA 1
ATOM 2323 C C . THR B 1 18 ? 5.312 -25.812 -8.953 1 98.62 18 THR B C 1
ATOM 2325 O O . THR B 1 18 ? 6.047 -24.844 -9.172 1 98.62 18 THR B O 1
ATOM 2328 N N . ILE B 1 19 ? 4.055 -25.703 -8.484 1 98.81 19 ILE B N 1
ATOM 2329 C CA . ILE B 1 19 ? 3.418 -24.438 -8.195 1 98.81 19 ILE B CA 1
ATOM 2330 C C . ILE B 1 19 ? 3.039 -24.359 -6.715 1 98.81 19 ILE B C 1
ATOM 2332 O O . ILE B 1 19 ? 2.357 -25.25 -6.203 1 98.81 19 ILE B O 1
ATOM 2336 N N . LEU B 1 20 ? 3.551 -23.391 -6.023 1 98.94 20 LEU B N 1
ATOM 2337 C CA . LEU B 1 20 ? 3.146 -23.125 -4.648 1 98.94 20 LEU B CA 1
ATOM 2338 C C . LEU B 1 20 ? 2.027 -22.094 -4.602 1 98.94 20 LEU B C 1
ATOM 2340 O O . LEU B 1 20 ? 2.143 -21.016 -5.199 1 98.94 20 LEU B O 1
ATOM 2344 N N . ILE B 1 21 ? 0.903 -22.406 -3.959 1 98.94 21 ILE B N 1
ATOM 2345 C CA . ILE B 1 21 ? -0.263 -21.531 -3.891 1 98.94 21 ILE B CA 1
ATOM 2346 C C . ILE B 1 21 ? -0.637 -21.281 -2.432 1 98.94 21 ILE B C 1
ATOM 2348 O O . ILE B 1 21 ? -0.903 -22.234 -1.683 1 98.94 21 ILE B O 1
ATOM 2352 N N . THR B 1 22 ? -0.627 -20.078 -2 1 98.81 22 THR B N 1
ATOM 2353 C CA . THR B 1 22 ? -1.198 -19.719 -0.705 1 98.81 22 THR B CA 1
ATOM 2354 C C . THR B 1 22 ? -2.66 -19.312 -0.851 1 98.81 22 THR B C 1
ATOM 2356 O O . THR B 1 22 ? -3.068 -18.812 -1.899 1 98.81 22 THR B O 1
ATOM 2359 N N . GLY B 1 23 ? -3.422 -19.484 0.247 1 97.81 23 GLY B N 1
ATOM 2360 C CA . GLY B 1 23 ? -4.855 -19.297 0.088 1 97.81 23 GLY B CA 1
ATOM 2361 C C . GLY B 1 23 ? -5.477 -20.25 -0.907 1 97.81 23 GLY B C 1
ATOM 2362 O O . GLY B 1 23 ? -6.219 -19.844 -1.798 1 97.81 23 GLY B O 1
ATOM 2363 N N . ALA B 1 24 ? -5.156 -21.484 -0.765 1 98.12 24 ALA B N 1
ATOM 2364 C CA . ALA B 1 24 ? -5.422 -22.453 -1.831 1 98.12 24 ALA B CA 1
ATOM 2365 C C . ALA B 1 24 ? -6.73 -23.188 -1.586 1 98.12 24 ALA B C 1
ATOM 2367 O O . ALA B 1 24 ? -7.246 -23.859 -2.482 1 98.12 24 ALA B O 1
ATOM 2368 N N . ALA B 1 25 ? -7.332 -23.062 -0.431 1 96.12 25 ALA B N 1
ATOM 2369 C CA . ALA B 1 25 ? -8.367 -24.016 -0.034 1 96.12 25 ALA B CA 1
ATOM 2370 C C . ALA B 1 25 ? -9.742 -23.562 -0.521 1 96.12 25 ALA B C 1
ATOM 2372 O O . ALA B 1 25 ? -10.711 -24.328 -0.461 1 96.12 25 ALA B O 1
ATOM 2373 N N . SER B 1 26 ? -9.859 -22.344 -1.002 1 94 26 SER B N 1
ATOM 2374 C CA . SER B 1 26 ? -11.164 -21.859 -1.451 1 94 26 SER B CA 1
ATOM 2375 C C . SER B 1 26 ? -11.016 -20.844 -2.57 1 94 26 SER B C 1
ATOM 2377 O O . SER B 1 26 ? -9.898 -20.422 -2.9 1 94 26 SER B O 1
ATOM 2379 N N . GLY B 1 27 ? -12.109 -20.609 -3.223 1 96.12 27 GLY B N 1
ATOM 2380 C CA . GLY B 1 27 ? -12.203 -19.484 -4.145 1 96.12 27 GLY B CA 1
ATOM 2381 C C . GLY B 1 27 ? -11.195 -19.562 -5.277 1 96.12 27 GLY B C 1
ATOM 2382 O O . GLY B 1 27 ? -11.094 -20.594 -5.961 1 96.12 27 GLY B O 1
ATOM 2383 N N . ILE B 1 28 ? -10.508 -18.484 -5.477 1 97.56 28 ILE B N 1
ATOM 2384 C CA . ILE B 1 28 ? -9.594 -18.297 -6.598 1 97.56 28 ILE B CA 1
ATOM 2385 C C . ILE B 1 28 ? -8.43 -19.281 -6.488 1 97.56 28 ILE B C 1
ATOM 2387 O O . ILE B 1 28 ? -8.062 -19.922 -7.473 1 97.56 28 ILE B O 1
ATOM 2391 N N . GLY B 1 29 ? -7.887 -19.422 -5.258 1 98.12 29 GLY B N 1
ATOM 2392 C CA . GLY B 1 29 ? -6.773 -20.328 -5.051 1 98.12 29 GLY B CA 1
ATOM 2393 C C . GLY B 1 29 ? -7.129 -21.781 -5.328 1 98.12 29 GLY B C 1
ATOM 2394 O O . GLY B 1 29 ? -6.348 -22.516 -5.941 1 98.12 29 GLY B O 1
ATOM 2395 N N . ARG B 1 30 ? -8.273 -22.156 -4.895 1 98.19 30 ARG B N 1
ATOM 2396 C CA . ARG B 1 30 ? -8.742 -23.516 -5.137 1 98.19 30 ARG B CA 1
ATOM 2397 C C . ARG B 1 30 ? -8.906 -23.781 -6.629 1 98.19 30 ARG B C 1
ATOM 2399 O O . ARG B 1 30 ? -8.492 -24.828 -7.129 1 98.19 30 ARG B O 1
ATOM 2406 N N . ALA B 1 31 ? -9.492 -22.828 -7.312 1 98.25 31 ALA B N 1
ATOM 2407 C CA . ALA B 1 31 ? -9.68 -22.953 -8.758 1 98.25 31 ALA B CA 1
ATOM 2408 C C . ALA B 1 31 ? -8.344 -23.062 -9.477 1 98.25 31 ALA B C 1
ATOM 2410 O O . ALA B 1 31 ? -8.18 -23.875 -10.383 1 98.25 31 ALA B O 1
ATOM 2411 N N . ALA B 1 32 ? -7.363 -22.266 -9.078 1 98.5 32 ALA B N 1
ATOM 2412 C CA . ALA B 1 32 ? -6.035 -22.328 -9.688 1 98.5 32 ALA B CA 1
ATOM 2413 C C . ALA B 1 32 ? -5.383 -23.688 -9.453 1 98.5 32 ALA B C 1
ATOM 2415 O O . ALA B 1 32 ? -4.777 -24.25 -10.367 1 98.5 32 ALA B O 1
ATOM 2416 N N . ALA B 1 33 ? -5.523 -24.156 -8.242 1 98.62 33 ALA B N 1
ATOM 2417 C CA . ALA B 1 33 ? -4.965 -25.453 -7.902 1 98.62 33 ALA B CA 1
ATOM 2418 C C . ALA B 1 33 ? -5.566 -26.562 -8.773 1 98.62 33 ALA B C 1
ATOM 2420 O O . ALA B 1 33 ? -4.84 -27.391 -9.32 1 98.62 33 ALA B O 1
ATOM 2421 N N . GLN B 1 34 ? -6.84 -26.531 -8.914 1 98.38 34 GLN B N 1
ATOM 2422 C CA . GLN B 1 34 ? -7.547 -27.547 -9.688 1 98.38 34 GLN B CA 1
ATOM 2423 C C . GLN B 1 34 ? -7.129 -27.5 -11.156 1 98.38 34 GLN B C 1
ATOM 2425 O O . GLN B 1 34 ? -6.852 -28.547 -11.75 1 98.38 34 GLN B O 1
ATOM 2430 N N . ILE B 1 35 ? -7.039 -26.312 -11.703 1 97.94 35 ILE B N 1
ATOM 2431 C CA . ILE B 1 35 ? -6.664 -26.156 -13.102 1 97.94 35 ILE B CA 1
ATOM 2432 C C . ILE B 1 35 ? -5.223 -26.625 -13.305 1 97.94 35 ILE B C 1
ATOM 2434 O O . ILE B 1 35 ? -4.938 -27.391 -14.219 1 97.94 35 ILE B O 1
ATOM 2438 N N . ALA B 1 36 ? -4.34 -26.234 -12.477 1 98.06 36 ALA B N 1
ATOM 2439 C CA . ALA B 1 36 ? -2.922 -26.578 -12.609 1 98.06 36 ALA B CA 1
ATOM 2440 C C . ALA B 1 36 ? -2.691 -28.078 -12.461 1 98.06 36 ALA B C 1
ATOM 2442 O O . ALA B 1 36 ? -1.987 -28.688 -13.273 1 98.06 36 ALA B O 1
ATOM 2443 N N . HIS B 1 37 ? -3.297 -28.641 -11.461 1 98 37 HIS B N 1
ATOM 2444 C CA . HIS B 1 37 ? -3.139 -30.078 -11.227 1 98 37 HIS B CA 1
ATOM 2445 C C . HIS B 1 37 ? -3.715 -30.891 -12.375 1 98 37 HIS B C 1
ATOM 2447 O O . HIS B 1 37 ? -3.131 -31.891 -12.781 1 98 37 HIS B O 1
ATOM 2453 N N . GLY B 1 38 ? -4.812 -30.453 -12.836 1 97 38 GLY B N 1
ATOM 2454 C CA . GLY B 1 38 ? -5.461 -31.125 -13.953 1 97 38 GLY B CA 1
ATOM 2455 C C . GLY B 1 38 ? -4.602 -31.188 -15.195 1 97 38 GLY B C 1
ATOM 2456 O O . GLY B 1 38 ? -4.848 -32 -16.094 1 97 38 GLY B O 1
ATOM 2457 N N . HIS B 1 39 ? -3.592 -30.391 -15.195 1 97.12 39 HIS B N 1
ATOM 2458 C CA . HIS B 1 39 ? -2.707 -30.344 -16.359 1 97.12 39 HIS B CA 1
ATOM 2459 C C . HIS B 1 39 ? -1.292 -30.781 -15.984 1 97.12 39 HIS B C 1
ATOM 2461 O O . HIS B 1 39 ? -0.328 -30.391 -16.656 1 97.12 39 HIS B O 1
ATOM 2467 N N . GLY B 1 40 ? -1.132 -31.469 -14.867 1 97.19 40 GLY B N 1
ATOM 2468 C CA . GLY B 1 40 ? 0.066 -32.25 -14.578 1 97.19 40 GLY B CA 1
ATOM 2469 C C . GLY B 1 40 ? 1.034 -31.516 -13.656 1 97.19 40 GLY B C 1
ATOM 2470 O O . GLY B 1 40 ? 2.17 -31.969 -13.477 1 97.19 40 GLY B O 1
ATOM 2471 N N . ALA B 1 41 ? 0.605 -30.469 -13.047 1 98.12 41 ALA B N 1
ATOM 2472 C CA . ALA B 1 41 ? 1.495 -29.734 -12.148 1 98.12 41 ALA B CA 1
ATOM 2473 C C . ALA B 1 41 ? 1.57 -30.406 -10.781 1 98.12 41 ALA B C 1
ATOM 2475 O O . ALA B 1 41 ? 0.607 -31.047 -10.344 1 98.12 41 ALA B O 1
ATOM 2476 N N . ASN B 1 42 ? 2.756 -30.312 -10.148 1 98.56 42 ASN B N 1
ATOM 2477 C CA . ASN B 1 42 ? 2.873 -30.547 -8.711 1 98.56 42 ASN B CA 1
ATOM 2478 C C . ASN B 1 42 ? 2.43 -29.328 -7.906 1 98.56 42 ASN B C 1
ATOM 2480 O O . ASN B 1 42 ? 2.701 -28.188 -8.289 1 98.56 42 ASN B O 1
ATOM 2484 N N . LEU B 1 43 ? 1.717 -29.625 -6.793 1 98.75 43 LEU B N 1
ATOM 2485 C CA . LEU B 1 43 ? 1.172 -28.5 -6.055 1 98.75 43 LEU B CA 1
ATOM 2486 C C . LEU B 1 43 ? 1.68 -28.484 -4.617 1 98.75 43 LEU B C 1
ATOM 2488 O O . LEU B 1 43 ? 1.744 -29.547 -3.973 1 98.75 43 LEU B O 1
ATOM 2492 N N . VAL B 1 44 ? 2.137 -27.359 -4.141 1 98.88 44 VAL B N 1
ATOM 2493 C CA . VAL B 1 44 ? 2.357 -27.047 -2.736 1 98.88 44 VAL B CA 1
ATOM 2494 C C . VAL B 1 44 ? 1.308 -26.031 -2.264 1 98.88 44 VAL B C 1
ATOM 2496 O O . VAL B 1 44 ? 1.338 -24.875 -2.656 1 98.88 44 VAL B O 1
ATOM 2499 N N . LEU B 1 45 ? 0.377 -26.531 -1.401 1 98.81 45 LEU B N 1
ATOM 2500 C CA . LEU B 1 45 ? -0.792 -25.734 -1.043 1 98.81 45 LEU B CA 1
ATOM 2501 C C . LEU B 1 45 ? -0.712 -25.266 0.409 1 98.81 45 LEU B C 1
ATOM 2503 O O . LEU B 1 45 ? -0.439 -26.078 1.304 1 98.81 45 LEU B O 1
ATOM 2507 N N . GLY B 1 46 ? -0.874 -24.016 0.652 1 98.81 46 GLY B N 1
ATOM 2508 C CA . GLY B 1 46 ? -0.97 -23.438 1.983 1 98.81 46 GLY B CA 1
ATOM 2509 C C . GLY B 1 46 ? -2.287 -22.734 2.232 1 98.81 46 GLY B C 1
ATOM 2510 O O . GLY B 1 46 ? -2.766 -21.984 1.379 1 98.81 46 GLY B O 1
ATOM 2511 N N . ASP B 1 47 ? -2.871 -22.953 3.367 1 98.56 47 ASP B N 1
ATOM 2512 C CA . ASP B 1 47 ? -4.102 -22.281 3.783 1 98.56 47 ASP B CA 1
ATOM 2513 C C . ASP B 1 47 ? -4.336 -22.453 5.285 1 98.56 47 ASP B C 1
ATOM 2515 O O . ASP B 1 47 ? -3.768 -23.344 5.91 1 98.56 47 ASP B O 1
ATOM 2519 N N . LEU B 1 48 ? -5.16 -21.578 5.793 1 97.56 48 LEU B N 1
ATOM 2520 C CA . LEU B 1 48 ? -5.531 -21.688 7.199 1 97.56 48 LEU B CA 1
ATOM 2521 C C . LEU B 1 48 ? -6.574 -22.797 7.398 1 97.56 48 LEU B C 1
ATOM 2523 O O . LEU B 1 48 ? -6.633 -23.406 8.461 1 97.56 48 LEU B O 1
ATOM 2527 N N . ASP B 1 49 ? -7.367 -22.984 6.414 1 97.44 49 ASP B N 1
ATOM 2528 C CA . ASP B 1 49 ? -8.492 -23.906 6.52 1 97.44 49 ASP B CA 1
ATOM 2529 C C . ASP B 1 49 ? -8.047 -25.344 6.254 1 97.44 49 ASP B C 1
ATOM 2531 O O . ASP B 1 49 ? -8.039 -25.797 5.105 1 97.44 49 ASP B O 1
ATOM 2535 N N . VAL B 1 50 ? -7.855 -26.062 7.309 1 98.19 50 VAL B N 1
ATOM 2536 C CA . VAL B 1 50 ? -7.312 -27.422 7.219 1 98.19 50 VAL B CA 1
ATOM 2537 C C . VAL B 1 50 ? -8.352 -28.344 6.598 1 98.19 50 VAL B C 1
ATOM 2539 O O . VAL B 1 50 ? -8.016 -29.172 5.746 1 98.19 50 VAL B O 1
ATOM 2542 N N . ASP B 1 51 ? -9.57 -28.188 6.984 1 98.19 51 ASP B N 1
ATOM 2543 C CA . ASP B 1 51 ? -10.625 -29.078 6.488 1 98.19 51 ASP B CA 1
ATOM 2544 C C . ASP B 1 51 ? -10.789 -28.938 4.977 1 98.19 51 ASP B C 1
ATOM 2546 O O . ASP B 1 51 ? -10.766 -29.938 4.25 1 98.19 51 ASP B O 1
ATOM 2550 N N . GLU B 1 52 ? -10.891 -27.734 4.48 1 97.56 52 GLU B N 1
ATOM 2551 C CA . GLU B 1 52 ? -11.055 -27.516 3.047 1 97.56 52 GLU B CA 1
ATOM 2552 C C . GLU B 1 52 ? -9.781 -27.859 2.283 1 97.56 52 GLU B C 1
ATOM 2554 O O . GLU B 1 52 ? -9.836 -28.328 1.144 1 97.56 52 GLU B O 1
ATOM 2559 N N . GLY B 1 53 ? -8.648 -27.609 2.922 1 97.88 53 GLY B N 1
ATOM 2560 C CA . GLY B 1 53 ? -7.387 -28.016 2.318 1 97.88 53 GLY B CA 1
ATOM 2561 C C . GLY B 1 53 ? -7.281 -29.516 2.113 1 97.88 53 GLY B C 1
ATOM 2562 O O . GLY B 1 53 ? -6.906 -29.969 1.033 1 97.88 53 GLY B O 1
ATOM 2563 N N . ASN B 1 54 ? -7.645 -30.25 3.117 1 97.38 54 ASN B N 1
ATOM 2564 C CA . ASN B 1 54 ? -7.605 -31.703 3.027 1 97.38 54 ASN B CA 1
ATOM 2565 C C . ASN B 1 54 ? -8.602 -32.219 1.999 1 97.38 54 ASN B C 1
ATOM 2567 O O . ASN B 1 54 ? -8.305 -33.188 1.274 1 97.38 54 ASN B O 1
ATOM 2571 N N . LYS B 1 55 ? -9.727 -31.656 1.969 1 97.81 55 LYS B N 1
ATOM 2572 C CA . LYS B 1 55 ? -10.703 -32.031 0.953 1 97.81 55 LYS B CA 1
ATOM 2573 C C . LYS B 1 55 ? -10.141 -31.844 -0.452 1 97.81 55 LYS B C 1
ATOM 2575 O O . LYS B 1 55 ? -10.344 -32.688 -1.327 1 97.81 55 LYS B O 1
ATOM 2580 N N . LEU B 1 56 ? -9.469 -30.719 -0.625 1 97.88 56 LEU B N 1
ATOM 2581 C CA . LEU B 1 56 ? -8.867 -30.422 -1.925 1 97.88 56 LEU B CA 1
ATOM 2582 C C . LEU B 1 56 ? -7.809 -31.469 -2.277 1 97.88 56 LEU B C 1
ATOM 2584 O O . LEU B 1 56 ? -7.758 -31.953 -3.412 1 97.88 56 LEU B O 1
ATOM 2588 N N . VAL B 1 57 ? -6.965 -31.828 -1.354 1 97.31 57 VAL B N 1
ATOM 2589 C CA . VAL B 1 57 ? -5.926 -32.844 -1.57 1 97.31 57 VAL B CA 1
ATOM 2590 C C . VAL B 1 57 ? -6.559 -34.156 -1.971 1 97.31 57 VAL B C 1
ATOM 2592 O O . VAL B 1 57 ? -6.09 -34.844 -2.895 1 97.31 57 VAL B O 1
ATOM 2595 N N . ASN B 1 58 ? -7.613 -34.5 -1.307 1 96.75 58 ASN B N 1
ATOM 2596 C CA . ASN B 1 58 ? -8.305 -35.781 -1.594 1 96.75 58 ASN B CA 1
ATOM 2597 C C . ASN B 1 58 ? -8.938 -35.75 -2.98 1 96.75 58 ASN B C 1
ATOM 2599 O O . ASN B 1 58 ? -8.992 -36.781 -3.652 1 96.75 58 ASN B O 1
ATOM 2603 N N . GLU B 1 59 ? -9.359 -34.594 -3.365 1 96.88 59 GLU B N 1
ATOM 2604 C CA . GLU B 1 59 ? -9.977 -34.406 -4.676 1 96.88 59 GLU B CA 1
ATOM 2605 C C . GLU B 1 59 ? -8.945 -34.531 -5.793 1 96.88 59 GLU B C 1
ATOM 2607 O O . GLU B 1 59 ? -9.234 -35.094 -6.852 1 96.88 59 GLU B O 1
ATOM 2612 N N . LEU B 1 60 ? -7.789 -33.938 -5.785 1 95.75 60 LEU B N 1
ATOM 2613 C CA . LEU B 1 60 ? -6.793 -33.812 -6.84 1 95.75 60 LEU B CA 1
ATOM 2614 C C . LEU B 1 60 ? -5.984 -35.094 -6.988 1 95.75 60 LEU B C 1
ATOM 2616 O O . LEU B 1 60 ? -5.441 -35.375 -8.062 1 95.75 60 LEU B O 1
ATOM 2620 N N . GLN B 1 61 ? -6.055 -36.094 -6.16 1 86.81 61 GLN B N 1
ATOM 2621 C CA . GLN B 1 61 ? -5.309 -37.344 -6.156 1 86.81 61 GLN B CA 1
ATOM 2622 C C . GLN B 1 61 ? -3.988 -37.188 -6.906 1 86.81 61 GLN B C 1
ATOM 2624 O O . GLN B 1 61 ? -3.979 -36.938 -8.117 1 86.81 61 GLN B O 1
ATOM 2629 N N . GLY B 1 62 ? -2.834 -37 -6.52 1 90.94 62 GLY B N 1
ATOM 2630 C CA . GLY B 1 62 ? -1.546 -36.812 -7.172 1 90.94 62 GLY B CA 1
ATOM 2631 C C . GLY B 1 62 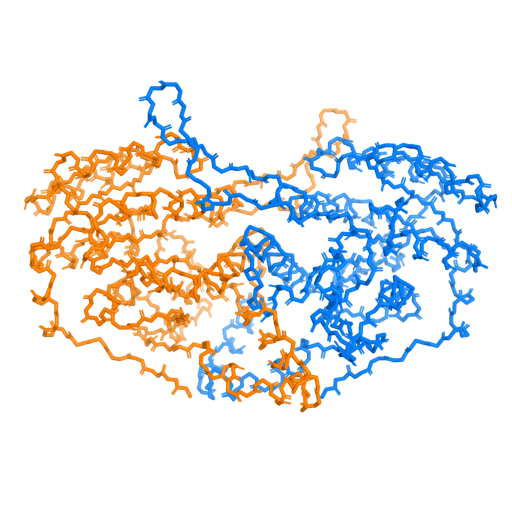? -0.537 -36.062 -6.309 1 90.94 62 GLY B C 1
ATOM 2632 O O . GLY B 1 62 ? -0.583 -36.156 -5.078 1 90.94 62 GLY B O 1
ATOM 2633 N N . PRO B 1 63 ? 0.466 -35.531 -7.035 1 96.62 63 PRO B N 1
ATOM 2634 C CA . PRO B 1 63 ? 1.554 -34.844 -6.32 1 96.62 63 PRO B CA 1
ATOM 2635 C C . PRO B 1 63 ? 1.133 -33.5 -5.746 1 96.62 63 PRO B C 1
ATOM 2637 O O . PRO B 1 63 ? 1.412 -32.469 -6.344 1 96.62 63 PRO B O 1
ATOM 2640 N N . VAL B 1 64 ? 0.41 -33.625 -4.629 1 98.25 64 VAL B N 1
ATOM 2641 C CA . VAL B 1 64 ? -0.089 -32.438 -3.928 1 98.25 64 VAL B CA 1
ATOM 2642 C C . VAL B 1 64 ? 0.329 -32.5 -2.461 1 98.25 64 VAL B C 1
ATOM 2644 O O . VAL B 1 64 ? 0.147 -33.531 -1.794 1 98.25 64 VAL B O 1
ATOM 2647 N N . LEU B 1 65 ? 0.937 -31.469 -1.995 1 98.12 65 LEU B N 1
ATOM 2648 C CA . LEU B 1 65 ? 1.282 -31.266 -0.592 1 98.12 65 LEU B CA 1
ATOM 2649 C C . LEU B 1 65 ? 0.48 -30.125 0.01 1 98.12 65 LEU B C 1
ATOM 2651 O O . LEU B 1 65 ? 0.415 -29.031 -0.568 1 98.12 65 LEU B O 1
ATOM 2655 N N . PHE B 1 66 ? -0.237 -30.406 1.091 1 98.5 66 PHE B N 1
ATOM 2656 C CA . PHE B 1 66 ? -0.949 -29.359 1.806 1 98.5 66 PHE B CA 1
ATOM 2657 C C . PHE B 1 66 ? -0.344 -29.141 3.186 1 98.5 66 PHE B C 1
ATOM 2659 O O . PHE B 1 66 ? 0.025 -30.094 3.869 1 98.5 66 PHE B O 1
ATOM 2666 N N . ARG B 1 67 ? -0.19 -27.906 3.568 1 98.5 67 ARG B N 1
ATOM 2667 C CA . ARG B 1 67 ? 0.226 -27.531 4.914 1 98.5 67 ARG B CA 1
ATOM 2668 C C . ARG B 1 67 ? -0.621 -26.375 5.449 1 98.5 67 ARG B C 1
ATOM 2670 O O . ARG B 1 67 ? -0.877 -25.406 4.734 1 98.5 67 ARG B O 1
ATOM 2677 N N . LYS B 1 68 ? -1.114 -26.562 6.703 1 98.69 68 LYS B N 1
ATOM 2678 C CA . LYS B 1 68 ? -1.718 -25.406 7.359 1 98.69 68 LYS B CA 1
ATOM 2679 C C . LYS B 1 68 ? -0.741 -24.234 7.418 1 98.69 68 LYS B C 1
ATOM 2681 O O . LYS B 1 68 ? 0.363 -24.359 7.953 1 98.69 68 LYS B O 1
ATOM 2686 N N . THR B 1 69 ? -1.162 -23.156 6.895 1 98.69 69 THR B N 1
ATOM 2687 C CA . THR B 1 69 ? -0.267 -22.016 6.793 1 98.69 69 THR B CA 1
ATOM 2688 C C . THR B 1 69 ? -1.008 -20.719 7.109 1 98.69 69 THR B C 1
ATOM 2690 O O . THR B 1 69 ? -1.963 -20.359 6.422 1 98.69 69 THR B O 1
ATOM 2693 N N . ASP B 1 70 ? -0.634 -20.094 8.156 1 98.69 70 ASP B N 1
ATOM 2694 C CA . ASP B 1 70 ? -0.999 -18.688 8.406 1 98.69 70 ASP B CA 1
ATOM 2695 C C . ASP B 1 70 ? 0.003 -17.734 7.754 1 98.69 70 ASP B C 1
ATOM 2697 O O . ASP B 1 70 ? 1.112 -17.562 8.258 1 98.69 70 ASP B O 1
ATOM 2701 N N . ILE B 1 71 ? -0.417 -17.125 6.691 1 98.31 71 ILE B N 1
ATOM 2702 C CA . ILE B 1 71 ? 0.521 -16.375 5.859 1 98.31 71 ILE B CA 1
ATOM 2703 C C . ILE B 1 71 ? 1.028 -15.148 6.621 1 98.31 71 ILE B C 1
ATOM 2705 O O . ILE B 1 71 ? 2.004 -14.516 6.211 1 98.31 71 ILE B O 1
ATOM 2709 N N . SER B 1 72 ? 0.32 -14.75 7.711 1 98.06 72 SER B N 1
ATOM 2710 C CA . SER B 1 72 ? 0.772 -13.625 8.523 1 98.06 72 SER B CA 1
ATOM 2711 C C . SER B 1 72 ? 1.899 -14.031 9.461 1 98.06 72 SER B C 1
ATOM 2713 O O . SER B 1 72 ? 2.447 -13.203 10.188 1 98.06 72 SER B O 1
ATOM 2715 N N . LYS B 1 73 ? 2.248 -15.289 9.5 1 98.62 73 LYS B N 1
ATOM 2716 C CA . LYS B 1 73 ? 3.314 -15.805 10.352 1 98.62 73 LYS B CA 1
ATOM 2717 C C . LYS B 1 73 ? 4.512 -16.266 9.523 1 98.62 73 LYS B C 1
ATOM 2719 O O . LYS B 1 73 ? 4.414 -17.234 8.766 1 98.62 73 LYS B O 1
ATOM 2724 N N . TRP B 1 74 ? 5.621 -15.688 9.773 1 98.44 74 TRP B N 1
ATOM 2725 C CA . TRP B 1 74 ? 6.832 -15.906 8.992 1 98.44 74 TRP B CA 1
ATOM 2726 C C . TRP B 1 74 ? 7.191 -17.391 8.938 1 98.44 74 TRP B C 1
ATOM 2728 O O . TRP B 1 74 ? 7.398 -17.953 7.859 1 98.44 74 TRP B O 1
ATOM 2738 N N . ASN B 1 75 ? 7.184 -17.969 10.078 1 98.56 75 ASN B N 1
ATOM 2739 C CA . ASN B 1 75 ? 7.641 -19.359 10.156 1 98.56 75 ASN B CA 1
ATOM 2740 C C . ASN B 1 75 ? 6.707 -20.297 9.398 1 98.56 75 ASN B C 1
ATOM 2742 O O . ASN B 1 75 ? 7.152 -21.297 8.82 1 98.56 75 ASN B O 1
ATOM 2746 N N . ASP B 1 76 ? 5.402 -20 9.391 1 98.81 76 ASP B N 1
ATOM 2747 C CA . ASP B 1 76 ? 4.469 -20.812 8.609 1 98.81 76 ASP B CA 1
ATOM 2748 C C . ASP B 1 76 ? 4.77 -20.719 7.117 1 98.81 76 ASP B C 1
ATOM 2750 O O . ASP B 1 76 ? 4.773 -21.734 6.414 1 98.81 76 ASP B O 1
ATOM 2754 N N . VAL B 1 77 ? 5.047 -19.531 6.668 1 98.81 77 VAL B N 1
ATOM 2755 C CA . VAL B 1 77 ? 5.312 -19.297 5.254 1 98.81 77 VAL B CA 1
ATOM 2756 C C . VAL B 1 77 ? 6.605 -20 4.848 1 98.81 77 VAL B C 1
ATOM 2758 O O . VAL B 1 77 ? 6.633 -20.734 3.861 1 98.81 77 VAL B O 1
ATOM 2761 N N . LEU B 1 78 ? 7.629 -19.75 5.625 1 98.75 78 LEU B N 1
ATOM 2762 C CA . LEU B 1 78 ? 8.922 -20.344 5.293 1 98.75 78 LEU B CA 1
ATOM 2763 C C . LEU B 1 78 ? 8.844 -21.859 5.293 1 98.75 78 LEU B C 1
ATOM 2765 O O . LEU B 1 78 ? 9.406 -22.516 4.414 1 98.75 78 LEU B O 1
ATOM 2769 N N . SER B 1 79 ? 8.148 -22.406 6.242 1 98.75 79 SER B N 1
ATOM 2770 C CA . SER B 1 79 ? 8.016 -23.859 6.355 1 98.75 79 SER B CA 1
ATOM 2771 C C . SER B 1 79 ? 7.277 -24.438 5.156 1 98.75 79 SER B C 1
ATOM 2773 O O . SER B 1 79 ? 7.562 -25.562 4.727 1 98.75 79 SER B O 1
ATOM 2775 N N . LEU B 1 80 ? 6.328 -23.703 4.621 1 98.88 80 LEU B N 1
ATOM 2776 C CA . LEU B 1 80 ? 5.621 -24.141 3.426 1 98.88 80 LEU B CA 1
ATOM 2777 C C . LEU B 1 80 ? 6.586 -24.312 2.258 1 98.88 80 LEU B C 1
ATOM 2779 O O . LEU B 1 80 ? 6.527 -25.328 1.543 1 98.88 80 LEU B O 1
ATOM 2783 N N . PHE B 1 81 ? 7.465 -23.359 2.059 1 98.88 81 PHE B N 1
ATOM 2784 C CA . PHE B 1 81 ? 8.469 -23.422 1.004 1 98.88 81 PHE B CA 1
ATOM 2785 C C . PHE B 1 81 ? 9.422 -24.594 1.24 1 98.88 81 PHE B C 1
ATOM 2787 O O . PHE B 1 81 ? 9.719 -25.359 0.316 1 98.88 81 PHE B O 1
ATOM 2794 N N . GLU B 1 82 ? 9.867 -24.703 2.471 1 98.75 82 GLU B N 1
ATOM 2795 C CA . GLU B 1 82 ? 10.789 -25.781 2.826 1 98.75 82 GLU B CA 1
ATOM 2796 C C . GLU B 1 82 ? 10.172 -27.156 2.527 1 98.75 82 GLU B C 1
ATOM 2798 O O . GLU B 1 82 ? 10.844 -28.031 1.969 1 98.75 82 GLU B O 1
ATOM 2803 N N . ALA B 1 83 ? 8.938 -27.312 2.889 1 98.75 83 ALA B N 1
ATOM 2804 C CA . ALA B 1 83 ? 8.25 -28.578 2.648 1 98.75 83 ALA B CA 1
ATOM 2805 C C . ALA B 1 83 ? 8.117 -28.859 1.153 1 98.75 83 ALA B C 1
ATOM 2807 O O . ALA B 1 83 ? 8.273 -30 0.711 1 98.75 83 ALA B O 1
ATOM 2808 N N . GLY B 1 84 ? 7.789 -27.828 0.366 1 98.75 84 GLY B N 1
ATOM 2809 C CA . GLY B 1 84 ? 7.672 -27.984 -1.076 1 98.75 84 GLY B CA 1
ATOM 2810 C C . GLY B 1 84 ? 8.969 -28.406 -1.737 1 98.75 84 GLY B C 1
ATOM 2811 O O . GLY B 1 84 ? 8.984 -29.312 -2.564 1 98.75 84 GLY B O 1
ATOM 2812 N N . VAL B 1 85 ? 10.031 -27.75 -1.336 1 98.56 85 VAL B N 1
ATOM 2813 C CA . VAL B 1 85 ? 11.344 -28.047 -1.905 1 98.56 85 VAL B CA 1
ATOM 2814 C C . VAL B 1 85 ? 11.758 -29.469 -1.532 1 98.56 85 VAL B C 1
ATOM 2816 O O . VAL B 1 85 ? 12.305 -30.203 -2.361 1 98.56 85 VAL B O 1
ATOM 2819 N N . LYS B 1 86 ? 11.508 -29.797 -0.292 1 98.44 86 LYS B N 1
ATOM 2820 C CA . LYS B 1 86 ? 11.836 -31.141 0.157 1 98.44 86 LYS B CA 1
ATOM 2821 C C . LYS B 1 86 ? 11.07 -32.188 -0.644 1 98.44 86 LYS B C 1
ATOM 2823 O O . LYS B 1 86 ? 11.633 -33.219 -1.032 1 98.44 86 LYS B O 1
ATOM 2828 N N . GLU B 1 87 ? 9.852 -31.938 -0.926 1 98.31 87 GLU B N 1
ATOM 2829 C CA . GLU B 1 87 ? 8.961 -32.906 -1.554 1 98.31 87 GLU B CA 1
ATOM 2830 C C . GLU B 1 87 ? 9.195 -32.969 -3.061 1 98.31 87 GLU B C 1
ATOM 2832 O O . GLU B 1 87 ? 9.219 -34.062 -3.646 1 98.31 87 GLU B O 1
ATOM 2837 N N . PHE B 1 88 ? 9.32 -31.812 -3.721 1 98.31 88 PHE B N 1
ATOM 2838 C CA . PHE B 1 88 ? 9.234 -31.797 -5.176 1 98.31 88 PHE B CA 1
ATOM 2839 C C . PHE B 1 88 ? 10.508 -31.219 -5.789 1 98.31 88 PHE B C 1
ATOM 2841 O O . PHE B 1 88 ? 10.68 -31.234 -7.008 1 98.31 88 PHE B O 1
ATOM 2848 N N . GLY B 1 89 ? 11.438 -30.719 -4.938 1 97.69 89 GLY B N 1
ATOM 2849 C CA . GLY B 1 89 ? 12.617 -30.047 -5.445 1 97.69 89 GLY B CA 1
ATOM 2850 C C . GLY B 1 89 ? 12.359 -28.625 -5.867 1 97.69 89 GLY B C 1
ATOM 2851 O O . GLY B 1 89 ? 11.836 -27.828 -5.086 1 97.69 89 GLY B O 1
ATOM 2852 N N . ILE B 1 90 ? 12.453 -28.344 -7.164 1 98 90 ILE B N 1
ATOM 2853 C CA . ILE B 1 90 ? 12.367 -27 -7.695 1 98 90 ILE B CA 1
ATOM 2854 C C . ILE B 1 90 ? 10.914 -26.516 -7.656 1 98 90 ILE B C 1
ATOM 2856 O O . ILE B 1 90 ? 10.008 -27.25 -8.062 1 98 90 ILE B O 1
ATOM 2860 N N . ILE B 1 91 ? 10.719 -25.297 -7.09 1 98.5 91 ILE B N 1
ATOM 2861 C CA . ILE B 1 91 ? 9.461 -24.578 -7.223 1 98.5 91 ILE B CA 1
ATOM 2862 C C . ILE B 1 91 ? 9.539 -23.594 -8.391 1 98.5 91 ILE B C 1
ATOM 2864 O O . ILE B 1 91 ? 10.398 -22.703 -8.406 1 98.5 91 ILE B O 1
ATOM 2868 N N . HIS B 1 92 ? 8.625 -23.766 -9.312 1 98.31 92 HIS B N 1
ATOM 2869 C CA . HIS B 1 92 ? 8.703 -22.984 -10.547 1 98.31 92 HIS B CA 1
ATOM 2870 C C . HIS B 1 92 ? 7.906 -21.688 -10.43 1 98.31 92 HIS B C 1
ATOM 2872 O O . HIS B 1 92 ? 8.242 -20.688 -11.062 1 98.31 92 HIS B O 1
ATOM 2878 N N . SER B 1 93 ? 6.844 -21.734 -9.641 1 98.5 93 SER B N 1
ATOM 2879 C CA . SER B 1 93 ? 5.977 -20.562 -9.516 1 98.5 93 SER B CA 1
ATOM 2880 C C . SER B 1 93 ? 5.344 -20.484 -8.133 1 98.5 93 SER B C 1
ATOM 2882 O O . SER B 1 93 ? 5.07 -21.516 -7.508 1 98.5 93 SER B O 1
ATOM 2884 N N . VAL B 1 94 ? 5.195 -19.281 -7.715 1 98.88 94 VAL B N 1
ATOM 2885 C CA . VAL B 1 94 ? 4.516 -19 -6.457 1 98.88 94 VAL B CA 1
ATOM 2886 C C . VAL B 1 94 ? 3.322 -18.078 -6.715 1 98.88 94 VAL B C 1
ATOM 2888 O O . VAL B 1 94 ? 3.477 -16.984 -7.281 1 98.88 94 VAL B O 1
ATOM 2891 N N . LEU B 1 95 ? 2.148 -18.547 -6.379 1 98.88 95 LEU B N 1
ATOM 2892 C CA . LEU B 1 95 ? 0.925 -17.75 -6.406 1 98.88 95 LEU B CA 1
ATOM 2893 C C . LEU B 1 95 ? 0.527 -17.312 -5.004 1 98.88 95 LEU B C 1
ATOM 2895 O O . LEU B 1 95 ? -0.072 -18.094 -4.254 1 98.88 95 LEU B O 1
ATOM 2899 N N . ALA B 1 96 ? 0.878 -16.109 -4.637 1 98.75 96 ALA B N 1
ATOM 2900 C CA . ALA B 1 96 ? 0.502 -15.523 -3.352 1 98.75 96 ALA B CA 1
ATOM 2901 C C . ALA B 1 96 ? -0.93 -15 -3.389 1 98.75 96 ALA B C 1
ATOM 2903 O O . ALA B 1 96 ? -1.158 -13.828 -3.688 1 98.75 96 ALA B O 1
ATOM 2904 N N . ASN B 1 97 ? -1.857 -15.836 -2.988 1 97.69 97 ASN B N 1
ATOM 2905 C CA . ASN B 1 97 ? -3.27 -15.547 -3.221 1 97.69 97 ASN B CA 1
ATOM 2906 C C . ASN B 1 97 ? -4.035 -15.391 -1.91 1 97.69 97 ASN B C 1
ATOM 2908 O O . ASN B 1 97 ? -5.16 -14.898 -1.899 1 97.69 97 ASN B O 1
ATOM 2912 N N . ALA B 1 98 ? -3.424 -15.758 -0.807 1 93.12 98 ALA B N 1
ATOM 2913 C CA . ALA B 1 98 ? -4.098 -15.648 0.484 1 93.12 98 ALA B CA 1
ATOM 2914 C C . ALA B 1 98 ? -4.516 -14.203 0.765 1 93.12 98 ALA B C 1
ATOM 2916 O O . ALA B 1 98 ? -3.762 -13.266 0.486 1 93.12 98 ALA B O 1
ATOM 2917 N N . GLY B 1 99 ? -5.723 -14.062 1.257 1 91.19 99 GLY B N 1
ATOM 2918 C CA . GLY B 1 99 ? -6.223 -12.734 1.567 1 91.19 99 GLY B CA 1
ATOM 2919 C C . GLY B 1 99 ? -7.473 -12.75 2.43 1 91.19 99 GLY B C 1
ATOM 2920 O O . GLY B 1 99 ? -8.047 -13.812 2.672 1 91.19 99 GLY B O 1
ATOM 2921 N N . MET B 1 100 ? -7.762 -11.586 2.957 1 89.31 100 MET B N 1
ATOM 2922 C CA . MET B 1 100 ? -8.984 -11.391 3.725 1 89.31 100 MET B CA 1
ATOM 2923 C C . MET B 1 100 ? -9.492 -9.961 3.578 1 89.31 100 MET B C 1
ATOM 2925 O O . MET B 1 100 ? -8.734 -9.062 3.217 1 89.31 100 MET B O 1
ATOM 2929 N N . ASN B 1 101 ? -10.805 -9.773 3.846 1 88 101 ASN B N 1
ATOM 2930 C CA . ASN B 1 101 ? -11.375 -8.445 3.656 1 88 101 ASN B CA 1
ATOM 2931 C C . ASN B 1 101 ? -12.078 -7.945 4.918 1 88 101 ASN B C 1
ATOM 2933 O O . ASN B 1 101 ? -12.906 -7.039 4.855 1 88 101 ASN B O 1
ATOM 2937 N N . LYS B 1 102 ? -11.727 -8.414 6.074 1 85.38 102 LYS B N 1
ATOM 2938 C CA . LYS B 1 102 ? -12.32 -7.906 7.309 1 85.38 102 LYS B CA 1
ATOM 2939 C C . LYS B 1 102 ? -11.828 -6.492 7.613 1 85.38 102 LYS B C 1
ATOM 2941 O O . LYS B 1 102 ? -10.641 -6.199 7.484 1 85.38 102 LYS B O 1
ATOM 2946 N N . GLU B 1 103 ? -12.82 -5.613 7.961 1 87.69 103 GLU B N 1
ATOM 2947 C CA . GLU B 1 103 ? -12.523 -4.199 8.156 1 87.69 103 GLU B CA 1
ATOM 2948 C C . GLU B 1 103 ? -13.102 -3.691 9.477 1 87.69 103 GLU B C 1
ATOM 2950 O O . GLU B 1 103 ? -14.203 -4.082 9.867 1 87.69 103 GLU B O 1
ATOM 2955 N N . ASP B 1 104 ? -12.328 -2.809 10.172 1 86.69 104 ASP B N 1
ATOM 2956 C CA . ASP B 1 104 ? -12.867 -2.164 11.367 1 86.69 104 ASP B CA 1
ATOM 2957 C C . ASP B 1 104 ? -12.156 -0.846 11.656 1 86.69 104 ASP B C 1
ATOM 2959 O O . ASP B 1 104 ? -12.188 -0.346 12.781 1 86.69 104 ASP B O 1
ATOM 2963 N N . LEU B 1 105 ? -11.578 -0.217 10.664 1 94.25 105 LEU B N 1
ATOM 2964 C CA . LEU B 1 105 ? -10.695 0.922 10.898 1 94.25 105 LEU B CA 1
ATOM 2965 C C . LEU B 1 105 ? -11.445 2.055 11.586 1 94.25 105 LEU B C 1
ATOM 2967 O O . LEU B 1 105 ? -10.945 2.633 12.555 1 94.25 105 LEU B O 1
ATOM 2971 N N . LEU B 1 106 ? -12.641 2.35 11.148 1 94.19 106 LEU B N 1
ATOM 2972 C CA . LEU B 1 106 ? -13.344 3.531 11.641 1 94.19 106 LEU B CA 1
ATOM 2973 C C . LEU B 1 106 ? -14.273 3.174 12.789 1 94.19 106 LEU B C 1
ATOM 2975 O O . LEU B 1 106 ? -15.031 4.02 13.266 1 94.19 106 LEU B O 1
ATOM 2979 N N . ALA B 1 107 ? -14.18 1.862 13.242 1 92.69 107 ALA B N 1
ATOM 2980 C CA . ALA B 1 107 ? -14.984 1.463 14.391 1 92.69 107 ALA B CA 1
ATOM 2981 C C . ALA B 1 107 ? -14.523 2.176 15.656 1 92.69 107 ALA B C 1
ATOM 2983 O O . ALA B 1 107 ? -13.32 2.332 15.883 1 92.69 107 ALA B O 1
ATOM 2984 N N . GLU B 1 108 ? -15.461 2.658 16.375 1 92.75 108 GLU B N 1
ATOM 2985 C CA . GLU B 1 108 ? -15.164 3.314 17.641 1 92.75 108 GLU B CA 1
ATOM 2986 C C . GLU B 1 108 ? -15.297 2.34 18.812 1 92.75 108 GLU B C 1
ATOM 2988 O O . GLU B 1 108 ? -16.281 2.367 19.547 1 92.75 108 GLU B O 1
ATOM 2993 N N . ASP B 1 109 ? -14.258 1.576 18.953 1 93.75 109 ASP B N 1
ATOM 2994 C CA . ASP B 1 109 ? -14.219 0.634 20.062 1 93.75 109 ASP B CA 1
ATOM 2995 C C . ASP B 1 109 ? -13.398 1.189 21.219 1 93.75 109 ASP B C 1
ATOM 2997 O O . ASP B 1 109 ? -12.258 1.612 21.031 1 93.75 109 ASP B O 1
ATOM 3001 N N . LEU B 1 110 ? -13.984 1.211 22.359 1 96 110 LEU B N 1
ATOM 3002 C CA . LEU B 1 110 ? -13.344 1.741 23.562 1 96 110 LEU B CA 1
ATOM 3003 C C . LEU B 1 110 ? -13.078 0.631 24.562 1 96 110 LEU B C 1
ATOM 3005 O O . LEU B 1 110 ? -13.828 -0.345 24.641 1 96 110 LEU B O 1
ATOM 3009 N N . ASP B 1 111 ? -11.977 0.83 25.281 1 96 111 ASP B N 1
ATOM 3010 C CA . ASP B 1 111 ? -11.719 -0.126 26.359 1 96 111 ASP B CA 1
ATOM 3011 C C . ASP B 1 111 ? -12.555 0.192 27.594 1 96 111 ASP B C 1
ATOM 3013 O O . ASP B 1 111 ? -13.406 1.078 27.562 1 96 111 ASP B O 1
ATOM 3017 N N . GLY B 1 112 ? -12.406 -0.57 28.641 1 95.25 112 GLY B N 1
ATOM 3018 C CA . GLY B 1 112 ? -13.188 -0.421 29.844 1 95.25 112 GLY B CA 1
ATOM 3019 C C . GLY B 1 112 ? -13.062 0.956 30.484 1 95.25 112 GLY B C 1
ATOM 3020 O O . GLY B 1 112 ? -13.953 1.392 31.219 1 95.25 112 GLY B O 1
ATOM 3021 N N . ASN B 1 113 ? -12.031 1.714 30.141 1 95.38 113 ASN B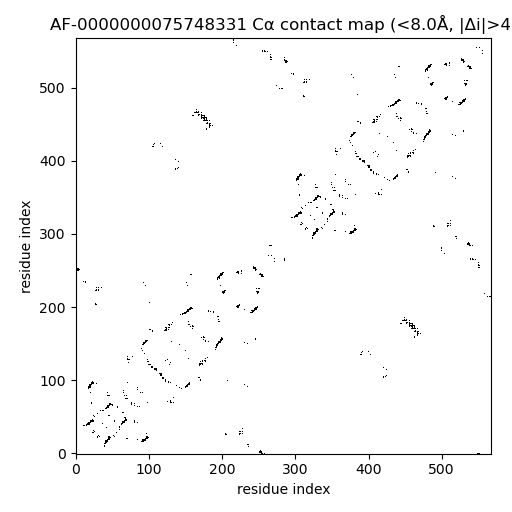 N 1
ATOM 3022 C CA . ASN B 1 113 ? -11.773 3.033 30.719 1 95.38 113 ASN B CA 1
ATOM 3023 C C . ASN B 1 113 ? -12.164 4.145 29.75 1 95.38 113 ASN B C 1
ATOM 3025 O O . ASN B 1 113 ? -11.867 5.316 29.984 1 95.38 113 ASN B O 1
ATOM 3029 N N . GLY B 1 114 ? -12.703 3.773 28.609 1 94.81 114 GLY B N 1
ATOM 3030 C CA . GLY B 1 114 ? -13.156 4.773 27.656 1 94.81 114 GLY B CA 1
ATOM 3031 C C . GLY B 1 114 ? -12.062 5.238 26.703 1 94.81 114 GLY B C 1
ATOM 3032 O O . GLY B 1 114 ? -12.195 6.277 26.062 1 94.81 114 GLY B O 1
ATOM 3033 N N . ARG B 1 115 ? -11.055 4.539 26.688 1 96.94 115 ARG B N 1
ATOM 3034 C CA . ARG B 1 115 ? -9.945 4.875 25.797 1 96.94 115 ARG B CA 1
ATOM 3035 C C . ARG B 1 115 ? -10.047 4.113 24.484 1 96.94 115 ARG B C 1
ATOM 3037 O O . ARG B 1 115 ? -10.398 2.932 24.469 1 96.94 115 ARG B O 1
ATOM 3044 N N . LEU B 1 116 ? -9.781 4.781 23.438 1 97.75 116 LEU B N 1
ATOM 3045 C CA . LEU B 1 116 ? -9.914 4.211 22.094 1 97.75 116 LEU B CA 1
ATOM 3046 C C . LEU B 1 116 ? -9.008 3 21.922 1 97.75 116 LEU B C 1
ATOM 3048 O O . LEU B 1 116 ? -7.84 3.033 22.312 1 97.75 116 LEU B O 1
ATOM 3052 N N . LEU B 1 117 ? -9.516 1.916 21.422 1 97.88 117 LEU B N 1
ATOM 3053 C CA . LEU B 1 117 ? -8.734 0.716 21.125 1 97.88 117 LEU B CA 1
ATOM 3054 C C . LEU B 1 117 ? -8.086 0.81 19.75 1 97.88 117 LEU B C 1
ATOM 3056 O O . LEU B 1 117 ? -8.594 1.501 18.875 1 97.88 117 LEU B O 1
ATOM 3060 N N . PRO B 1 118 ? -6.941 0.158 19.562 1 97.44 118 PRO B N 1
ATOM 3061 C CA . PRO B 1 118 ? -6.305 0.156 18.25 1 97.44 118 PRO B CA 1
ATOM 3062 C C . PRO B 1 118 ? -7.141 -0.562 17.188 1 97.44 118 PRO B C 1
ATOM 3064 O O . PRO B 1 118 ? -8 -1.381 17.516 1 97.44 118 PRO B O 1
ATOM 3067 N N . PRO B 1 119 ? -6.91 -0.191 15.922 1 96.75 119 PRO B N 1
ATOM 3068 C CA . PRO B 1 119 ? -7.555 -0.973 14.859 1 96.75 119 PRO B CA 1
ATOM 3069 C C . PRO B 1 119 ? -7 -2.393 14.758 1 96.75 119 PRO B C 1
ATOM 3071 O O . PRO B 1 119 ? -5.859 -2.645 15.148 1 96.75 119 PRO B O 1
ATOM 3074 N N . ASN B 1 120 ? -7.898 -3.25 14.297 1 96.31 120 ASN B N 1
ATOM 3075 C CA . ASN B 1 120 ? -7.418 -4.578 13.93 1 96.31 120 ASN B CA 1
ATOM 3076 C C . ASN B 1 120 ? -6.598 -4.539 12.648 1 96.31 120 ASN B C 1
ATOM 3078 O O . ASN B 1 120 ? -7.109 -4.164 11.586 1 96.31 120 ASN B O 1
ATOM 3082 N N . LEU B 1 121 ? -5.324 -4.953 12.703 1 97.06 121 LEU B N 1
ATOM 3083 C CA . LEU B 1 121 ? -4.422 -4.852 11.562 1 97.06 121 LEU B CA 1
ATOM 3084 C C . LEU B 1 121 ? -4.406 -6.152 10.766 1 97.06 121 LEU B C 1
ATOM 3086 O O . LEU B 1 121 ? -3.496 -6.383 9.961 1 97.06 121 LEU B O 1
ATOM 3090 N N . GLY B 1 122 ? -5.387 -7.008 11.016 1 96.5 122 GLY B N 1
ATOM 3091 C CA . GLY B 1 122 ? -5.445 -8.297 10.336 1 96.5 122 GLY B CA 1
ATOM 3092 C C . GLY B 1 122 ? -5.344 -8.18 8.828 1 96.5 122 GLY B C 1
ATOM 3093 O O . GLY B 1 122 ? -4.621 -8.953 8.195 1 96.5 122 GLY B O 1
ATOM 3094 N N . SER B 1 123 ? -6.02 -7.211 8.25 1 96.31 123 SER B N 1
ATOM 3095 C CA . SER B 1 123 ? -6 -7.02 6.805 1 96.31 123 SER B CA 1
ATOM 3096 C C . SER B 1 123 ? -4.594 -6.691 6.309 1 96.31 123 SER B C 1
ATOM 3098 O O . SER B 1 123 ? -4.164 -7.191 5.266 1 96.31 123 SER B O 1
ATOM 3100 N N . ILE B 1 124 ? -3.873 -5.84 7.008 1 98.06 124 ILE B N 1
ATOM 3101 C CA . ILE B 1 124 ? -2.506 -5.492 6.637 1 98.06 124 ILE B CA 1
ATOM 3102 C C . ILE B 1 124 ? -1.598 -6.707 6.809 1 98.06 124 ILE B C 1
ATOM 3104 O O . ILE B 1 124 ? -0.791 -7.02 5.93 1 98.06 124 ILE B O 1
ATOM 3108 N N . SER B 1 125 ? -1.771 -7.398 7.922 1 98.12 125 SER B N 1
ATOM 3109 C CA . SER B 1 125 ? -0.932 -8.547 8.25 1 98.12 125 SER B CA 1
ATOM 3110 C C . SER B 1 125 ? -1.077 -9.648 7.203 1 98.12 125 SER B C 1
ATOM 3112 O O . SER B 1 125 ? -0.082 -10.227 6.754 1 98.12 125 SER B O 1
ATOM 3114 N N . VAL B 1 126 ? -2.256 -9.898 6.801 1 97.94 126 VAL B N 1
ATOM 3115 C CA . VAL B 1 126 ? -2.514 -11.023 5.91 1 97.94 126 VAL B CA 1
ATOM 3116 C C . VAL B 1 126 ? -2.291 -10.602 4.461 1 97.94 126 VAL B C 1
ATOM 3118 O O . VAL B 1 126 ? -1.53 -11.234 3.73 1 97.94 126 VAL B O 1
ATOM 3121 N N . ASN B 1 127 ? -2.859 -9.484 4.062 1 98.25 127 ASN B N 1
ATOM 3122 C CA . ASN B 1 127 ? -2.893 -9.125 2.646 1 98.25 127 ASN B CA 1
ATOM 3123 C C . ASN B 1 127 ? -1.571 -8.516 2.193 1 98.25 127 ASN B C 1
ATOM 3125 O O . ASN B 1 127 ? -1.203 -8.617 1.022 1 98.25 127 ASN B O 1
ATOM 3129 N N . LEU B 1 128 ? -0.849 -7.895 3.074 1 98.69 128 LEU B N 1
ATOM 3130 C CA . LEU B 1 128 ? 0.383 -7.234 2.654 1 98.69 128 LEU B CA 1
ATOM 3131 C C . LEU B 1 128 ? 1.604 -7.941 3.236 1 98.69 128 LEU B C 1
ATOM 3133 O O . LEU B 1 128 ? 2.479 -8.391 2.492 1 98.69 128 LEU B O 1
ATOM 3137 N N . VAL B 1 129 ? 1.662 -8.07 4.566 1 98.62 129 VAL B N 1
ATOM 3138 C CA . VAL B 1 129 ? 2.824 -8.688 5.195 1 98.62 129 VAL B CA 1
ATOM 3139 C C . VAL B 1 129 ? 2.953 -10.141 4.727 1 98.62 129 VAL B C 1
ATOM 3141 O O . VAL B 1 129 ? 4.059 -10.617 4.473 1 98.62 129 VAL B O 1
ATOM 3144 N N . GLY B 1 130 ? 1.799 -10.82 4.605 1 98.75 130 GLY B N 1
ATOM 3145 C CA . GLY B 1 130 ? 1.821 -12.164 4.059 1 98.75 130 GLY B CA 1
ATOM 3146 C C . GLY B 1 130 ? 2.449 -12.242 2.68 1 98.75 130 GLY B C 1
ATOM 3147 O O . GLY B 1 130 ? 3.223 -13.156 2.395 1 98.75 130 GLY B O 1
ATOM 3148 N N . ALA B 1 131 ? 2.121 -11.297 1.82 1 98.62 131 ALA B N 1
ATOM 3149 C CA . ALA B 1 131 ? 2.721 -11.227 0.49 1 98.62 131 ALA B CA 1
ATOM 3150 C C . ALA B 1 131 ? 4.223 -10.969 0.579 1 98.62 131 ALA B C 1
ATOM 3152 O O . ALA B 1 131 ? 5.008 -11.555 -0.166 1 98.62 131 ALA B O 1
ATOM 3153 N N . VAL B 1 132 ? 4.633 -10.094 1.474 1 98.69 132 VAL B N 1
ATOM 3154 C CA . VAL B 1 132 ? 6.035 -9.766 1.683 1 98.69 132 VAL B CA 1
ATOM 3155 C C . VAL B 1 132 ? 6.809 -11.016 2.102 1 98.69 132 VAL B C 1
ATOM 3157 O O . VAL B 1 132 ? 7.867 -11.312 1.547 1 98.69 132 VAL B O 1
ATOM 3160 N N . TYR B 1 133 ? 6.254 -11.742 3.068 1 98.75 133 TYR B N 1
ATOM 3161 C CA . TYR B 1 133 ? 6.879 -12.977 3.525 1 98.75 133 TYR B CA 1
ATOM 3162 C C . TYR B 1 133 ? 7.012 -13.977 2.383 1 98.75 133 TYR B C 1
ATOM 3164 O O . TYR B 1 133 ? 8.047 -14.641 2.248 1 98.75 133 TYR B O 1
ATOM 3172 N N . THR B 1 134 ? 5.961 -14.047 1.601 1 98.81 134 THR B N 1
ATOM 3173 C CA . THR B 1 134 ? 5.945 -14.992 0.489 1 98.81 134 THR B CA 1
ATOM 3174 C C . THR B 1 134 ? 7.008 -14.625 -0.543 1 98.81 134 THR B C 1
ATOM 3176 O O . THR B 1 134 ? 7.75 -15.492 -1.012 1 98.81 134 THR B O 1
ATOM 3179 N N . VAL B 1 135 ? 7.125 -13.359 -0.853 1 98.69 135 VAL B N 1
ATOM 3180 C CA . VAL B 1 135 ? 8.102 -12.898 -1.831 1 98.69 135 VAL B CA 1
ATOM 3181 C C . VAL B 1 135 ? 9.516 -13.164 -1.317 1 98.69 135 VAL B C 1
ATOM 3183 O O . VAL B 1 135 ? 10.367 -13.672 -2.055 1 98.69 135 VAL B O 1
ATOM 3186 N N . LYS B 1 136 ? 9.773 -12.82 -0.057 1 98.56 136 LYS B N 1
ATOM 3187 C CA . LYS B 1 136 ? 11.102 -13.039 0.514 1 98.56 136 LYS B CA 1
ATOM 3188 C C . LYS B 1 136 ? 11.492 -14.516 0.449 1 98.56 136 LYS B C 1
ATOM 3190 O O . LYS B 1 136 ? 12.602 -14.852 0.035 1 98.56 136 LYS B O 1
ATOM 3195 N N . SER B 1 137 ? 10.602 -15.336 0.847 1 98.69 137 SER B N 1
ATOM 3196 C CA . SER B 1 137 ? 10.859 -16.781 0.816 1 98.69 137 SER B CA 1
ATOM 3197 C C . SER B 1 137 ? 11.094 -17.266 -0.609 1 98.69 137 SER B C 1
ATOM 3199 O O . SER B 1 137 ? 12.039 -18.016 -0.868 1 98.69 137 SER B O 1
ATOM 3201 N N . ALA B 1 138 ? 10.227 -16.844 -1.521 1 98.81 138 ALA B N 1
ATOM 3202 C CA . ALA B 1 138 ? 10.344 -17.25 -2.916 1 98.81 138 ALA B CA 1
ATOM 3203 C C . ALA B 1 138 ? 11.703 -16.875 -3.486 1 98.81 138 ALA B C 1
ATOM 3205 O O . ALA B 1 138 ? 12.383 -17.719 -4.094 1 98.81 138 ALA B O 1
ATOM 3206 N N . VAL B 1 139 ? 12.086 -15.648 -3.26 1 98.44 139 VAL B N 1
ATOM 3207 C CA . VAL B 1 139 ? 13.344 -15.156 -3.818 1 98.44 139 VAL B CA 1
ATOM 3208 C C . VAL B 1 139 ? 14.508 -15.961 -3.242 1 98.44 139 VAL B C 1
ATOM 3210 O O . VAL B 1 139 ? 15.438 -16.328 -3.967 1 98.44 139 VAL B O 1
ATOM 3213 N N . HIS B 1 140 ? 14.461 -16.25 -1.949 1 98.12 140 HIS B N 1
ATOM 3214 C CA . HIS B 1 140 ? 15.492 -17.047 -1.291 1 98.12 140 HIS B CA 1
ATOM 3215 C C . HIS B 1 140 ? 15.648 -18.406 -1.941 1 98.12 140 HIS B C 1
ATOM 3217 O O . HIS B 1 140 ? 16.75 -18.812 -2.324 1 98.12 140 HIS B O 1
ATOM 3223 N N . PHE B 1 141 ? 14.602 -19.078 -2.145 1 98.38 141 PHE B N 1
ATOM 3224 C CA . PHE B 1 141 ? 14.68 -20.438 -2.674 1 98.38 141 PHE B CA 1
ATOM 3225 C C . PHE B 1 141 ? 14.992 -20.406 -4.168 1 98.38 141 PHE B C 1
ATOM 3227 O O . PHE B 1 141 ? 15.773 -21.234 -4.652 1 98.38 141 PHE B O 1
ATOM 3234 N N . PHE B 1 142 ? 14.383 -19.438 -4.918 1 98.44 142 PHE B N 1
ATOM 3235 C CA . PHE B 1 142 ? 14.641 -19.328 -6.348 1 98.44 142 PHE B CA 1
ATOM 3236 C C . PHE B 1 142 ? 16.125 -19.094 -6.613 1 98.44 142 PHE B C 1
ATOM 3238 O O . PHE B 1 142 ? 16.656 -19.516 -7.637 1 98.44 142 PHE B O 1
ATOM 3245 N N . SER B 1 143 ? 16.766 -18.453 -5.68 1 96.88 143 SER B N 1
ATOM 3246 C CA . SER B 1 143 ? 18.188 -18.141 -5.84 1 96.88 143 SER B CA 1
ATOM 3247 C C . SER B 1 143 ? 19.031 -19.406 -5.844 1 96.88 143 SER B C 1
ATOM 3249 O O . SER B 1 143 ? 20.188 -19.391 -6.273 1 96.88 143 SER B O 1
ATOM 3251 N N . LYS B 1 144 ? 18.484 -20.484 -5.395 1 96.25 144 LYS B N 1
ATOM 3252 C CA . LYS B 1 144 ? 19.203 -21.766 -5.344 1 96.25 144 LYS B CA 1
ATOM 3253 C C . LYS B 1 144 ? 19.234 -22.438 -6.715 1 96.25 144 LYS B C 1
ATOM 3255 O O . LYS B 1 144 ? 20 -23.359 -6.938 1 96.25 144 LYS B O 1
ATOM 3260 N N . TRP B 1 145 ? 18.406 -22.031 -7.57 1 96.25 145 TRP B N 1
ATOM 3261 C CA . TRP B 1 145 ? 18.391 -22.531 -8.945 1 96.25 145 TRP B CA 1
ATOM 3262 C C . TRP B 1 145 ? 18.312 -21.391 -9.938 1 96.25 145 TRP B C 1
ATOM 3264 O O . TRP B 1 145 ? 17.344 -21.25 -10.688 1 96.25 145 TRP B O 1
ATOM 3274 N N . PRO B 1 146 ? 19.406 -20.625 -10.133 1 95.25 146 PRO B N 1
ATOM 3275 C CA . PRO B 1 146 ? 19.438 -19.375 -10.898 1 95.25 146 PRO B CA 1
ATOM 3276 C C . PRO B 1 146 ? 19.219 -19.594 -12.391 1 95.25 146 PRO B C 1
ATOM 3278 O O . PRO B 1 146 ? 18.906 -18.641 -13.117 1 95.25 146 PRO B O 1
ATOM 3281 N N . GLU B 1 147 ? 19.344 -20.844 -12.812 1 96.31 147 GLU B N 1
ATOM 3282 C CA . GLU B 1 147 ? 19.172 -21.125 -14.234 1 96.31 147 GLU B CA 1
ATOM 3283 C C . GLU B 1 147 ? 17.703 -21.391 -14.57 1 96.31 147 GLU B C 1
ATOM 3285 O O . GLU B 1 147 ? 17.328 -21.391 -15.75 1 96.31 147 GLU B O 1
ATOM 3290 N N . THR B 1 148 ? 16.938 -21.609 -13.578 1 96.56 148 THR B N 1
ATOM 3291 C CA . THR B 1 148 ? 15.516 -21.875 -13.758 1 96.56 148 THR B CA 1
ATOM 3292 C C . THR B 1 148 ? 14.719 -20.578 -13.734 1 96.56 148 THR B C 1
ATOM 3294 O O . THR B 1 148 ? 14.891 -19.75 -12.844 1 96.56 148 THR B O 1
ATOM 3297 N N . LYS B 1 149 ? 13.883 -20.375 -14.797 1 97.06 149 LYS B N 1
ATOM 3298 C CA . LYS B 1 149 ? 12.969 -19.234 -14.773 1 97.06 149 LYS B CA 1
ATOM 3299 C C . LYS B 1 149 ? 11.82 -19.469 -13.797 1 97.06 149 LYS B C 1
ATOM 3301 O O . LYS B 1 149 ? 11.109 -20.469 -13.898 1 97.06 149 LYS B O 1
ATOM 3306 N N . CYS B 1 150 ? 11.742 -18.594 -12.828 1 98.19 150 CYS B N 1
ATOM 3307 C CA . CYS B 1 150 ? 10.711 -18.734 -11.805 1 98.19 150 CYS B CA 1
ATOM 3308 C C . CYS B 1 150 ? 9.773 -17.531 -11.82 1 98.19 150 CYS B C 1
ATOM 3310 O O . CYS B 1 150 ? 10.117 -16.484 -12.352 1 98.19 150 CYS B O 1
ATOM 3312 N N . GLN B 1 151 ? 8.547 -17.734 -11.297 1 98.12 151 GLN B N 1
ATOM 3313 C CA . GLN B 1 151 ? 7.531 -16.703 -11.375 1 98.12 151 GLN B CA 1
ATOM 3314 C C . GLN B 1 151 ? 6.883 -16.453 -10.016 1 98.12 151 GLN B C 1
ATOM 3316 O O . GLN B 1 151 ? 6.625 -17.406 -9.273 1 98.12 151 GLN B O 1
ATOM 3321 N N . ILE B 1 152 ? 6.664 -15.227 -9.711 1 98.81 152 ILE B N 1
ATOM 3322 C CA . ILE B 1 152 ? 5.848 -14.82 -8.57 1 98.81 152 ILE B CA 1
ATOM 3323 C C . ILE B 1 152 ? 4.617 -14.062 -9.055 1 98.81 152 ILE B C 1
ATOM 3325 O O . ILE B 1 152 ? 4.727 -13.141 -9.867 1 98.81 152 ILE B O 1
ATOM 3329 N N . VAL B 1 153 ? 3.451 -14.508 -8.664 1 98.88 153 VAL B N 1
ATOM 3330 C CA . VAL B 1 153 ? 2.221 -13.773 -8.93 1 98.88 153 VAL B CA 1
ATOM 3331 C C . VAL B 1 153 ? 1.529 -13.422 -7.617 1 98.88 153 VAL B C 1
ATOM 3333 O O . VAL B 1 153 ? 1.207 -14.305 -6.824 1 98.88 153 VAL B O 1
ATOM 3336 N N . LEU B 1 154 ? 1.369 -12.156 -7.383 1 98.81 154 LEU B N 1
ATOM 3337 C CA . LEU B 1 154 ? 0.69 -11.672 -6.188 1 98.81 154 LEU B CA 1
ATOM 3338 C C . LEU B 1 154 ? -0.764 -11.328 -6.488 1 98.81 154 LEU B C 1
ATOM 3340 O O . LEU B 1 154 ? -1.086 -10.891 -7.598 1 98.81 154 LEU B O 1
ATOM 3344 N N . THR B 1 155 ? -1.584 -11.516 -5.512 1 98.31 155 THR B N 1
ATOM 3345 C CA . THR B 1 155 ? -2.982 -11.141 -5.68 1 98.31 155 THR B CA 1
ATOM 3346 C C . THR B 1 155 ? -3.27 -9.812 -4.98 1 98.31 155 THR B C 1
ATOM 3348 O O . THR B 1 155 ? -3.297 -9.742 -3.75 1 98.31 155 THR B O 1
ATOM 3351 N N . ALA B 1 156 ? -3.402 -8.867 -5.785 1 97.69 156 ALA B N 1
ATOM 3352 C CA . ALA B 1 156 ? -3.92 -7.586 -5.32 1 97.69 156 ALA B CA 1
ATOM 3353 C C . ALA B 1 156 ? -5.445 -7.559 -5.367 1 97.69 156 ALA B C 1
ATOM 3355 O O . ALA B 1 156 ? -6.105 -8.484 -4.887 1 97.69 156 ALA B O 1
ATOM 3356 N N . SER B 1 157 ? -6.031 -6.438 -5.828 1 95.06 157 SER B N 1
ATOM 3357 C CA . SER B 1 157 ? -7.477 -6.262 -5.918 1 95.06 157 SER B CA 1
ATOM 3358 C C . SER B 1 157 ? -7.836 -5.059 -6.785 1 95.06 157 SER B C 1
ATOM 3360 O O . SER B 1 157 ? -6.984 -4.207 -7.055 1 95.06 157 SER B O 1
ATOM 3362 N N . ALA B 1 158 ? -9.07 -5.129 -7.324 1 94.06 158 ALA B N 1
ATOM 3363 C CA . ALA B 1 158 ? -9.602 -3.895 -7.898 1 94.06 158 ALA B CA 1
ATOM 3364 C C . ALA B 1 158 ? -9.477 -2.734 -6.914 1 94.06 158 ALA B C 1
ATOM 3366 O O . ALA B 1 158 ? -9.328 -1.58 -7.32 1 94.06 158 ALA B O 1
ATOM 3367 N N . ALA B 1 159 ? -9.438 -3.023 -5.676 1 92.75 159 ALA B N 1
ATOM 3368 C CA . ALA B 1 159 ? -9.328 -2.029 -4.613 1 92.75 159 ALA B CA 1
ATOM 3369 C C . ALA B 1 159 ? -7.957 -1.355 -4.629 1 92.75 159 ALA B C 1
ATOM 3371 O O . ALA B 1 159 ? -7.758 -0.329 -3.975 1 92.75 159 ALA B O 1
ATOM 3372 N N . SER B 1 160 ? -7.016 -1.876 -5.348 1 95.69 160 SER B N 1
ATOM 3373 C CA . SER B 1 160 ? -5.715 -1.234 -5.52 1 95.69 160 SER B CA 1
ATOM 3374 C C . SER B 1 160 ? -5.816 -0.023 -6.441 1 95.69 160 SER B C 1
ATOM 3376 O O . SER B 1 160 ? -4.91 0.811 -6.48 1 95.69 160 SER B O 1
ATOM 3378 N N . TYR B 1 161 ? -6.926 0.03 -7.207 1 93.31 161 TYR B N 1
ATOM 3379 C CA . TYR B 1 161 ? -7.078 1.069 -8.219 1 93.31 161 TYR B CA 1
ATOM 3380 C C . TYR B 1 161 ? -8.336 1.896 -7.969 1 93.31 161 TYR B C 1
ATOM 3382 O O . TYR B 1 161 ? -8.438 3.037 -8.422 1 93.31 161 TYR B O 1
ATOM 3390 N N . LEU B 1 162 ? -9.281 1.237 -7.262 1 91.62 162 LEU B N 1
ATOM 3391 C CA . LEU B 1 162 ? -10.602 1.831 -7.082 1 91.62 162 LEU B CA 1
ATOM 3392 C C . LEU B 1 162 ? -10.891 2.074 -5.605 1 91.62 162 LEU B C 1
ATOM 3394 O O . LEU B 1 162 ? -10.461 1.301 -4.75 1 91.62 162 LEU B O 1
ATOM 3398 N N . GLU B 1 163 ? -11.672 3.104 -5.387 1 89.62 163 GLU B N 1
ATOM 3399 C CA . GLU B 1 163 ? -12.195 3.307 -4.039 1 89.62 163 GLU B CA 1
ATOM 3400 C C . GLU B 1 163 ? -13.242 2.246 -3.691 1 89.62 163 GLU B C 1
ATOM 3402 O O . GLU B 1 163 ? -14.242 2.096 -4.395 1 89.62 163 GLU B O 1
ATOM 3407 N N . THR B 1 164 ? -12.984 1.518 -2.582 1 88.38 164 THR B N 1
ATOM 3408 C CA . THR B 1 164 ? -13.875 0.416 -2.223 1 88.38 164 THR B CA 1
ATOM 3409 C C . THR B 1 164 ? -14.258 0.493 -0.748 1 88.38 164 THR B C 1
ATOM 3411 O O . THR B 1 164 ? -14.039 -0.455 0.009 1 88.38 164 THR B O 1
ATOM 3414 N N . PRO B 1 165 ? -14.859 1.581 -0.355 1 89.12 165 PRO B N 1
ATOM 3415 C CA . PRO B 1 165 ? -15.344 1.605 1.026 1 89.12 165 PRO B CA 1
ATOM 3416 C C . PRO B 1 165 ? -16.375 0.51 1.312 1 89.12 165 PRO B C 1
ATOM 3418 O O . PRO B 1 165 ? -17.141 0.14 0.428 1 89.12 165 PRO B O 1
ATOM 3421 N N . PRO B 1 166 ? -16.359 -0.094 2.561 1 90.62 166 PRO B N 1
ATOM 3422 C CA . PRO B 1 166 ? -15.609 0.358 3.736 1 90.62 166 PRO B CA 1
ATOM 3423 C C . PRO B 1 166 ? -14.297 -0.399 3.926 1 90.62 166 PRO B C 1
ATOM 3425 O O . PRO B 1 166 ? -13.836 -0.565 5.059 1 90.62 166 PRO B O 1
ATOM 3428 N N . LEU B 1 167 ? -13.734 -0.914 2.826 1 91.25 167 LEU B N 1
ATOM 3429 C CA . LEU B 1 167 ? -12.523 -1.72 2.91 1 91.25 167 LEU B CA 1
ATOM 3430 C C . LEU B 1 167 ? -11.273 -0.837 2.867 1 91.25 167 LEU B C 1
ATOM 3432 O O . LEU B 1 167 ? -10.531 -0.859 1.888 1 91.25 167 LEU B O 1
ATOM 3436 N N . TYR B 1 168 ? -11.008 -0.164 3.973 1 96.12 168 TYR B N 1
ATOM 3437 C CA . TYR B 1 168 ? -9.961 0.844 4 1 96.12 168 TYR B CA 1
ATOM 3438 C C . TYR B 1 168 ? -8.586 0.195 4.145 1 96.12 168 TYR B C 1
ATOM 3440 O O . TYR B 1 168 ? -7.684 0.449 3.34 1 96.12 168 TYR B O 1
ATOM 3448 N N . LEU B 1 169 ? -8.477 -0.659 5.191 1 97.38 169 LEU B N 1
ATOM 3449 C CA . LEU B 1 169 ? -7.203 -1.336 5.406 1 97.38 169 LEU B CA 1
ATOM 3450 C C . LEU B 1 169 ? -6.934 -2.352 4.297 1 97.38 169 LEU B C 1
ATOM 3452 O O . LEU B 1 169 ? -5.785 -2.553 3.9 1 97.38 169 LEU B O 1
ATOM 3456 N N . TYR B 1 170 ? -7.988 -2.955 3.805 1 95.75 170 TYR B N 1
ATOM 3457 C CA . TYR B 1 170 ? -7.875 -3.85 2.658 1 95.75 170 TYR B CA 1
ATOM 3458 C C . TYR B 1 170 ? -7.328 -3.111 1.442 1 95.75 170 TYR B C 1
ATOM 3460 O O . TYR B 1 170 ? -6.387 -3.578 0.796 1 95.75 170 TYR B O 1
ATOM 3468 N N . SER B 1 171 ? -7.883 -1.947 1.137 1 96.62 171 SER B N 1
ATOM 3469 C CA . SER B 1 171 ? -7.422 -1.12 0.026 1 96.62 171 SER B CA 1
ATOM 3470 C C . SER B 1 171 ? -5.965 -0.711 0.207 1 96.62 171 SER B C 1
ATOM 3472 O O . SER B 1 171 ? -5.176 -0.777 -0.736 1 96.62 171 SER B O 1
ATOM 3474 N N . ALA B 1 172 ? -5.637 -0.329 1.415 1 98.19 172 ALA B N 1
ATOM 3475 C CA . ALA B 1 172 ? -4.258 0.048 1.705 1 98.19 172 ALA B CA 1
ATOM 3476 C C . ALA B 1 172 ? -3.307 -1.122 1.463 1 98.19 172 ALA B C 1
ATOM 3478 O O . ALA B 1 172 ? -2.285 -0.97 0.791 1 98.19 172 ALA B O 1
ATOM 3479 N N . ALA B 1 173 ? -3.67 -2.252 1.96 1 98.25 173 ALA B N 1
ATOM 3480 C CA . ALA B 1 173 ? -2.828 -3.439 1.846 1 98.25 173 ALA B CA 1
ATOM 3481 C C . ALA B 1 173 ? -2.656 -3.854 0.387 1 98.25 173 ALA B C 1
ATOM 3483 O O . ALA B 1 173 ? -1.533 -4.074 -0.073 1 98.25 173 ALA B O 1
ATOM 3484 N N . LYS B 1 174 ? -3.756 -3.932 -0.314 1 98.44 174 LYS B N 1
ATOM 3485 C CA . LYS B 1 174 ? -3.715 -4.422 -1.689 1 98.44 174 LYS B CA 1
ATOM 3486 C C . LYS B 1 174 ? -3.051 -3.406 -2.615 1 98.44 174 LYS B C 1
ATOM 3488 O O . LYS B 1 174 ? -2.383 -3.785 -3.58 1 98.44 174 LYS B O 1
ATOM 3493 N N . THR B 1 175 ? -3.225 -2.135 -2.334 1 98.5 175 THR B N 1
ATOM 3494 C CA . THR B 1 175 ? -2.439 -1.132 -3.047 1 98.5 175 THR B CA 1
ATOM 3495 C C . THR B 1 175 ? -0.955 -1.284 -2.732 1 98.5 175 THR B C 1
ATOM 3497 O O . THR B 1 175 ? -0.108 -1.108 -3.611 1 98.5 175 THR B O 1
ATOM 3500 N N . GLY B 1 176 ? -0.668 -1.573 -1.478 1 98.62 176 GLY B N 1
ATOM 3501 C CA . GLY B 1 176 ? 0.707 -1.857 -1.1 1 98.62 176 GLY B CA 1
ATOM 3502 C C . GLY B 1 176 ? 1.305 -3.027 -1.859 1 98.62 176 GLY B C 1
ATOM 3503 O O . GLY B 1 176 ? 2.479 -2.998 -2.23 1 98.62 176 GLY B O 1
ATOM 3504 N N . VAL B 1 177 ? 0.531 -4.023 -2.117 1 98.75 177 VAL B N 1
ATOM 3505 C CA . VAL B 1 177 ? 0.967 -5.184 -2.891 1 98.75 177 VAL B CA 1
ATOM 3506 C C . VAL B 1 177 ? 1.347 -4.746 -4.305 1 98.75 177 VAL B C 1
ATOM 3508 O O . VAL B 1 177 ? 2.352 -5.207 -4.852 1 98.75 177 VAL B O 1
ATOM 3511 N N . LEU B 1 178 ? 0.534 -3.885 -4.887 1 98.5 178 LEU B N 1
ATOM 3512 C CA . LEU B 1 178 ? 0.858 -3.311 -6.188 1 98.5 178 LEU B CA 1
ATOM 3513 C C . LEU B 1 178 ? 2.195 -2.578 -6.141 1 98.5 178 LEU B C 1
ATOM 3515 O O . LEU B 1 178 ? 3.023 -2.73 -7.043 1 98.5 178 LEU B O 1
ATOM 3519 N N . GLY B 1 179 ? 2.387 -1.803 -5.086 1 98.19 179 GLY B N 1
ATOM 3520 C CA . GLY B 1 179 ? 3.648 -1.101 -4.91 1 98.19 179 GLY B CA 1
ATOM 3521 C C . GLY B 1 179 ? 4.836 -2.033 -4.754 1 98.19 179 GLY B C 1
ATOM 3522 O O . GLY B 1 179 ? 5.93 -1.742 -5.246 1 98.19 179 GLY B O 1
ATOM 3523 N N . LEU B 1 180 ? 4.645 -3.109 -4.07 1 98.44 180 LEU B N 1
ATOM 3524 C CA . LEU B 1 180 ? 5.684 -4.117 -3.895 1 98.44 180 LEU B CA 1
ATOM 3525 C C . LEU B 1 180 ? 6.109 -4.695 -5.238 1 98.44 180 LEU B C 1
ATOM 3527 O O . LEU B 1 180 ? 7.305 -4.766 -5.543 1 98.44 180 LEU B O 1
ATOM 3531 N N . MET B 1 181 ? 5.152 -5.059 -6.059 1 98.5 181 MET B N 1
ATOM 3532 C CA . MET B 1 181 ? 5.434 -5.586 -7.387 1 98.5 181 MET B CA 1
ATOM 3533 C C . MET B 1 181 ? 6.191 -4.566 -8.234 1 98.5 181 MET B C 1
ATOM 3535 O O . MET B 1 181 ? 7.211 -4.891 -8.836 1 98.5 181 MET B O 1
ATOM 3539 N N . ARG B 1 182 ? 5.703 -3.346 -8.25 1 97.31 182 ARG B N 1
ATOM 3540 C CA . ARG B 1 182 ? 6.348 -2.293 -9.023 1 97.31 182 ARG B CA 1
ATOM 3541 C C . ARG B 1 182 ? 7.801 -2.107 -8.594 1 97.31 182 ARG B C 1
ATOM 3543 O O . ARG B 1 182 ? 8.688 -1.945 -9.438 1 97.31 182 ARG B O 1
ATOM 3550 N N . GLY B 1 183 ? 8.023 -2.178 -7.332 1 95.69 183 GLY B N 1
ATOM 3551 C CA . GLY B 1 183 ? 9.367 -1.985 -6.812 1 95.69 183 GLY B CA 1
ATOM 3552 C C . GLY B 1 183 ? 10.312 -3.119 -7.164 1 95.69 183 GLY B C 1
ATOM 3553 O O . GLY B 1 183 ? 11.523 -2.92 -7.262 1 95.69 183 GLY B O 1
ATOM 3554 N N . LEU B 1 184 ? 9.773 -4.277 -7.422 1 97.44 184 LEU B N 1
ATOM 3555 C CA . LEU B 1 184 ? 10.609 -5.469 -7.531 1 97.44 184 LEU B CA 1
ATOM 3556 C C . LEU B 1 184 ? 10.797 -5.867 -8.992 1 97.44 184 LEU B C 1
ATOM 3558 O O . LEU B 1 184 ? 11.727 -6.605 -9.328 1 97.44 184 LEU B O 1
ATOM 3562 N N . ARG B 1 185 ? 9.922 -5.434 -9.875 1 96.81 185 ARG B N 1
ATOM 3563 C CA . ARG B 1 185 ? 9.812 -6.023 -11.211 1 96.81 185 ARG B CA 1
ATOM 3564 C C . ARG B 1 185 ? 11.102 -5.824 -12 1 96.81 185 ARG B C 1
ATOM 3566 O O . ARG B 1 185 ? 11.516 -6.707 -12.75 1 96.81 185 ARG B O 1
ATOM 3573 N N . SER B 1 186 ? 11.805 -4.695 -11.805 1 94.56 186 SER B N 1
ATOM 3574 C CA . SER B 1 186 ? 13.008 -4.426 -12.586 1 94.56 186 SER B CA 1
ATOM 3575 C C . SER B 1 186 ? 14.227 -5.109 -11.977 1 94.56 186 SER B C 1
ATOM 3577 O O . SER B 1 186 ? 15.281 -5.207 -12.609 1 94.56 186 SER B O 1
ATOM 3579 N N . GLN B 1 187 ? 14.117 -5.555 -10.703 1 94.62 187 GLN B N 1
ATOM 3580 C CA . GLN B 1 187 ? 15.234 -6.168 -10 1 94.62 187 GLN B CA 1
ATOM 3581 C C . GLN B 1 187 ? 15.211 -7.688 -10.141 1 94.62 187 GLN B C 1
ATOM 3583 O O . GLN B 1 187 ? 16.25 -8.305 -10.414 1 94.62 187 GLN B O 1
ATOM 3588 N N . LEU B 1 188 ? 14.078 -8.242 -10.047 1 97.31 188 LEU B N 1
ATOM 3589 C CA . LEU B 1 188 ? 13.969 -9.695 -10 1 97.31 188 LEU B CA 1
ATOM 3590 C C . LEU B 1 188 ? 14.219 -10.305 -11.375 1 97.31 188 LEU B C 1
ATOM 3592 O O . LEU B 1 188 ? 14.734 -11.422 -11.484 1 97.31 188 LEU B O 1
ATOM 3596 N N . VAL B 1 189 ? 13.883 -9.516 -12.367 1 96.19 189 VAL B N 1
ATOM 3597 C CA . VAL B 1 189 ? 14.07 -10.047 -13.711 1 96.19 189 VAL B CA 1
ATOM 3598 C C . VAL B 1 189 ? 15.555 -10.305 -13.969 1 96.19 189 VAL B C 1
ATOM 3600 O O . VAL B 1 189 ? 15.906 -11.18 -14.758 1 96.19 189 VAL B O 1
ATOM 3603 N N . ARG B 1 190 ? 16.469 -9.656 -13.281 1 94.62 190 ARG B N 1
ATOM 3604 C CA . ARG B 1 190 ? 17.906 -9.852 -13.383 1 94.62 190 ARG B CA 1
ATOM 3605 C C . ARG B 1 190 ? 18.328 -11.18 -12.766 1 94.62 190 ARG B C 1
ATOM 3607 O O . ARG B 1 190 ? 19.438 -11.656 -13 1 94.62 190 ARG B O 1
ATOM 3614 N N . GLN B 1 191 ? 17.453 -11.789 -12 1 96.62 191 GLN B N 1
ATOM 3615 C CA . GLN B 1 191 ? 17.703 -13.062 -11.336 1 96.62 191 GLN B CA 1
ATOM 3616 C C . GLN B 1 191 ? 16.875 -14.18 -11.945 1 96.62 191 GLN B C 1
ATOM 3618 O O . GLN B 1 191 ? 16.594 -15.188 -11.281 1 96.62 191 GLN B O 1
ATOM 3623 N N . ASN B 1 192 ? 16.312 -13.953 -13.125 1 97.62 192 ASN B N 1
ATOM 3624 C CA . ASN B 1 192 ? 15.484 -14.914 -13.836 1 97.62 192 ASN B CA 1
ATOM 3625 C C . ASN B 1 192 ? 14.164 -15.164 -13.109 1 97.62 192 ASN B C 1
ATOM 3627 O O . ASN B 1 192 ? 13.617 -16.266 -13.164 1 97.62 192 ASN B O 1
ATOM 3631 N N . ILE B 1 193 ? 13.75 -14.195 -12.391 1 98.31 193 ILE B N 1
ATOM 3632 C CA . ILE B 1 193 ? 12.469 -14.227 -11.688 1 98.31 193 ILE B CA 1
ATOM 3633 C C . ILE B 1 193 ? 11.555 -13.141 -12.242 1 98.31 193 ILE B C 1
ATOM 3635 O O . ILE B 1 193 ? 11.953 -11.977 -12.352 1 98.31 193 ILE B O 1
ATOM 3639 N N . THR B 1 194 ? 10.375 -13.523 -12.719 1 98.56 194 THR B N 1
ATOM 3640 C CA . THR B 1 194 ? 9.375 -12.508 -13.055 1 98.56 194 THR B CA 1
ATOM 3641 C C . THR B 1 194 ? 8.391 -12.32 -11.906 1 98.56 194 THR B C 1
ATOM 3643 O O . THR B 1 194 ? 8.219 -13.211 -11.07 1 98.56 194 THR B O 1
ATOM 3646 N N . ILE B 1 195 ? 7.789 -11.148 -11.797 1 98.69 195 ILE B N 1
ATOM 3647 C CA . ILE B 1 195 ? 6.789 -10.859 -10.773 1 98.69 195 ILE B CA 1
ATOM 3648 C C . ILE B 1 195 ? 5.641 -10.062 -11.391 1 98.69 195 ILE B C 1
ATOM 3650 O O . ILE B 1 195 ? 5.867 -9.125 -12.164 1 98.69 195 ILE B O 1
ATOM 3654 N N . ASN B 1 196 ? 4.426 -10.461 -11.133 1 98.69 196 ASN B N 1
ATOM 3655 C CA . ASN B 1 196 ? 3.199 -9.836 -11.609 1 98.69 196 ASN B CA 1
ATOM 3656 C C . ASN B 1 196 ? 2.131 -9.797 -10.523 1 98.69 196 ASN B C 1
ATOM 3658 O O . ASN B 1 196 ? 2.268 -10.445 -9.484 1 98.69 196 ASN B O 1
ATOM 3662 N N . VAL B 1 197 ? 1.149 -8.953 -10.773 1 98.62 197 VAL B N 1
ATOM 3663 C CA . VAL B 1 197 ? 0.022 -8.922 -9.844 1 98.62 197 VAL B CA 1
ATOM 3664 C C . VAL B 1 197 ? -1.276 -9.188 -10.602 1 98.62 197 VAL B C 1
ATOM 3666 O O . VAL B 1 197 ? -1.383 -8.875 -11.789 1 98.62 197 VAL B O 1
ATOM 3669 N N . VAL B 1 198 ? -2.193 -9.891 -9.938 1 98.62 198 VAL B N 1
ATOM 3670 C CA . VAL B 1 198 ? -3.574 -10.008 -10.398 1 98.62 198 VAL B CA 1
ATOM 3671 C C . VAL B 1 198 ? -4.48 -9.133 -9.531 1 98.62 198 VAL B C 1
ATOM 3673 O O . VAL B 1 198 ? -4.34 -9.109 -8.305 1 98.62 198 VAL B O 1
ATOM 3676 N N . ALA B 1 199 ? -5.312 -8.406 -10.148 1 98.31 199 ALA B N 1
ATOM 3677 C CA . ALA B 1 199 ? -6.266 -7.535 -9.469 1 98.31 199 ALA B CA 1
ATOM 3678 C C . ALA B 1 199 ? -7.699 -7.879 -9.852 1 98.31 199 ALA B C 1
ATOM 3680 O O . ALA B 1 199 ? -8.281 -7.258 -10.742 1 98.31 199 ALA B O 1
ATOM 3681 N N . PRO B 1 200 ? -8.305 -8.758 -9.086 1 97.81 200 PRO B N 1
ATOM 3682 C CA . PRO B 1 200 ? -9.672 -9.156 -9.414 1 97.81 200 PRO B CA 1
ATOM 3683 C C . PRO B 1 200 ? -10.695 -8.078 -9.055 1 97.81 200 PRO B C 1
ATOM 3685 O O . PRO B 1 200 ? -10.594 -7.445 -8 1 97.81 200 PRO B O 1
ATOM 3688 N N . TRP B 1 201 ? -11.562 -7.859 -9.992 1 96.75 201 TRP B N 1
ATOM 3689 C CA . TRP B 1 201 ? -12.766 -7.105 -9.664 1 96.75 201 TRP B CA 1
ATOM 3690 C C . TRP B 1 201 ? -13.812 -8.016 -9.023 1 96.75 201 TRP B C 1
ATOM 3692 O O . TRP B 1 201 ? -13.477 -8.969 -8.328 1 96.75 201 TRP B O 1
ATOM 3702 N N . MET B 1 202 ? -15.086 -7.715 -9.148 1 95.31 202 MET B N 1
ATOM 3703 C CA . MET B 1 202 ? -16.125 -8.523 -8.516 1 95.31 202 MET B CA 1
ATOM 3704 C C . MET B 1 202 ? -15.961 -10 -8.875 1 95.31 202 MET B C 1
ATOM 3706 O O . MET B 1 202 ? -16.031 -10.367 -10.055 1 95.31 202 MET B O 1
ATOM 3710 N N . THR B 1 203 ? -15.656 -10.773 -7.887 1 95 203 THR B N 1
ATOM 3711 C CA . THR B 1 203 ? -15.5 -12.211 -8.047 1 95 203 THR B CA 1
ATOM 3712 C C . THR B 1 203 ? -16.469 -12.969 -7.137 1 95 203 THR B C 1
ATOM 3714 O O . THR B 1 203 ? -16.516 -12.727 -5.926 1 95 203 THR B O 1
ATOM 3717 N N . ILE B 1 204 ? -17.172 -13.789 -7.691 1 94.12 204 ILE B N 1
ATOM 3718 C CA . ILE B 1 204 ? -18.188 -14.539 -6.949 1 94.12 204 ILE B CA 1
ATOM 3719 C C . ILE B 1 204 ? -17.516 -15.625 -6.109 1 94.12 204 ILE B C 1
ATOM 3721 O O . ILE B 1 204 ? -17.156 -16.688 -6.629 1 94.12 204 ILE B O 1
ATOM 3725 N N . THR B 1 205 ? -17.297 -15.289 -4.875 1 89.94 205 THR B N 1
ATOM 3726 C CA . THR B 1 205 ? -16.766 -16.203 -3.869 1 89.94 205 THR B CA 1
ATOM 3727 C C . THR B 1 205 ? -17.578 -16.109 -2.576 1 89.94 205 THR B C 1
ATOM 3729 O O . THR B 1 205 ? -18.531 -15.336 -2.49 1 89.94 205 THR B O 1
ATOM 3732 N N . ASN B 1 206 ? -17.234 -16.906 -1.615 1 81.94 206 ASN B N 1
ATOM 3733 C CA . ASN B 1 206 ? -17.891 -16.844 -0.314 1 81.94 206 ASN B CA 1
ATOM 3734 C C . ASN B 1 206 ? -17.656 -15.516 0.382 1 81.94 206 ASN B C 1
ATOM 3736 O O . ASN B 1 206 ? -18.344 -15.18 1.343 1 81.94 206 ASN B O 1
ATOM 3740 N N . MET B 1 207 ? -16.766 -14.781 -0.161 1 78.88 207 MET B N 1
ATOM 3741 C CA . MET B 1 207 ? -16.406 -13.508 0.453 1 78.88 207 MET B CA 1
ATOM 3742 C C . MET B 1 207 ? -17.422 -12.43 0.104 1 78.88 207 MET B C 1
ATOM 3744 O O . MET B 1 207 ? -17.453 -11.375 0.735 1 78.88 207 MET B O 1
ATOM 3748 N N . VAL B 1 208 ? -18.281 -12.586 -0.884 1 85.19 208 VAL B N 1
ATOM 3749 C CA . VAL B 1 208 ? -19.203 -11.562 -1.365 1 85.19 208 VAL B CA 1
ATOM 3750 C C . VAL B 1 208 ? -20.594 -11.836 -0.827 1 85.19 208 VAL B C 1
ATOM 3752 O O . VAL B 1 208 ? -21.203 -12.867 -1.144 1 85.19 208 VAL B O 1
ATOM 3755 N N . PRO B 1 209 ? -21.156 -10.953 -0.121 1 86.38 209 PRO B N 1
ATOM 3756 C CA . PRO B 1 209 ? -22.531 -11.148 0.351 1 86.38 209 PRO B CA 1
ATOM 3757 C C . PRO B 1 209 ? -23.547 -11.18 -0.788 1 86.38 209 PRO B C 1
ATOM 3759 O O . PRO B 1 209 ? -23.406 -10.445 -1.771 1 86.38 209 PRO B O 1
ATOM 3762 N N . PRO B 1 210 ? -24.609 -11.961 -0.556 1 89.25 210 PRO B N 1
ATOM 3763 C CA . PRO B 1 210 ? -25.641 -12.055 -1.592 1 89.25 210 PRO B CA 1
ATOM 3764 C C . PRO B 1 210 ? -26.266 -10.703 -1.934 1 89.25 210 PRO B C 1
ATOM 3766 O O . PRO B 1 210 ? -26.625 -10.461 -3.086 1 89.25 210 PRO B O 1
ATOM 3769 N N . SER B 1 211 ? -26.375 -9.852 -0.983 1 89.25 211 SER B N 1
ATOM 3770 C CA . SER B 1 211 ? -26.969 -8.531 -1.21 1 89.25 211 SER B CA 1
ATOM 3771 C C . SER B 1 211 ? -26.125 -7.715 -2.189 1 89.25 211 SER B C 1
ATOM 3773 O O . SER B 1 211 ? -26.672 -6.98 -3.016 1 89.25 211 SER B O 1
ATOM 3775 N N . VAL B 1 212 ? -24.859 -7.883 -2.135 1 88.75 212 VAL B N 1
ATOM 3776 C CA . VAL B 1 212 ? -23.969 -7.168 -3.033 1 88.75 212 VAL B CA 1
ATOM 3777 C C . VAL B 1 212 ? -24.109 -7.715 -4.453 1 88.75 212 VAL B C 1
ATOM 3779 O O . VAL B 1 212 ? -24.094 -6.957 -5.422 1 88.75 212 VAL B O 1
ATOM 3782 N N . LEU B 1 213 ? -24.266 -9.008 -4.496 1 89.88 213 LEU B N 1
ATOM 3783 C CA . LEU B 1 213 ? -24.438 -9.633 -5.805 1 89.88 213 LEU B CA 1
ATOM 3784 C C . LEU B 1 213 ? -25.719 -9.156 -6.477 1 89.88 213 LEU B C 1
ATOM 3786 O O . LEU B 1 213 ? -25.75 -8.977 -7.699 1 89.88 213 LEU B O 1
ATOM 3790 N N . LYS B 1 214 ? -26.812 -8.953 -5.645 1 91 214 LYS B N 1
ATOM 3791 C CA . LYS B 1 214 ? -28.078 -8.461 -6.18 1 91 214 LYS B CA 1
ATOM 3792 C C . LYS B 1 214 ? -27.922 -7.047 -6.73 1 91 214 LYS B C 1
ATOM 3794 O O . LYS B 1 214 ? -28.438 -6.734 -7.809 1 91 214 LYS B O 1
ATOM 3799 N N . LEU B 1 215 ? -27.109 -6.227 -6.035 1 92 215 LEU B N 1
ATOM 3800 C CA . LEU B 1 215 ? -26.875 -4.852 -6.457 1 92 215 LEU B CA 1
ATOM 3801 C C . LEU B 1 215 ? -26 -4.809 -7.707 1 92 215 LEU B C 1
ATOM 3803 O O . LEU B 1 215 ? -26.156 -3.92 -8.547 1 92 215 LEU B O 1
ATOM 3807 N N . TRP B 1 216 ? -25.156 -5.77 -7.762 1 93.44 216 TRP B N 1
ATOM 3808 C CA . TRP B 1 216 ? -24.203 -5.84 -8.859 1 93.44 216 TRP B CA 1
ATOM 3809 C C . TRP B 1 216 ? -24.906 -6.086 -10.188 1 93.44 216 TRP B C 1
ATOM 3811 O O . TRP B 1 216 ? -24.531 -5.52 -11.211 1 93.44 216 TRP B O 1
ATOM 3821 N N . GLY B 1 217 ? -25.922 -6.922 -10.164 1 93.5 217 GLY B N 1
ATOM 3822 C CA . GLY B 1 217 ? -26.781 -7.16 -11.32 1 93.5 217 GLY B CA 1
ATOM 3823 C C . GLY B 1 217 ? -26.047 -7.812 -12.477 1 93.5 217 GLY B C 1
ATOM 3824 O O . GLY B 1 217 ? -25.406 -8.852 -12.305 1 93.5 217 GLY B O 1
ATOM 3825 N N . ASN B 1 218 ? -26.047 -7.094 -13.625 1 93.31 218 ASN B N 1
ATOM 3826 C CA . ASN B 1 218 ? -25.531 -7.703 -14.852 1 93.31 218 ASN B CA 1
ATOM 3827 C C . ASN B 1 218 ? -24.141 -7.199 -15.188 1 93.31 218 ASN B C 1
ATOM 3829 O O . ASN B 1 218 ? -23.641 -7.422 -16.297 1 93.31 218 ASN B O 1
ATOM 3833 N N . LEU B 1 219 ? -23.531 -6.547 -14.234 1 95.62 219 LEU B N 1
ATOM 3834 C CA . LEU B 1 219 ? -22.156 -6.102 -14.461 1 95.62 219 LEU B CA 1
ATOM 3835 C C . LEU B 1 219 ? -21.219 -7.293 -14.523 1 95.62 219 LEU B C 1
ATOM 3837 O O . LEU B 1 219 ? -21.5 -8.352 -13.969 1 95.62 219 LEU B O 1
ATOM 3841 N N . PRO B 1 220 ? -20.141 -7.102 -15.266 1 95.88 220 PRO B N 1
ATOM 3842 C CA . PRO B 1 220 ? -19.188 -8.211 -15.352 1 95.88 220 PRO B CA 1
ATOM 3843 C C . PRO B 1 220 ? -18.75 -8.711 -13.984 1 95.88 220 PRO B C 1
ATOM 3845 O O . PRO B 1 220 ? -18.328 -7.918 -13.133 1 95.88 220 PRO B O 1
ATOM 3848 N N . ALA B 1 221 ? -18.844 -9.977 -13.742 1 96.69 221 ALA B N 1
ATOM 3849 C CA . ALA B 1 221 ? -18.359 -10.648 -12.547 1 96.69 221 ALA B CA 1
ATOM 3850 C C . ALA B 1 221 ? -17.484 -11.844 -12.906 1 96.69 221 ALA B C 1
ATOM 3852 O O . ALA B 1 221 ? -17.703 -12.5 -13.922 1 96.69 221 ALA B O 1
ATOM 3853 N N . ASN B 1 222 ? -16.5 -12.07 -12.094 1 97.94 222 ASN B N 1
ATOM 3854 C CA . ASN B 1 222 ? -15.633 -13.234 -12.289 1 97.94 222 ASN B CA 1
ATOM 3855 C C . ASN B 1 222 ? -16.156 -14.445 -11.523 1 97.94 222 ASN B C 1
ATOM 3857 O O . ASN B 1 222 ? -16.703 -14.312 -10.43 1 97.94 222 ASN B O 1
ATOM 3861 N N . GLN B 1 223 ? -15.992 -15.539 -12.188 1 97.5 223 GLN B N 1
ATOM 3862 C CA . GLN B 1 223 ? -15.906 -16.766 -11.414 1 97.5 223 GLN B CA 1
ATOM 3863 C C . GLN B 1 223 ? -14.477 -17.031 -10.953 1 97.5 223 GLN B C 1
ATOM 3865 O O . GLN B 1 223 ? -13.523 -16.516 -11.555 1 97.5 223 GLN B O 1
ATOM 3870 N N . PRO B 1 224 ? -14.312 -17.797 -9.945 1 97.88 224 PRO B N 1
ATOM 3871 C CA . PRO B 1 224 ? -12.961 -18.078 -9.453 1 97.88 224 PRO B CA 1
ATOM 3872 C C . PRO B 1 224 ? -12.023 -18.578 -10.562 1 97.88 224 PRO B C 1
ATOM 3874 O O . PRO B 1 224 ? -10.867 -18.156 -10.625 1 97.88 224 PRO B O 1
ATOM 3877 N N . TRP B 1 225 ? -12.547 -19.344 -11.477 1 97.31 225 TRP B N 1
ATOM 3878 C CA . TRP B 1 225 ? -11.703 -19.906 -12.523 1 97.31 225 TRP B CA 1
ATOM 3879 C C . TRP B 1 225 ? -11.195 -18.812 -13.461 1 97.31 225 TRP B C 1
ATOM 3881 O O . TRP B 1 225 ? -10.094 -18.906 -14.008 1 97.31 225 TRP B O 1
ATOM 3891 N N . GLY B 1 226 ? -12.008 -17.781 -13.656 1 97.5 226 GLY B N 1
ATOM 3892 C CA . GLY B 1 226 ? -11.57 -16.672 -14.484 1 97.5 226 GLY B CA 1
ATOM 3893 C C . GLY B 1 226 ? -10.352 -15.953 -13.93 1 97.5 226 GLY B C 1
ATOM 3894 O O . GLY B 1 226 ? -9.438 -15.602 -14.672 1 97.5 226 GLY B O 1
ATOM 3895 N N . VAL B 1 227 ? -10.312 -15.75 -12.633 1 98.31 227 VAL B N 1
ATOM 3896 C CA . VAL B 1 227 ? -9.18 -15.109 -11.969 1 98.31 227 VAL B CA 1
ATOM 3897 C C . VAL B 1 227 ? -8 -16.078 -11.914 1 98.31 227 VAL B C 1
ATOM 3899 O O . VAL B 1 227 ? -6.848 -15.664 -12.062 1 98.31 227 VAL B O 1
ATOM 3902 N N . ALA B 1 228 ? -8.312 -17.359 -11.758 1 98.44 228 ALA B N 1
ATOM 3903 C CA . ALA B 1 228 ? -7.273 -18.391 -11.75 1 98.44 228 ALA B CA 1
ATOM 3904 C C . ALA B 1 228 ? -6.484 -18.375 -13.055 1 98.44 228 ALA B C 1
ATOM 3906 O O . ALA B 1 228 ? -5.27 -18.578 -13.055 1 98.44 228 ALA B O 1
ATOM 3907 N N . HIS B 1 229 ? -7.191 -18.156 -14.148 1 98.12 229 HIS B N 1
ATOM 3908 C CA . HIS B 1 229 ? -6.52 -18.047 -15.445 1 98.12 229 HIS B CA 1
ATOM 3909 C C . HIS B 1 229 ? -5.449 -16.969 -15.422 1 98.12 229 HIS B C 1
ATOM 3911 O O . HIS B 1 229 ? -4.34 -17.172 -15.93 1 98.12 229 HIS B O 1
ATOM 3917 N N . ALA B 1 230 ? -5.777 -15.844 -14.828 1 98.06 230 ALA B N 1
ATOM 3918 C CA . ALA B 1 230 ? -4.82 -14.742 -14.75 1 98.06 230 ALA B CA 1
ATOM 3919 C C . ALA B 1 230 ? -3.641 -15.109 -13.852 1 98.06 230 ALA B C 1
ATOM 3921 O O . ALA B 1 230 ? -2.498 -14.742 -14.141 1 98.06 230 ALA B O 1
ATOM 3922 N N . LEU B 1 231 ? -3.889 -15.828 -12.797 1 98.38 231 LEU B N 1
ATOM 3923 C CA . LEU B 1 231 ? -2.834 -16.266 -11.883 1 98.38 231 LEU B CA 1
ATOM 3924 C C . LEU B 1 231 ? -1.849 -17.188 -12.594 1 98.38 231 LEU B C 1
ATOM 3926 O O . LEU B 1 231 ? -0.644 -17.125 -12.344 1 98.38 231 LEU B O 1
ATOM 3930 N N . LEU B 1 232 ? -2.326 -18 -13.492 1 98.19 232 LEU B N 1
ATOM 3931 C CA . LEU B 1 232 ? -1.517 -19.031 -14.125 1 98.19 232 LEU B CA 1
ATOM 3932 C C . LEU B 1 232 ? -0.852 -18.5 -15.391 1 98.19 232 LEU B C 1
ATOM 3934 O O . LEU B 1 232 ? 0.073 -19.109 -15.922 1 98.19 232 LEU B O 1
ATOM 3938 N N . LEU B 1 233 ? -1.293 -17.344 -15.859 1 97 233 LEU B N 1
ATOM 3939 C CA . LEU B 1 233 ? -0.888 -16.812 -17.156 1 97 233 LEU B CA 1
ATOM 3940 C C . LEU B 1 233 ? 0.629 -16.672 -17.234 1 97 233 LEU B C 1
ATOM 3942 O O . LEU B 1 233 ? 1.243 -17.078 -18.234 1 97 233 LEU B O 1
ATOM 3946 N N . PRO B 1 234 ? 1.317 -16.203 -16.188 1 94.5 234 PRO B N 1
ATOM 3947 C CA . PRO B 1 234 ? 2.768 -16.031 -16.297 1 94.5 234 PRO B CA 1
ATOM 3948 C C . PRO B 1 234 ? 3.508 -17.375 -16.391 1 94.5 234 PRO B C 1
ATOM 3950 O O . PRO B 1 234 ? 4.664 -17.422 -16.812 1 94.5 234 PRO B O 1
ATOM 3953 N N . LEU B 1 235 ? 2.902 -18.469 -15.938 1 92.88 235 LEU B N 1
ATOM 3954 C CA . LEU B 1 235 ? 3.5 -19.797 -16.078 1 92.88 235 LEU B CA 1
ATOM 3955 C C . LEU B 1 235 ? 3.408 -20.281 -17.531 1 92.88 235 LEU B C 1
ATOM 3957 O O . LEU B 1 235 ? 4.266 -21.031 -18 1 92.88 235 LEU B O 1
ATOM 3961 N N . LEU B 1 236 ? 2.361 -19.828 -18.141 1 94.81 236 LEU B N 1
ATOM 3962 C CA . LEU B 1 236 ? 2.156 -20.188 -19.531 1 94.81 236 LEU B CA 1
ATOM 3963 C C . LEU B 1 236 ? 3.01 -19.328 -20.453 1 94.81 236 LEU B C 1
ATOM 3965 O O . LEU B 1 236 ? 3.443 -19.781 -21.516 1 94.81 236 LEU B O 1
ATOM 3969 N N . GLN B 1 237 ? 3.244 -18.141 -20.078 1 94.31 237 GLN B N 1
ATOM 3970 C CA . GLN B 1 237 ? 4.043 -17.141 -20.797 1 94.31 237 GLN B CA 1
ATOM 3971 C C . GLN B 1 237 ? 5.098 -16.531 -19.875 1 94.31 237 GLN B C 1
ATOM 3973 O O . GLN B 1 237 ? 4.945 -15.398 -19.422 1 94.31 237 GLN B O 1
ATOM 3978 N N . PRO B 1 238 ? 6.223 -17.234 -19.734 1 93.31 238 PRO B N 1
ATOM 3979 C CA . PRO B 1 238 ? 7.191 -16.906 -18.688 1 93.31 238 PRO B CA 1
ATOM 3980 C C . PRO B 1 238 ? 7.875 -15.555 -18.922 1 93.31 238 PRO B C 1
ATOM 3982 O O . PRO B 1 238 ? 8.562 -15.047 -18.031 1 93.31 238 PRO B O 1
ATOM 3985 N N . GLU B 1 239 ? 7.664 -14.938 -20.094 1 94.44 239 GLU B N 1
ATOM 3986 C CA . GLU B 1 239 ? 8.305 -13.656 -20.406 1 94.44 239 GLU B CA 1
ATOM 3987 C C . GLU B 1 239 ? 7.535 -12.5 -19.766 1 94.44 239 GLU B C 1
ATOM 3989 O O . GLU B 1 239 ? 8.047 -11.375 -19.703 1 94.44 239 GLU B O 1
ATOM 3994 N N . ILE B 1 240 ? 6.324 -12.766 -19.312 1 96.62 240 ILE B N 1
ATOM 3995 C CA . ILE B 1 240 ? 5.492 -11.711 -18.75 1 96.62 240 ILE B CA 1
ATOM 3996 C C . ILE B 1 240 ? 6.07 -11.25 -17.422 1 96.62 240 ILE B C 1
ATOM 3998 O O . ILE B 1 240 ? 6.273 -12.062 -16.516 1 96.62 240 ILE B O 1
ATOM 4002 N N . ASN B 1 241 ? 6.406 -10 -17.312 1 98.12 241 ASN B N 1
ATOM 4003 C CA . ASN B 1 241 ? 6.977 -9.438 -16.109 1 98.12 241 ASN B CA 1
ATOM 4004 C C . ASN B 1 241 ? 6.453 -8.023 -15.844 1 98.12 241 ASN B C 1
ATOM 4006 O O . ASN B 1 241 ? 6.371 -7.211 -16.766 1 98.12 241 ASN B O 1
ATOM 4010 N N . GLY B 1 242 ? 6.086 -7.805 -14.594 1 97.81 242 GLY B N 1
ATOM 4011 C CA . GLY B 1 242 ? 5.793 -6.449 -14.156 1 97.81 242 GLY B CA 1
ATOM 4012 C C . GLY B 1 242 ? 4.414 -5.973 -14.578 1 97.81 242 GLY B C 1
ATOM 4013 O O . GLY B 1 242 ? 4.215 -4.781 -14.836 1 97.81 242 GLY B O 1
ATOM 4014 N N . LYS B 1 243 ? 3.477 -6.879 -14.727 1 97.94 243 LYS B N 1
ATOM 4015 C CA . LYS B 1 243 ? 2.131 -6.531 -15.172 1 97.94 243 LYS B CA 1
ATOM 4016 C C . LYS B 1 243 ? 1.144 -6.551 -14.016 1 97.94 243 LYS B C 1
ATOM 4018 O O . LYS B 1 243 ? 1.403 -7.176 -12.984 1 97.94 243 LYS B O 1
ATOM 4023 N N . ALA B 1 244 ? 0.176 -5.812 -14.156 1 98.19 244 ALA B N 1
ATOM 4024 C CA . ALA B 1 244 ? -0.995 -5.867 -13.281 1 98.19 244 ALA B CA 1
ATOM 4025 C C . ALA B 1 244 ? -2.244 -6.262 -14.07 1 98.19 244 ALA B C 1
ATOM 4027 O O . ALA B 1 244 ? -2.807 -5.445 -14.805 1 98.19 244 ALA B O 1
ATOM 4028 N N . PHE B 1 245 ? -2.697 -7.469 -13.859 1 98.19 245 PHE B N 1
ATOM 4029 C CA . PHE B 1 245 ? -3.84 -8.016 -14.578 1 98.19 245 PHE B CA 1
ATOM 4030 C C . PHE B 1 245 ? -5.141 -7.695 -13.852 1 98.19 245 PHE B C 1
ATOM 4032 O O . PHE B 1 245 ? -5.492 -8.367 -12.883 1 98.19 245 PHE B O 1
ATOM 4039 N N . PHE B 1 246 ? -5.781 -6.719 -14.32 1 98.19 246 PHE B N 1
ATOM 4040 C CA . PHE B 1 246 ? -7.141 -6.457 -13.852 1 98.19 246 PHE B CA 1
ATOM 4041 C C . PHE B 1 246 ? -8.125 -7.434 -14.484 1 98.19 246 PHE B C 1
ATOM 4043 O O . PHE B 1 246 ? -8.234 -7.516 -15.711 1 98.19 246 PHE B O 1
ATOM 4050 N N . VAL B 1 247 ? -8.828 -8.219 -13.617 1 98.12 247 VAL B N 1
ATOM 4051 C CA . VAL B 1 247 ? -9.711 -9.258 -14.141 1 98.12 247 VAL B CA 1
ATOM 4052 C C . VAL B 1 247 ? -11.164 -8.852 -13.922 1 98.12 247 VAL B C 1
ATOM 4054 O O . VAL B 1 247 ? -11.633 -8.75 -12.789 1 98.12 247 VAL B O 1
ATOM 4057 N N . ALA B 1 248 ? -11.852 -8.625 -14.984 1 97.56 248 ALA B N 1
ATOM 4058 C CA . ALA B 1 248 ? -13.258 -8.227 -14.984 1 97.56 248 ALA B CA 1
ATOM 4059 C C . ALA B 1 248 ? -14.07 -9.07 -15.953 1 97.56 248 ALA B C 1
ATOM 4061 O O . ALA B 1 248 ? -13.844 -9.023 -17.172 1 97.56 248 ALA B O 1
ATOM 4062 N N . GLY B 1 249 ? -15 -9.852 -15.445 1 96.94 249 GLY B N 1
ATOM 4063 C CA . GLY B 1 249 ? -15.758 -10.742 -16.297 1 96.94 249 GLY B CA 1
ATOM 4064 C C . GLY B 1 249 ? -14.883 -11.742 -17.047 1 96.94 249 GLY B C 1
ATOM 4065 O O . GLY B 1 249 ? -15.07 -11.961 -18.25 1 96.94 249 GLY B O 1
ATOM 4066 N N . HIS B 1 250 ? -13.914 -12.148 -16.438 1 96.62 250 HIS B N 1
ATOM 4067 C CA . HIS B 1 250 ? -12.977 -13.148 -16.922 1 96.62 250 HIS B CA 1
ATOM 4068 C C . HIS B 1 250 ? -12.008 -12.547 -17.938 1 96.62 250 HIS B C 1
ATOM 4070 O O . HIS B 1 250 ? -11.133 -13.242 -18.453 1 96.62 250 HIS B O 1
ATOM 4076 N N . ARG B 1 251 ? -12.203 -11.297 -18.234 1 96.88 251 ARG B N 1
ATOM 4077 C CA . ARG B 1 251 ? -11.25 -10.633 -19.125 1 96.88 251 ARG B CA 1
ATOM 4078 C C . ARG B 1 251 ? -10.016 -10.18 -18.359 1 96.88 251 ARG B C 1
ATOM 4080 O O . ARG B 1 251 ? -10.117 -9.633 -17.266 1 96.88 251 ARG B O 1
ATOM 4087 N N . ILE B 1 252 ? -8.82 -10.469 -18.906 1 97.44 252 ILE B N 1
ATOM 4088 C CA . ILE B 1 252 ? -7.543 -10.141 -18.281 1 97.44 252 ILE B CA 1
ATOM 4089 C C . ILE B 1 252 ? -6.934 -8.914 -18.953 1 97.44 252 ILE B C 1
ATOM 4091 O O . ILE B 1 252 ? -6.449 -9 -20.078 1 97.44 252 ILE B O 1
ATOM 4095 N N . ILE B 1 253 ? -6.961 -7.805 -18.266 1 96.88 253 ILE B N 1
ATOM 4096 C CA . ILE B 1 253 ? -6.508 -6.543 -18.828 1 96.88 253 ILE B CA 1
ATOM 4097 C C . ILE B 1 253 ? -5.301 -6.023 -18.047 1 96.88 253 ILE B C 1
ATOM 4099 O O . ILE B 1 253 ? -5.375 -5.836 -16.844 1 96.88 253 ILE B O 1
ATOM 4103 N N . ASP B 1 254 ? -4.203 -5.777 -18.766 1 97.25 254 ASP B N 1
ATOM 4104 C CA . ASP B 1 254 ? -3.043 -5.184 -18.109 1 97.25 254 ASP B CA 1
ATOM 4105 C C . ASP B 1 254 ? -3.207 -3.67 -17.969 1 97.25 254 ASP B C 1
ATOM 4107 O O . ASP B 1 254 ? -3.539 -2.984 -18.938 1 97.25 254 ASP B O 1
ATOM 4111 N N . LEU B 1 255 ? -2.941 -3.191 -16.797 1 96.94 255 LEU B N 1
ATOM 4112 C CA . LEU B 1 255 ? -3.131 -1.764 -16.562 1 96.94 255 LEU B CA 1
ATOM 4113 C C . LEU B 1 255 ? -1.788 -1.042 -16.5 1 96.94 255 LEU B C 1
ATOM 4115 O O . LEU B 1 255 ? -1.732 0.185 -16.609 1 96.94 255 LEU B O 1
ATOM 4119 N N . GLU B 1 256 ? -0.657 -1.714 -16.344 1 95.94 256 GLU B N 1
ATOM 4120 C CA . GLU B 1 256 ? 0.64 -1.099 -16.078 1 95.94 256 GLU B CA 1
ATOM 4121 C C . GLU B 1 256 ? 1.217 -0.457 -17.344 1 95.94 256 GLU B C 1
ATOM 4123 O O . GLU B 1 256 ? 1.683 0.684 -17.297 1 95.94 256 GLU B O 1
ATOM 4128 N N . ASP B 1 257 ? 1.158 -1.175 -18.406 1 95 257 ASP B N 1
ATOM 4129 C CA . ASP B 1 257 ? 1.796 -0.699 -19.625 1 95 257 ASP B CA 1
ATOM 4130 C C . ASP B 1 257 ? 1.158 0.602 -20.109 1 95 257 ASP B C 1
ATOM 4132 O O . ASP B 1 257 ? 1.861 1.554 -20.453 1 95 257 ASP B O 1
ATOM 4136 N N . LYS B 1 258 ? -0.163 0.624 -20.172 1 94.44 258 LYS B N 1
ATOM 4137 C CA . LYS B 1 258 ? -0.847 1.819 -20.656 1 94.44 258 LYS B CA 1
ATOM 4138 C C . LYS B 1 258 ? -0.627 2.998 -19.719 1 94.44 258 LYS B C 1
ATOM 4140 O O . LYS B 1 258 ? -0.454 4.133 -20.156 1 94.44 258 LYS B O 1
ATOM 4145 N N . LEU B 1 259 ? -0.641 2.746 -18.453 1 95.06 259 LEU B N 1
ATOM 4146 C CA . LEU B 1 259 ? -0.389 3.803 -17.484 1 95.06 259 LEU B CA 1
ATOM 4147 C C . LEU B 1 259 ? 0.998 4.406 -17.688 1 95.06 259 LEU B C 1
ATOM 4149 O O . LEU B 1 259 ? 1.17 5.625 -17.594 1 95.06 259 LEU B O 1
ATOM 4153 N N . MET B 1 260 ? 1.915 3.557 -17.922 1 94.12 260 MET B N 1
ATOM 4154 C CA . MET B 1 260 ? 3.277 4.02 -18.172 1 94.12 260 MET B CA 1
ATOM 4155 C C . MET B 1 260 ? 3.361 4.785 -19.484 1 94.12 260 MET B C 1
ATOM 4157 O O . MET B 1 260 ? 3.996 5.84 -19.562 1 94.12 260 MET B O 1
ATOM 4161 N N . GLU B 1 261 ? 2.734 4.273 -20.469 1 94.75 261 GLU B N 1
ATOM 4162 C CA . GLU B 1 261 ? 2.76 4.855 -21.812 1 94.75 261 GLU B CA 1
ATOM 4163 C C . GLU B 1 261 ? 2.203 6.277 -21.797 1 94.75 261 GLU B C 1
ATOM 4165 O O . GLU B 1 261 ? 2.744 7.168 -22.469 1 94.75 261 GLU B O 1
ATOM 4170 N N . ILE B 1 262 ? 1.167 6.48 -21.031 1 95.62 262 ILE B N 1
ATOM 4171 C CA . ILE B 1 262 ? 0.498 7.773 -21.109 1 95.62 262 ILE B CA 1
ATOM 4172 C C . ILE B 1 262 ? 0.867 8.633 -19.906 1 95.62 262 ILE B C 1
ATOM 4174 O O . ILE B 1 262 ? 0.114 9.531 -19.516 1 95.62 262 ILE B O 1
ATOM 4178 N N . GLN B 1 263 ? 1.965 8.281 -19.234 1 95.25 263 GLN B N 1
ATOM 4179 C CA . GLN B 1 263 ? 2.451 9.016 -18.078 1 95.25 263 GLN B CA 1
ATOM 4180 C C . GLN B 1 263 ? 2.531 10.508 -18.359 1 95.25 263 GLN B C 1
ATOM 4182 O O . GLN B 1 263 ? 2.139 11.328 -17.516 1 95.25 263 GLN B O 1
ATOM 4187 N N . PRO B 1 264 ? 3.01 11 -19.578 1 95.94 264 PRO B N 1
ATOM 4188 C CA . PRO B 1 264 ? 3.049 12.445 -19.844 1 95.94 264 PRO B CA 1
ATOM 4189 C C . PRO B 1 264 ? 1.668 13.094 -19.797 1 95.94 264 PRO B C 1
ATOM 4191 O O . PRO B 1 264 ? 1.555 14.289 -19.5 1 95.94 264 PRO B O 1
ATOM 4194 N N . LEU B 1 265 ? 0.635 12.266 -19.984 1 94.75 265 LEU B N 1
ATOM 4195 C CA . LEU B 1 265 ? -0.718 12.812 -20 1 94.75 265 LEU B CA 1
ATOM 4196 C C . LEU B 1 265 ? -1.23 13.031 -18.578 1 94.75 265 LEU B C 1
ATOM 4198 O O . LEU B 1 265 ? -1.876 14.047 -18.297 1 94.75 265 LEU B O 1
ATOM 4202 N N . TRP B 1 266 ? -0.911 12.094 -17.703 1 93.75 266 TRP B N 1
ATOM 4203 C CA . TRP B 1 266 ? -1.53 12.234 -16.391 1 93.75 266 TRP B CA 1
ATOM 4204 C C . TRP B 1 266 ? -0.58 12.922 -15.414 1 93.75 266 TRP B C 1
ATOM 4206 O O . TRP B 1 266 ? -1.017 13.5 -14.414 1 93.75 266 TRP B O 1
ATOM 4216 N N . MET B 1 267 ? 0.713 12.875 -15.672 1 94.56 267 MET B N 1
ATOM 4217 C CA . MET B 1 267 ? 1.667 13.531 -14.781 1 94.56 267 MET B CA 1
ATOM 4218 C C . MET B 1 267 ? 2.082 14.891 -15.336 1 94.56 267 MET B C 1
ATOM 4220 O O . MET B 1 267 ? 2.557 15.75 -14.586 1 94.56 267 MET B O 1
ATOM 4224 N N . GLY B 1 268 ? 1.903 15.133 -16.625 1 94.5 268 GLY B N 1
ATOM 4225 C CA . GLY B 1 268 ? 2.455 16.297 -17.312 1 94.5 268 GLY B CA 1
ATOM 4226 C C . GLY B 1 268 ? 3.752 15.992 -18.047 1 94.5 268 GLY B C 1
ATOM 4227 O O . GLY B 1 268 ? 4.578 15.219 -17.547 1 94.5 268 GLY B O 1
ATOM 4228 N N . GLU B 1 269 ? 3.957 16.609 -19.188 1 95.56 269 GLU B N 1
ATOM 4229 C CA . GLU B 1 269 ? 5.078 16.312 -20.078 1 95.56 269 GLU B CA 1
ATOM 4230 C C . GLU B 1 269 ? 6.414 16.594 -19.391 1 95.56 269 GLU B C 1
ATOM 4232 O O . GLU B 1 269 ? 7.32 15.766 -19.406 1 95.56 269 GLU B O 1
ATOM 4237 N N . GLN B 1 270 ? 6.5 17.703 -18.812 1 95.19 270 GLN B N 1
ATOM 4238 C CA . GLN B 1 270 ? 7.773 18.094 -18.219 1 95.19 270 GLN B CA 1
ATOM 4239 C C . GLN B 1 270 ? 8.133 17.188 -17.031 1 95.19 270 GLN B C 1
ATOM 4241 O O . GLN B 1 270 ? 9.258 16.703 -16.953 1 95.19 270 GLN B O 1
ATOM 4246 N N . LEU B 1 271 ? 7.199 17 -16.125 1 95.25 271 LEU B N 1
ATOM 4247 C CA . LEU B 1 271 ? 7.461 16.156 -14.977 1 95.25 271 LEU B CA 1
ATOM 4248 C C . LEU B 1 271 ? 7.805 14.734 -15.414 1 95.25 271 LEU B C 1
ATOM 4250 O O . LEU B 1 271 ? 8.734 14.125 -14.883 1 95.25 271 LEU B O 1
ATOM 4254 N N . SER B 1 272 ? 7.047 14.258 -16.375 1 96 272 SER B N 1
ATOM 4255 C CA . SER B 1 272 ? 7.316 12.93 -16.906 1 96 272 SER B CA 1
ATOM 4256 C C . SER B 1 272 ? 8.742 12.828 -17.438 1 96 272 SER B C 1
ATOM 4258 O O . SER B 1 272 ? 9.438 11.836 -17.203 1 96 272 SER B O 1
ATOM 4260 N N . SER B 1 273 ? 9.148 13.859 -18.156 1 96.38 273 SER B N 1
ATOM 4261 C CA . SER B 1 273 ? 10.5 13.891 -18.703 1 96.38 273 SER B CA 1
ATOM 4262 C C . SER B 1 273 ? 11.547 13.945 -17.594 1 96.38 273 SER B C 1
ATOM 4264 O O . SER B 1 273 ? 12.57 13.25 -17.672 1 96.38 273 SER B O 1
ATOM 4266 N N . ASP B 1 274 ? 11.297 14.742 -16.625 1 96.31 274 ASP B N 1
ATOM 4267 C CA . ASP B 1 274 ? 12.219 14.852 -15.492 1 96.31 274 ASP B CA 1
ATOM 4268 C C . ASP B 1 274 ? 12.352 13.516 -14.758 1 96.31 274 ASP B C 1
ATOM 4270 O O . ASP B 1 274 ? 13.445 13.125 -14.367 1 96.31 274 ASP B O 1
ATOM 4274 N N . ILE B 1 275 ? 11.258 12.852 -14.578 1 95 275 ILE B N 1
ATOM 4275 C CA . ILE B 1 275 ? 11.234 11.578 -13.883 1 95 275 ILE B CA 1
ATOM 4276 C C . ILE B 1 275 ? 12.031 10.539 -14.672 1 95 275 ILE B C 1
ATOM 4278 O O . ILE B 1 275 ? 12.836 9.797 -14.094 1 95 275 ILE B O 1
ATOM 4282 N N . ALA B 1 276 ? 11.797 10.5 -15.961 1 94.88 276 ALA B N 1
ATOM 4283 C CA . ALA B 1 276 ? 12.547 9.57 -16.797 1 94.88 276 ALA B CA 1
ATOM 4284 C C . ALA B 1 276 ? 14.047 9.805 -16.672 1 94.88 276 ALA B C 1
ATOM 4286 O O . ALA B 1 276 ? 14.82 8.852 -16.562 1 94.88 276 ALA B O 1
ATOM 4287 N N . GLU B 1 277 ? 14.422 11.055 -16.672 1 95.5 277 GLU B N 1
ATOM 4288 C CA . GLU B 1 277 ? 15.828 11.398 -16.531 1 95.5 277 GLU B CA 1
ATOM 4289 C C . GLU B 1 277 ? 16.359 11.031 -15.148 1 95.5 277 GLU B C 1
ATOM 4291 O O . GLU B 1 277 ? 17.484 10.539 -15.023 1 95.5 277 GLU B O 1
ATOM 4296 N N . GLY B 1 278 ? 15.57 11.297 -14.148 1 93.19 278 GLY B N 1
ATOM 4297 C CA . GLY B 1 278 ? 15.961 10.914 -12.805 1 93.19 278 GLY B CA 1
ATOM 4298 C C . GLY B 1 278 ? 16.188 9.422 -12.656 1 93.19 278 GLY B C 1
ATOM 4299 O O . GLY B 1 278 ? 17.188 8.992 -12.062 1 93.19 278 GLY B O 1
ATOM 4300 N N . GLN B 1 279 ? 15.266 8.656 -13.188 1 90.62 279 GLN B N 1
ATOM 4301 C CA . GLN B 1 279 ? 15.383 7.199 -13.141 1 90.62 279 GLN B CA 1
ATOM 4302 C C . GLN B 1 279 ? 16.641 6.727 -13.875 1 90.62 279 GLN B C 1
ATOM 4304 O O . GLN B 1 279 ? 17.328 5.82 -13.414 1 90.62 279 GLN B O 1
ATOM 4309 N N . ARG B 1 280 ? 16.859 7.309 -15 1 91.31 280 ARG B N 1
ATOM 4310 C CA . ARG B 1 280 ? 18.047 6.961 -15.773 1 91.31 280 ARG B CA 1
ATOM 4311 C C . ARG B 1 280 ? 19.312 7.207 -14.961 1 91.31 280 ARG B C 1
ATOM 4313 O O . ARG B 1 280 ? 20.203 6.359 -14.922 1 91.31 280 ARG B O 1
ATOM 4320 N N . ARG B 1 281 ? 19.344 8.289 -14.25 1 90.88 281 ARG B N 1
ATOM 4321 C CA . ARG B 1 281 ? 20.531 8.688 -13.5 1 90.88 281 ARG B CA 1
ATOM 4322 C C . ARG B 1 281 ? 20.75 7.781 -12.289 1 90.88 281 ARG B C 1
ATOM 4324 O O . ARG B 1 281 ? 21.875 7.496 -11.906 1 90.88 281 ARG B O 1
ATOM 4331 N N . LEU B 1 282 ? 19.656 7.422 -11.719 1 86.25 282 LEU B N 1
ATOM 4332 C CA . LEU B 1 282 ? 19.75 6.699 -10.453 1 86.25 282 LEU B CA 1
ATOM 4333 C C . LEU B 1 282 ? 19.922 5.203 -10.695 1 86.25 282 LEU B C 1
ATOM 4335 O O . LEU B 1 282 ? 20.312 4.465 -9.789 1 86.25 282 LEU B O 1
ATOM 4339 N N . THR B 1 283 ? 19.562 4.734 -11.773 1 77.44 283 THR B N 1
ATOM 4340 C CA . THR B 1 283 ? 19.641 3.299 -12.023 1 77.44 283 THR B CA 1
ATOM 4341 C C . THR B 1 283 ? 20.844 2.965 -12.906 1 77.44 283 THR B C 1
ATOM 4343 O O . THR B 1 283 ? 21.156 1.793 -13.109 1 77.44 283 THR B O 1
ATOM 4346 N N . THR B 1 284 ? 21.453 3.93 -13.469 1 64.38 284 THR B N 1
ATOM 4347 C CA . THR B 1 284 ? 22.688 3.723 -14.234 1 64.38 284 THR B CA 1
ATOM 4348 C C . THR B 1 284 ? 23.906 3.838 -13.344 1 64.38 284 THR B C 1
ATOM 4350 O O . THR B 1 284 ? 23.969 4.695 -12.461 1 64.38 284 THR B O 1
#

Nearest PDB structures (foldseek):
  4pn3-assembly2_E  TM=9.020E-01  e=1.070E-19  Brucella melitensis 64/150
  8cbk-assembly1_B  TM=8.851E-01  e=5.682E-18  Homo sapiens
  1e3w-assembly1_A  TM=8.865E-01  e=1.427E-17  Rattus norvegicus
  2o23-assembly1_A-2  TM=8.544E-01  e=9.005E-18  Homo sapiens
  7quj-assembly1_D  TM=8.559E-01  e=1.201E-16  Nepeta sibirica

Radius of gyration: 23.57 Å; Cα contacts (8 Å, |Δi|>4): 1240; chains: 2; bounding box: 54×73×56 Å

Sequence (568 aa):
MSAYSFDKEQLRNLRGRTILITGAASGIGRAAAQIAHGHGANLVLGDLDVDEGNKLVNELQGPVLFRKTDISKWNDVLSLFEAGVKEFGIIHSVLANAGMNKEDLLAEDLDGNGRLLPPNLGSISVNLVGAVYTVKSAVHFFSKWPETKCQIVLTASAASYLETPPLYLYSAAKTGVLGLMRGLRSQLVRQNITINVVAPWMTITNMVPPSVLKLWGNLPANQPWGVAHALLLPLLQPEINGKAFFVAGHRIIDLEDKLMEIQPLWMGEQLSSDIAEGQRRLTTMSAYSFDKEQLRNLRGRTILITGAASGIGRAAAQIAHGHGANLVLGDLDVDEGNKLVNELQGPVLFRKTDISKWNDVLSLFEAGVKEFGIIHSVLANAGMNKEDLLAEDLDGNGRLLPPNLGSISVNLVGAVYTVKSAVHFFSKWPETKCQIVLTASAASYLETPPLYLYSAAKTGVLGLMRGLRSQLVRQNITINVVAPWMTITNMVPPSVLKLWGNLPANQPWGVAHALLLPLLQPEINGKAFFVAGHRIIDLEDKLMEIQPLWMGEQLSSDIAEGQRRLTT

Foldseek 3Di:
DDWDDQDLVLLLLLALAEEEEEPQLFFLNVLLVQSSLVNHHAYQYEYQDPVSQVVSCVVSPDRYHYDHAQLLDLVRLLVSLVVSCVRRNDHAEYEAEWADQDFCCPPQDADPVRHGDHTDLVRLSTLAVSLVSNVVSVLVSLLVPLVHQHEYEHEAAVLLVDPDPPRDSSSVRSVNVLVVQQVCQVPCVVSNYAYEYEHEYAEDTPNDDPVVVVVCPPFFYHYSNLSSSVSCVCSSVVVDHSWYFYATNSITDTDPVVCLVCVCVVVNVVVNVVVVVVCVVVVD/DDWDDQDLVLLLLLALAEEEEEPQLFFLNVLLVQSSLVNHHAYQYEYQDPVSQVVSCVVSPDRYHYDHAQLLDLVRLLVSLVVSCVRRNDHAEYEAEWADQDFCCPPQDADPVRHGDHTDLVRLSTLAVSLVSNVVSVLVSLLVPLVHQHEYEHEAAVLLVDPDPPRDSSSVRSVNVLVVQQVCQVPCVVSNYAYEYEHEYAEDTPNDDPVVVVVCPPFFYHYSNLSSSVSCVCSSVVVDHSWYFYATNSITDTDPVVCLVCVCVVVNVVVNVVVVVVCVVVVD